Protein AF-A0A9J2Q345-F1 (afdb_monomer)

Radius of gyration: 23.54 Å; Cα contacts (8 Å, |Δi|>4): 467; chains: 1; bounding box: 72×38×64 Å

Foldseek 3Di:
DPDDADAEDEAEWFAQFFWAALLLDDLVSLVVRQVTQPVVLLVVCLVCVVRNLVNLHEYEYEAALCCLPPDGGRVSNSSNSVNNVVVLVQVCVVCVVSNYARAYEYEYDAPDPNLPLVVNVVRLVVSLVPDDPVVCVLCDPVNSVVRSVVSVVSNVPHHHDCVQSVVLVVCSGDPPDHDRYHQGDPCSVVVNPVVVPPDDDDDDDDQFEAAAAEPPPVVLVVVCVVCVVVPVRYDGDHADLLDLVRLVVVLVVCVVSCPVVVAFHAYYHLHYFADAQPDPSNLDDSVSVVVRCSRVPSSVSSNCNSRVVRNQVRPPPDDSGPDDDDDDDDDDDDDPSPDPVVSLVVVVVSLVVDDPVVCVVCDPVVSVD

Nearest PDB structures (foldseek):
  5l7w-assembly1_A  TM=8.176E-01  e=2.282E-07  Homo sapiens
  6emm-assembly1_A  TM=7.987E-01  e=2.415E-07  Homo sapiens
  6h0m-assembly1_A  TM=7.827E-01  e=3.208E-07  Homo sapiens
  5jsf-assembly1_A  TM=7.689E-01  e=3.594E-07  Homo sapiens
  6hno-assembly1_A  TM=8.033E-01  e=7.517E-07  Homo sapiens

Structure (mmCIF, N/CA/C/O backbone):
data_AF-A0A9J2Q345-F1
#
_entry.id   AF-A0A9J2Q345-F1
#
loop_
_atom_site.group_PDB
_atom_site.id
_atom_site.type_symbol
_atom_site.label_atom_id
_atom_site.label_alt_id
_atom_site.label_comp_id
_atom_site.label_asym_id
_atom_site.label_entity_id
_atom_site.label_seq_id
_atom_site.pdbx_PDB_ins_code
_atom_site.Cartn_x
_atom_site.Cartn_y
_atom_site.Cartn_z
_atom_site.occupancy
_atom_site.B_iso_or_equiv
_atom_site.auth_seq_id
_atom_site.auth_comp_id
_atom_site.auth_asym_id
_atom_site.auth_atom_id
_atom_site.pdbx_PDB_model_num
ATOM 1 N N . LEU A 1 1 ? -32.725 12.717 26.024 1.00 49.91 1 LEU A N 1
ATOM 2 C CA . LEU A 1 1 ? -31.875 12.404 24.854 1.00 49.91 1 LEU A CA 1
ATOM 3 C C . LEU A 1 1 ? -30.829 11.407 25.323 1.00 49.91 1 LEU A C 1
ATOM 5 O O . LEU A 1 1 ? -30.104 11.736 26.252 1.00 49.91 1 LEU A O 1
ATOM 9 N N . HIS A 1 2 ? -30.819 10.178 24.803 1.00 59.72 2 HIS A N 1
ATOM 10 C CA . HIS A 1 2 ? -29.696 9.270 25.057 1.00 59.72 2 HIS A CA 1
ATOM 11 C C . HIS A 1 2 ? -28.416 9.920 24.514 1.00 59.72 2 HIS A C 1
ATOM 13 O O . HIS A 1 2 ? -28.466 10.575 23.472 1.00 59.72 2 HIS A O 1
ATOM 19 N N . SER A 1 3 ? -27.305 9.811 25.242 1.00 80.88 3 SER A N 1
ATOM 20 C CA . SER A 1 3 ? -26.010 10.311 24.781 1.00 80.88 3 SER A CA 1
ATOM 21 C C . SER A 1 3 ? -25.632 9.586 23.490 1.00 80.88 3 SER A C 1
ATOM 23 O O . SER A 1 3 ? -25.502 8.365 23.483 1.00 80.88 3 SER A O 1
ATOM 25 N N . ILE A 1 4 ? -25.514 10.330 22.390 1.00 87.31 4 ILE A N 1
ATOM 26 C CA . ILE A 1 4 ? -25.086 9.792 21.096 1.00 87.31 4 ILE A CA 1
ATOM 27 C C . ILE A 1 4 ? -23.562 9.655 21.135 1.00 87.31 4 ILE A C 1
ATOM 29 O O . ILE A 1 4 ? -22.864 10.633 21.400 1.00 87.31 4 ILE A O 1
ATOM 33 N N . GLU A 1 5 ? -23.052 8.459 20.855 1.00 93.44 5 GLU A N 1
ATOM 34 C CA . GLU A 1 5 ? -21.617 8.179 20.760 1.00 93.44 5 GLU A CA 1
ATOM 35 C C . GLU A 1 5 ? -21.241 7.781 19.329 1.00 93.44 5 GLU A C 1
ATOM 37 O O . GLU A 1 5 ? -22.042 7.190 18.600 1.00 93.44 5 GLU A O 1
ATOM 42 N N . LEU A 1 6 ? -20.007 8.083 18.915 1.00 96.00 6 LEU A N 1
ATOM 43 C CA . LEU A 1 6 ? -19.489 7.604 17.635 1.00 96.00 6 LEU A CA 1
ATOM 44 C C . LEU A 1 6 ? -19.274 6.091 17.717 1.00 96.00 6 LEU A C 1
ATOM 46 O O . LEU A 1 6 ? -18.333 5.634 18.364 1.00 96.00 6 LEU A O 1
ATOM 50 N N . TYR A 1 7 ? -20.136 5.326 17.051 1.00 96.69 7 TYR A N 1
ATOM 51 C CA . TYR A 1 7 ? -20.080 3.867 17.087 1.00 96.69 7 TYR A CA 1
ATOM 52 C C . TYR A 1 7 ? -19.204 3.261 15.989 1.00 96.69 7 TYR A C 1
ATOM 54 O O . TYR A 1 7 ? -18.499 2.294 16.239 1.00 96.69 7 TYR A O 1
ATOM 62 N N . ALA A 1 8 ? -19.217 3.799 14.771 1.00 97.69 8 ALA A N 1
ATOM 63 C CA . ALA A 1 8 ? -18.454 3.216 13.674 1.00 97.69 8 ALA A CA 1
ATOM 64 C C . ALA A 1 8 ? -17.822 4.281 12.783 1.00 97.69 8 ALA A C 1
ATOM 66 O O . ALA A 1 8 ? -18.411 5.337 12.551 1.00 97.69 8 ALA A O 1
ATOM 67 N N . ILE A 1 9 ? -16.642 3.967 12.251 1.00 98.06 9 ILE A N 1
ATOM 68 C CA . ILE A 1 9 ? -16.011 4.713 11.159 1.00 98.06 9 ILE A CA 1
ATOM 69 C C . ILE A 1 9 ? -15.792 3.792 9.961 1.00 98.06 9 ILE A C 1
ATOM 71 O O . ILE A 1 9 ? -15.478 2.612 10.126 1.00 98.06 9 ILE A O 1
ATOM 75 N N . VAL A 1 10 ? -15.951 4.342 8.756 1.00 98.31 10 VAL A N 1
ATOM 76 C CA . VAL A 1 10 ? -15.778 3.613 7.495 1.00 98.31 10 VAL A CA 1
ATOM 77 C C . VAL A 1 10 ? -14.696 4.291 6.659 1.00 98.31 10 VAL A C 1
ATOM 79 O O . VAL A 1 10 ? -14.906 5.346 6.062 1.00 98.31 10 VAL A O 1
ATOM 82 N N . ASN A 1 11 ? -13.527 3.663 6.597 1.00 98.25 11 ASN A N 1
ATOM 83 C CA . ASN A 1 11 ? -12.409 4.061 5.752 1.00 98.25 11 ASN A CA 1
ATOM 84 C C . ASN A 1 11 ? -12.639 3.567 4.314 1.00 98.25 11 ASN A C 1
ATOM 86 O O . ASN A 1 11 ? -12.081 2.549 3.904 1.00 98.25 11 ASN A O 1
ATOM 90 N N . ASN A 1 12 ? -13.492 4.272 3.560 1.00 95.81 12 ASN A N 1
ATOM 91 C CA . ASN A 1 12 ? -13.831 3.924 2.171 1.00 95.81 12 ASN A CA 1
ATOM 92 C C . ASN A 1 12 ? -13.039 4.695 1.102 1.00 95.81 12 ASN A C 1
ATOM 94 O O . ASN A 1 12 ? -12.995 4.271 -0.049 1.00 95.81 12 ASN A O 1
ATOM 98 N N . ALA A 1 13 ? -12.432 5.829 1.457 1.00 95.31 13 ALA A N 1
ATOM 99 C CA . ALA A 1 13 ? -11.728 6.670 0.494 1.00 95.31 13 ALA A CA 1
ATOM 100 C C . ALA A 1 13 ? -10.602 5.900 -0.220 1.00 95.31 13 ALA A C 1
ATOM 102 O O . ALA A 1 13 ? -9.797 5.223 0.420 1.00 95.31 13 ALA A O 1
ATOM 103 N N . GLY A 1 14 ? -10.533 6.035 -1.546 1.00 92.62 14 GLY A N 1
ATOM 104 C CA . GLY A 1 14 ? -9.451 5.463 -2.332 1.00 92.62 14 GLY A CA 1
ATOM 105 C C . GLY A 1 14 ? -9.441 5.903 -3.794 1.00 92.62 14 GLY A C 1
ATOM 106 O O . GLY A 1 14 ? -10.455 6.340 -4.336 1.00 92.62 14 GLY A O 1
ATOM 107 N N . ILE A 1 15 ? -8.276 5.770 -4.421 1.00 92.94 15 ILE A N 1
ATOM 108 C CA . ILE A 1 15 ? -8.003 6.012 -5.839 1.00 92.94 15 ILE A CA 1
ATOM 109 C C . ILE A 1 15 ? -7.438 4.746 -6.492 1.00 92.94 15 ILE A C 1
ATOM 111 O O . ILE A 1 15 ? -6.806 3.931 -5.822 1.00 92.94 15 ILE A O 1
ATOM 115 N N . GLN A 1 16 ? -7.632 4.597 -7.803 1.00 84.00 16 GLN A N 1
ATOM 116 C CA . GLN A 1 16 ? -7.091 3.475 -8.584 1.00 84.00 16 GLN A CA 1
ATOM 117 C C . GLN A 1 16 ? -5.605 3.603 -8.951 1.00 84.00 16 GLN A C 1
ATOM 119 O O . GLN A 1 16 ? -5.042 2.613 -9.389 1.00 84.00 16 GLN A O 1
ATOM 124 N N . ALA A 1 17 ? -4.972 4.763 -8.737 1.00 86.31 17 ALA A N 1
ATOM 125 C CA . ALA A 1 17 ? -3.632 5.074 -9.254 1.00 86.31 17 ALA A CA 1
ATOM 126 C C . ALA A 1 17 ? -3.528 4.971 -10.795 1.00 86.31 17 ALA A C 1
ATOM 128 O O . ALA A 1 17 ? -4.541 4.805 -11.479 1.00 86.31 17 ALA A O 1
ATOM 129 N N . GLU A 1 18 ? -2.314 5.135 -11.323 1.00 87.38 18 GLU A N 1
ATOM 130 C CA . GLU A 1 18 ? -2.013 4.977 -12.750 1.00 87.38 18 GLU A CA 1
ATOM 131 C C . GLU A 1 18 ? -1.997 3.4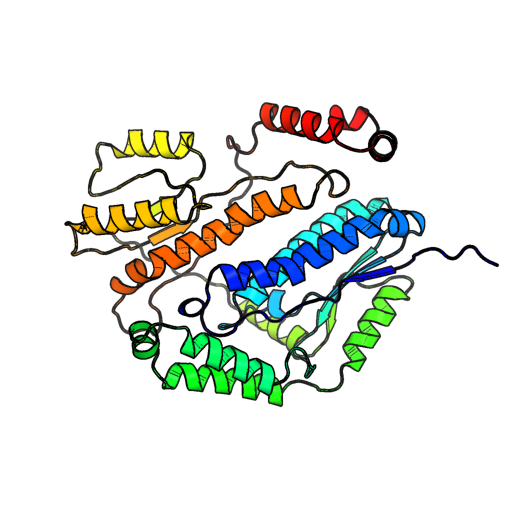99 -13.177 1.00 87.38 18 GLU A C 1
ATOM 133 O O . GLU A 1 18 ? -1.801 2.591 -12.362 1.00 87.38 18 GLU A O 1
ATOM 138 N N . PHE A 1 19 ? -2.218 3.267 -14.473 1.00 85.69 19 PHE A N 1
ATOM 139 C CA . PHE A 1 19 ? -2.341 1.940 -15.088 1.00 85.69 19 PHE A CA 1
ATOM 140 C C . PHE A 1 19 ? -1.140 1.622 -15.982 1.00 85.69 19 PHE A C 1
ATOM 142 O O . PHE A 1 19 ? -0.355 2.506 -16.291 1.00 85.69 19 PHE A O 1
ATOM 149 N N . LEU A 1 20 ? -1.092 0.386 -16.496 1.00 87.38 20 LEU A N 1
ATOM 150 C CA . LEU A 1 20 ? -0.011 -0.219 -17.299 1.00 87.38 20 LEU A CA 1
ATOM 151 C C . LEU A 1 20 ? 1.065 -0.907 -16.454 1.00 87.38 20 LEU A C 1
ATOM 153 O O . LEU A 1 20 ? 1.084 -0.832 -15.226 1.00 87.38 20 LEU A O 1
ATOM 157 N N . TYR A 1 21 ? 1.892 -1.699 -17.140 1.00 86.12 21 TYR A N 1
ATOM 158 C CA . TYR A 1 21 ? 2.992 -2.440 -16.532 1.00 86.12 21 TYR A CA 1
ATOM 159 C C . TYR A 1 21 ? 3.919 -1.506 -15.754 1.00 86.12 21 TYR A C 1
ATOM 161 O O . TYR A 1 21 ? 4.024 -0.326 -16.074 1.00 86.12 21 TYR A O 1
ATOM 169 N N . ASP A 1 22 ? 4.620 -2.062 -14.765 1.00 87.38 22 ASP A N 1
ATOM 170 C CA . ASP A 1 22 ? 5.517 -1.314 -13.876 1.00 87.38 22 ASP A CA 1
ATOM 171 C C . ASP A 1 22 ? 6.558 -0.455 -14.623 1.00 87.38 22 ASP A C 1
ATOM 173 O O . ASP A 1 22 ? 6.990 0.576 -14.122 1.00 87.38 22 ASP A O 1
ATOM 177 N N . ASP A 1 23 ? 6.914 -0.824 -15.855 1.00 88.31 23 ASP A N 1
ATOM 178 C CA . ASP A 1 23 ? 7.794 -0.041 -16.730 1.00 88.31 23 ASP A CA 1
ATOM 179 C C . ASP A 1 23 ? 7.280 1.352 -17.087 1.00 88.31 23 ASP A C 1
ATOM 181 O O . ASP A 1 23 ? 8.080 2.264 -17.265 1.00 88.31 23 ASP A O 1
ATOM 185 N N . PHE A 1 24 ? 5.964 1.528 -17.130 1.00 91.94 24 PHE A N 1
ATOM 186 C CA . PHE A 1 24 ? 5.304 2.796 -17.437 1.00 91.94 24 PHE A CA 1
ATOM 187 C C . PHE A 1 24 ? 5.008 3.633 -16.187 1.00 91.94 24 PHE A C 1
ATOM 189 O O . PHE A 1 24 ? 4.609 4.798 -16.298 1.00 91.94 24 PHE A O 1
ATOM 196 N N . LEU A 1 25 ? 5.148 3.027 -15.007 1.00 93.38 25 LEU A N 1
ATOM 197 C CA . LEU A 1 25 ? 4.840 3.666 -13.740 1.00 93.38 25 LEU A CA 1
ATOM 198 C C . LEU A 1 25 ? 6.073 4.368 -13.185 1.00 93.38 25 LEU A C 1
ATOM 200 O O . LEU A 1 25 ? 7.193 3.869 -13.254 1.00 93.38 25 LEU A O 1
ATOM 204 N N . GLU A 1 26 ? 5.839 5.517 -12.573 1.00 93.81 26 GLU A N 1
ATOM 205 C CA . GLU A 1 26 ? 6.839 6.279 -11.842 1.00 93.81 26 GLU A CA 1
ATOM 206 C C . GLU A 1 26 ? 6.644 6.077 -10.338 1.00 93.81 26 GLU A C 1
ATOM 208 O O . GLU A 1 26 ? 5.540 5.819 -9.853 1.00 93.81 26 GLU A O 1
ATOM 213 N N . LEU A 1 27 ? 7.706 6.278 -9.552 1.00 94.75 27 LEU A N 1
ATOM 214 C CA . LEU A 1 27 ? 7.632 6.197 -8.090 1.00 94.75 27 LEU A CA 1
ATOM 215 C C . LEU A 1 27 ? 6.536 7.106 -7.500 1.00 94.75 27 LEU A C 1
ATOM 217 O O . LEU A 1 27 ? 5.943 6.786 -6.466 1.00 94.75 27 LEU A O 1
ATOM 221 N N . ASN A 1 28 ? 6.258 8.242 -8.144 1.00 95.50 28 ASN A N 1
ATOM 222 C CA . ASN A 1 28 ? 5.223 9.161 -7.688 1.00 95.50 28 ASN A CA 1
ATOM 223 C C . ASN A 1 28 ? 3.809 8.559 -7.779 1.00 95.50 28 ASN A C 1
ATOM 225 O O . ASN A 1 28 ? 3.001 8.807 -6.886 1.00 95.50 28 ASN A O 1
ATOM 229 N N . ASP A 1 29 ? 3.542 7.701 -8.767 1.00 95.94 29 ASP A N 1
ATOM 230 C CA . ASP A 1 29 ? 2.245 7.033 -8.930 1.00 95.94 29 ASP A CA 1
ATOM 231 C C . ASP A 1 29 ? 1.961 6.104 -7.729 1.00 95.94 29 ASP A C 1
ATOM 233 O O . ASP A 1 29 ? 0.854 6.062 -7.185 1.00 95.94 29 ASP A O 1
ATOM 237 N N . TYR A 1 30 ? 2.999 5.414 -7.235 1.00 97.00 30 TYR A N 1
ATOM 238 C CA . TYR A 1 30 ? 2.945 4.602 -6.013 1.00 97.00 30 TYR A CA 1
ATOM 239 C C . TYR A 1 30 ? 2.758 5.454 -4.751 1.00 97.00 30 TYR A C 1
ATOM 241 O O . TYR A 1 30 ? 1.973 5.099 -3.863 1.00 97.00 30 TYR A O 1
ATOM 249 N N . LYS A 1 31 ? 3.477 6.581 -4.658 1.00 96.88 31 LYS A N 1
ATOM 250 C CA . LYS A 1 31 ? 3.382 7.512 -3.524 1.00 96.88 31 LYS A CA 1
ATOM 251 C C . LYS A 1 31 ? 1.984 8.102 -3.396 1.00 96.88 31 LYS A C 1
ATOM 253 O O . LYS A 1 31 ? 1.458 8.156 -2.284 1.00 96.88 31 LYS A O 1
ATOM 258 N N . GLU A 1 32 ? 1.374 8.504 -4.506 1.00 97.00 32 GLU A N 1
ATOM 259 C CA . GLU A 1 32 ? 0.017 9.045 -4.522 1.00 97.00 32 GLU A CA 1
ATOM 260 C C . GLU A 1 32 ? -1.002 8.003 -4.043 1.00 97.00 32 GLU A C 1
ATOM 262 O O . GLU A 1 32 ? -1.782 8.274 -3.122 1.00 97.00 32 GLU A O 1
ATOM 267 N N . ALA A 1 33 ? -0.927 6.783 -4.587 1.00 96.56 33 ALA A N 1
ATOM 268 C CA . ALA A 1 33 ? -1.797 5.673 -4.210 1.00 96.56 33 ALA A CA 1
ATOM 269 C C . ALA A 1 33 ? -1.728 5.368 -2.706 1.00 96.56 33 ALA A C 1
ATOM 271 O O . ALA A 1 33 ? -2.760 5.318 -2.034 1.00 96.56 33 ALA A O 1
ATOM 272 N N . ILE A 1 34 ? -0.520 5.218 -2.150 1.00 98.00 34 ILE A N 1
ATOM 273 C CA . ILE A 1 34 ? -0.313 4.987 -0.711 1.00 98.00 34 ILE A CA 1
ATOM 274 C C . ILE A 1 34 ? -0.795 6.180 0.120 1.00 98.00 34 ILE A C 1
ATOM 276 O O . ILE A 1 34 ? -1.419 5.996 1.169 1.00 98.00 34 ILE A O 1
ATOM 280 N N . ASN A 1 35 ? -0.543 7.411 -0.329 1.00 98.12 35 ASN A N 1
ATOM 281 C CA . ASN A 1 35 ? -0.909 8.599 0.433 1.00 98.12 35 ASN A CA 1
ATOM 282 C C . ASN A 1 35 ? -2.422 8.721 0.658 1.00 98.12 35 ASN A C 1
ATOM 284 O O . ASN A 1 35 ? -2.844 9.159 1.736 1.00 98.12 35 ASN A O 1
ATOM 288 N N . VAL A 1 36 ? -3.224 8.318 -0.328 1.00 97.50 36 VAL A N 1
ATOM 289 C CA . VAL A 1 36 ? -4.685 8.313 -0.223 1.00 97.50 36 VAL A CA 1
ATOM 290 C C . VAL A 1 36 ? -5.177 7.016 0.415 1.00 97.50 36 VAL A C 1
ATOM 292 O O . VAL A 1 36 ? -5.785 7.055 1.484 1.00 97.50 36 VAL A O 1
ATOM 295 N N . ASN A 1 37 ? -4.885 5.869 -0.200 1.00 97.75 37 ASN A N 1
ATOM 296 C CA . ASN A 1 37 ? -5.519 4.593 0.140 1.00 97.75 37 ASN A CA 1
ATOM 297 C C . ASN A 1 37 ? -5.040 4.043 1.488 1.00 97.75 37 ASN A C 1
ATOM 299 O O . ASN A 1 37 ? -5.808 3.386 2.186 1.00 97.75 37 ASN A O 1
ATOM 303 N N . THR A 1 38 ? -3.786 4.308 1.865 1.00 97.94 38 THR A N 1
ATOM 304 C CA . THR A 1 38 ? -3.190 3.814 3.114 1.00 97.94 38 THR A CA 1
ATOM 305 C C . THR A 1 38 ? -3.144 4.919 4.162 1.00 97.94 38 THR A C 1
ATOM 307 O O . THR A 1 38 ? -3.827 4.846 5.184 1.00 97.94 38 THR A O 1
ATOM 310 N N . TYR A 1 39 ? -2.378 5.987 3.914 1.00 98.25 39 TYR A N 1
ATOM 311 C CA . TYR A 1 39 ? -2.188 7.042 4.909 1.00 98.25 39 TYR A CA 1
ATOM 312 C C . TYR A 1 39 ? -3.474 7.821 5.180 1.00 98.25 39 TYR A C 1
ATOM 314 O O . TYR A 1 39 ? -3.666 8.284 6.301 1.00 98.25 39 TYR A O 1
ATOM 322 N N . GLY A 1 40 ? -4.377 7.960 4.203 1.00 98.19 40 GLY A N 1
ATOM 323 C CA . GLY A 1 40 ? -5.702 8.541 4.431 1.00 98.19 40 GLY A CA 1
ATOM 324 C C . GLY A 1 40 ? -6.485 7.768 5.493 1.00 98.19 40 GLY A C 1
ATOM 325 O O . GLY A 1 40 ? -6.965 8.363 6.458 1.00 98.19 40 GLY A O 1
ATOM 326 N N . ALA A 1 41 ? -6.518 6.441 5.378 1.00 98.06 41 ALA A N 1
ATOM 327 C CA . ALA A 1 41 ? -7.201 5.572 6.329 1.00 98.06 41 ALA A CA 1
ATOM 328 C C . ALA A 1 41 ? -6.535 5.572 7.718 1.00 98.06 41 ALA A C 1
ATOM 330 O O . ALA A 1 41 ? -7.231 5.596 8.734 1.00 98.06 41 ALA A O 1
ATOM 331 N N . ILE A 1 42 ? -5.197 5.620 7.784 1.00 97.88 42 ILE A N 1
ATOM 332 C CA . ILE A 1 42 ? -4.459 5.755 9.054 1.00 97.88 42 ILE A CA 1
ATOM 333 C C . ILE A 1 42 ? -4.787 7.093 9.729 1.00 97.88 42 ILE A C 1
ATOM 335 O O . ILE A 1 42 ? -5.067 7.119 10.924 1.00 97.88 42 ILE A O 1
ATOM 339 N N . ARG A 1 43 ? -4.807 8.208 8.983 1.00 97.75 43 ARG A N 1
ATOM 340 C CA . ARG A 1 43 ? -5.140 9.540 9.528 1.00 97.75 43 ARG A CA 1
ATOM 341 C C . ARG A 1 43 ? -6.536 9.567 10.142 1.00 97.75 43 ARG A C 1
ATOM 343 O O . ARG A 1 43 ? -6.688 10.011 11.277 1.00 97.75 43 ARG A O 1
ATOM 350 N N . VAL A 1 44 ? -7.536 9.073 9.409 1.00 98.06 44 VAL A N 1
ATOM 351 C CA . VAL A 1 44 ? -8.923 9.001 9.892 1.00 98.06 44 VAL A CA 1
ATOM 352 C C . VAL A 1 44 ? -9.003 8.088 11.113 1.00 98.06 44 VAL A C 1
ATOM 354 O O . VAL A 1 44 ? -9.529 8.485 12.150 1.00 98.06 44 VAL A O 1
ATOM 357 N N . THR A 1 45 ? -8.408 6.898 11.040 1.00 97.81 45 THR A N 1
ATOM 358 C CA . THR A 1 45 ? -8.398 5.953 12.161 1.00 97.81 45 THR A CA 1
ATOM 359 C C . THR A 1 45 ? -7.783 6.582 13.406 1.00 97.81 45 THR A C 1
ATOM 361 O O . THR A 1 45 ? -8.444 6.629 14.438 1.00 97.81 45 THR A O 1
ATOM 364 N N . LYS A 1 46 ? -6.585 7.167 13.319 1.00 94.88 46 LYS A N 1
ATOM 365 C CA . LYS A 1 46 ? -5.938 7.836 14.459 1.00 94.88 46 LYS A CA 1
ATOM 366 C C . LYS A 1 46 ? -6.781 8.970 15.041 1.00 94.88 46 LYS A C 1
ATOM 368 O O . LYS A 1 46 ? -6.863 9.079 16.262 1.00 94.88 46 LYS A O 1
ATOM 373 N N . ALA A 1 47 ? -7.439 9.768 14.200 1.00 95.94 47 ALA A N 1
ATOM 374 C CA . ALA A 1 47 ? -8.266 10.885 14.651 1.00 95.94 47 ALA A CA 1
ATOM 375 C C . ALA A 1 47 ? -9.504 10.439 15.452 1.00 95.94 47 ALA A C 1
ATOM 377 O O . ALA A 1 47 ? -9.865 11.082 16.436 1.00 95.94 47 ALA A O 1
ATOM 378 N N . PHE A 1 48 ? -10.146 9.332 15.061 1.00 96.62 48 PHE A N 1
ATOM 379 C CA . PHE A 1 48 ? -11.426 8.902 15.642 1.00 96.62 48 PHE A CA 1
ATOM 380 C C . PHE A 1 48 ? -11.329 7.684 16.574 1.00 96.62 48 PHE A C 1
ATOM 382 O O . PHE A 1 48 ? -12.270 7.413 17.323 1.00 96.62 48 PHE A O 1
ATOM 389 N N . LYS A 1 49 ? -10.197 6.970 16.590 1.00 94.94 49 LYS A N 1
ATOM 390 C CA . LYS A 1 49 ? -9.989 5.714 17.336 1.00 94.94 49 LYS A CA 1
ATOM 391 C C . LYS A 1 49 ? -10.384 5.811 18.808 1.00 94.94 49 LYS A C 1
ATOM 393 O O . LYS A 1 49 ? -11.062 4.921 19.308 1.00 94.94 49 LYS A O 1
ATOM 398 N N . ASN A 1 50 ? -10.037 6.899 19.496 1.00 93.50 50 ASN A N 1
ATOM 399 C CA . ASN A 1 50 ? -10.378 7.064 20.915 1.00 93.50 50 ASN A CA 1
ATOM 400 C C . ASN A 1 50 ? -11.889 7.167 21.167 1.00 93.50 50 ASN A C 1
ATOM 402 O O . ASN A 1 50 ? -12.363 6.725 22.211 1.00 93.50 50 ASN A O 1
ATOM 406 N N . LEU A 1 51 ? -12.656 7.730 20.230 1.00 95.62 51 LEU A N 1
ATOM 407 C CA . LEU A 1 51 ? -14.116 7.788 20.338 1.00 95.62 51 LEU A CA 1
ATOM 408 C C . LEU A 1 51 ? -14.735 6.406 20.105 1.00 95.62 51 LEU A C 1
ATOM 410 O O . LEU A 1 51 ? -15.608 5.999 20.864 1.00 95.62 51 LEU A O 1
ATOM 414 N N . VAL A 1 52 ? -14.216 5.660 19.126 1.00 96.88 52 VAL A N 1
ATOM 415 C CA . VAL A 1 52 ? -14.650 4.282 18.842 1.00 96.88 52 VAL A CA 1
ATOM 416 C C . VAL A 1 52 ? -14.308 3.333 20.000 1.00 96.88 52 VAL A C 1
ATOM 418 O O . VAL A 1 52 ? -15.103 2.464 20.343 1.00 96.88 52 VAL A O 1
ATOM 421 N N . LYS A 1 53 ? -13.162 3.523 20.670 1.00 95.62 53 LYS A N 1
ATOM 422 C CA . LYS A 1 53 ? -12.796 2.776 21.890 1.00 95.62 53 LYS A CA 1
ATOM 423 C C . LYS A 1 53 ? -13.801 2.975 23.021 1.00 95.62 53 LYS A C 1
ATOM 425 O O . LYS A 1 53 ? -14.170 2.008 23.679 1.00 95.62 53 LYS A O 1
ATOM 430 N N . LYS A 1 54 ? -14.257 4.213 23.242 1.00 94.31 54 LYS A N 1
ATOM 431 C CA . LYS A 1 54 ? -15.238 4.528 24.295 1.00 94.31 54 LYS A CA 1
ATOM 432 C C . LYS A 1 54 ? -16.568 3.814 24.064 1.00 94.31 54 LYS A C 1
ATOM 434 O O . LYS A 1 54 ? -17.107 3.241 25.004 1.00 94.31 54 LYS A O 1
ATOM 439 N N . SER A 1 55 ? -17.032 3.789 22.817 1.00 95.44 55 SER A N 1
ATOM 440 C CA . SER A 1 55 ? -18.289 3.140 22.434 1.00 95.44 55 SER A CA 1
ATOM 441 C C . SER A 1 55 ? -18.171 1.626 22.223 1.00 95.44 55 SER A C 1
ATOM 443 O O . SER A 1 55 ? -19.186 0.978 21.967 1.00 95.44 55 SER A O 1
ATOM 445 N N . ARG A 1 56 ? -16.956 1.051 22.314 1.00 96.31 56 ARG A N 1
ATOM 446 C CA . ARG A 1 56 ? -16.659 -0.347 21.928 1.00 96.31 56 ARG A CA 1
ATOM 447 C C . ARG A 1 56 ? -17.207 -0.653 20.532 1.00 96.31 56 ARG A C 1
ATOM 449 O O . ARG A 1 56 ? -17.959 -1.600 20.301 1.00 96.31 56 ARG A O 1
ATOM 456 N N . GLY A 1 57 ? -16.913 0.288 19.645 1.00 96.75 57 GLY A N 1
ATOM 457 C CA . GLY A 1 57 ? -17.483 0.402 18.323 1.00 96.75 57 GLY A CA 1
ATOM 458 C C . GLY A 1 57 ? -16.718 -0.378 17.260 1.00 96.75 57 GLY A C 1
ATOM 459 O O . GLY A 1 57 ? -16.113 -1.415 17.529 1.00 96.75 57 GLY A O 1
ATOM 460 N N . ARG A 1 58 ? -16.745 0.128 16.023 1.00 98.00 58 ARG A N 1
ATOM 461 C CA . ARG A 1 58 ? -16.173 -0.548 14.853 1.00 98.00 58 ARG A CA 1
ATOM 462 C C . ARG A 1 58 ? -15.337 0.366 13.980 1.00 98.00 58 ARG A C 1
ATOM 464 O O . ARG A 1 58 ? -15.643 1.543 13.789 1.00 98.00 58 ARG A O 1
ATOM 471 N N . ILE A 1 59 ? -14.311 -0.216 13.381 1.00 98.44 59 ILE A N 1
ATOM 472 C CA . ILE A 1 59 ? -13.494 0.422 12.356 1.00 98.44 59 ILE A CA 1
ATOM 473 C C . ILE A 1 59 ? -13.559 -0.461 11.118 1.00 98.44 59 ILE A C 1
ATOM 475 O O . ILE A 1 59 ? -13.024 -1.567 11.108 1.00 98.44 59 ILE A O 1
ATOM 479 N N . VAL A 1 60 ? -14.238 0.019 10.080 1.00 98.56 60 VAL A N 1
ATOM 480 C CA . VAL A 1 60 ? -14.432 -0.723 8.833 1.00 98.56 60 VAL A CA 1
ATOM 481 C C . VAL A 1 60 ? -13.518 -0.147 7.758 1.00 98.56 60 VAL A C 1
ATOM 483 O O . VAL A 1 60 ? -13.493 1.063 7.548 1.00 98.56 60 VAL A O 1
ATOM 486 N N . PHE A 1 61 ? -12.775 -1.001 7.062 1.00 98.31 61 PHE A N 1
ATOM 487 C CA . PHE A 1 61 ? -11.882 -0.623 5.970 1.00 98.31 61 PHE A CA 1
ATOM 488 C C . PHE A 1 61 ? -12.377 -1.170 4.638 1.00 98.31 61 PHE A C 1
ATOM 490 O O . PHE A 1 61 ? -12.657 -2.360 4.523 1.00 98.31 61 PHE A O 1
ATOM 497 N N . CYS A 1 62 ? -12.407 -0.315 3.618 1.00 96.31 62 CYS A N 1
ATOM 498 C CA . CYS A 1 62 ? -12.557 -0.735 2.231 1.00 96.31 62 CYS A CA 1
ATOM 499 C C . CYS A 1 62 ? -11.190 -1.127 1.675 1.00 96.31 62 CYS A C 1
ATOM 501 O O . CYS A 1 62 ? -10.393 -0.267 1.278 1.00 96.31 62 CYS A O 1
ATOM 503 N N . THR A 1 63 ? -10.893 -2.419 1.641 1.00 92.31 63 THR A N 1
ATOM 504 C CA . THR A 1 63 ? -9.702 -2.935 0.964 1.00 92.31 63 THR A CA 1
ATOM 505 C C . THR A 1 63 ? -10.053 -3.218 -0.498 1.00 92.31 63 THR A C 1
ATOM 507 O O . THR A 1 63 ? -10.503 -2.299 -1.189 1.00 92.31 63 THR A O 1
ATOM 510 N N . SER A 1 64 ? -9.765 -4.411 -1.015 1.00 89.75 64 SER A N 1
ATOM 511 C CA . SER A 1 64 ? -10.103 -4.853 -2.370 1.00 89.75 64 SER A CA 1
ATOM 512 C C . SER A 1 64 ? -9.703 -6.319 -2.540 1.00 89.75 64 SER A C 1
ATOM 514 O O . SER A 1 64 ? -8.727 -6.772 -1.940 1.00 89.75 64 SER A O 1
ATOM 516 N N . CYS A 1 65 ? -10.389 -7.040 -3.426 1.00 83.88 65 CYS A N 1
ATOM 517 C CA . CYS A 1 65 ? -9.976 -8.370 -3.871 1.00 83.88 65 CYS A CA 1
ATOM 518 C C . CYS A 1 65 ? -8.572 -8.404 -4.509 1.00 83.88 65 CYS A C 1
ATOM 520 O O . CYS A 1 65 ? -7.971 -9.473 -4.593 1.00 83.88 65 CYS A O 1
ATOM 522 N N . ILE A 1 66 ? -8.010 -7.254 -4.916 1.00 80.00 66 ILE A N 1
ATOM 523 C CA . ILE A 1 66 ? -6.637 -7.159 -5.439 1.00 80.00 66 ILE A CA 1
ATOM 524 C C . ILE A 1 66 ? -5.587 -7.611 -4.406 1.00 80.00 66 ILE A C 1
ATOM 526 O O . ILE A 1 66 ? -4.499 -8.053 -4.768 1.00 80.00 66 ILE A O 1
ATOM 530 N N . CYS A 1 67 ? -5.931 -7.570 -3.111 1.00 75.75 67 CYS A N 1
ATOM 531 C CA . CYS A 1 67 ? -5.116 -8.131 -2.031 1.00 75.75 67 CYS A CA 1
ATOM 532 C C . CYS A 1 67 ? -5.078 -9.669 -2.035 1.00 75.75 67 CYS A C 1
ATOM 534 O O . CYS A 1 67 ? -4.383 -10.273 -1.232 1.00 75.75 67 CYS A O 1
ATOM 536 N N . ARG A 1 68 ? -5.853 -10.326 -2.901 1.00 72.31 68 ARG A N 1
ATOM 537 C CA . ARG A 1 68 ? -5.861 -11.788 -3.082 1.00 72.31 68 ARG A CA 1
ATOM 538 C C . ARG A 1 68 ? -5.293 -12.189 -4.436 1.00 72.31 68 ARG A C 1
ATOM 540 O O . ARG A 1 68 ? -4.697 -13.251 -4.569 1.00 72.31 68 ARG A O 1
ATOM 547 N N . PHE A 1 69 ? -5.485 -11.329 -5.429 1.00 70.69 69 PHE A N 1
ATOM 548 C CA . PHE A 1 69 ? -5.072 -11.525 -6.810 1.00 70.69 69 PHE A CA 1
ATOM 549 C C . PHE A 1 69 ? -4.438 -10.216 -7.311 1.00 70.69 69 PHE A C 1
ATOM 551 O O . PHE A 1 69 ? -5.152 -9.306 -7.731 1.00 70.69 69 PHE A O 1
ATOM 558 N N . PRO A 1 70 ? -3.105 -10.070 -7.249 1.00 68.00 70 PRO A N 1
ATOM 559 C CA . PRO A 1 70 ? -2.444 -8.948 -7.896 1.00 68.00 70 PRO A CA 1
ATOM 560 C C . PRO A 1 70 ? -2.504 -9.132 -9.420 1.00 68.00 70 PRO A C 1
ATOM 562 O O . PRO A 1 70 ? -2.109 -10.171 -9.951 1.00 68.00 70 PRO A O 1
ATOM 565 N N . ALA A 1 71 ? -2.998 -8.116 -10.128 1.00 68.56 71 ALA A N 1
ATOM 566 C CA . ALA A 1 71 ? -3.115 -8.122 -11.583 1.00 68.56 71 ALA A CA 1
ATOM 567 C C . ALA A 1 71 ? -1.988 -7.296 -12.233 1.00 68.56 71 ALA A C 1
ATOM 569 O O . ALA A 1 71 ? -1.679 -6.201 -11.744 1.00 68.56 71 ALA A O 1
ATOM 570 N N . PRO A 1 72 ? -1.406 -7.747 -13.364 1.00 75.44 72 PRO A N 1
ATOM 571 C CA . PRO A 1 72 ? -0.537 -6.900 -14.172 1.00 75.44 72 PRO A CA 1
ATOM 572 C C . PRO A 1 72 ? -1.253 -5.602 -14.551 1.00 75.44 72 PRO A C 1
ATOM 574 O O . PRO A 1 72 ? -2.437 -5.612 -14.883 1.00 75.44 72 PRO A O 1
ATOM 577 N N . GLY A 1 73 ? -0.539 -4.481 -14.504 1.00 81.56 73 GLY A N 1
ATOM 578 C CA . GLY A 1 73 ? -1.134 -3.180 -14.798 1.00 81.56 73 GLY A CA 1
ATOM 579 C C . GLY A 1 73 ? -1.719 -2.434 -13.598 1.00 81.56 73 GLY A C 1
ATOM 580 O O . GLY A 1 73 ? -2.214 -1.329 -13.782 1.00 81.56 73 GLY A O 1
ATOM 581 N N . MET A 1 74 ? -1.683 -3.030 -12.398 1.00 84.31 74 MET A N 1
ATOM 582 C CA . MET A 1 74 ? -2.283 -2.484 -11.170 1.00 84.31 74 MET A CA 1
ATOM 583 C C . MET A 1 74 ? -1.262 -2.336 -10.031 1.00 84.31 74 MET A C 1
ATOM 585 O O . MET A 1 74 ? -1.631 -2.460 -8.861 1.00 84.31 74 MET A O 1
ATOM 589 N N . GLY A 1 75 ? 0.020 -2.123 -10.348 1.00 88.00 75 GLY A N 1
ATOM 590 C CA . GLY A 1 75 ? 1.119 -2.114 -9.370 1.00 88.00 75 GLY A CA 1
ATOM 591 C C . GLY A 1 75 ? 0.879 -1.130 -8.224 1.00 88.00 75 GLY A C 1
ATOM 592 O O . GLY A 1 75 ? 0.699 -1.545 -7.079 1.00 88.00 75 GLY A O 1
ATOM 593 N N . ALA A 1 76 ? 0.764 0.163 -8.543 1.00 93.88 76 ALA A N 1
ATOM 594 C CA . ALA A 1 76 ? 0.565 1.224 -7.554 1.00 93.88 76 ALA A CA 1
ATOM 595 C C . ALA A 1 76 ? -0.689 1.024 -6.684 1.00 93.88 76 ALA A C 1
ATOM 597 O O . ALA A 1 76 ? -0.630 1.136 -5.453 1.00 93.88 76 ALA A O 1
ATOM 598 N N . TYR A 1 77 ? -1.815 0.647 -7.299 1.00 92.50 77 TYR A N 1
ATOM 599 C CA . TYR A 1 77 ? -3.047 0.335 -6.573 1.00 92.50 77 TYR A CA 1
ATOM 600 C C . TYR A 1 77 ? -2.871 -0.838 -5.609 1.00 92.50 77 TYR A C 1
ATOM 602 O O . TYR A 1 77 ? -3.193 -0.717 -4.424 1.00 92.50 77 TYR A O 1
ATOM 610 N N . SER A 1 78 ? -2.333 -1.954 -6.108 1.00 89.62 78 SER A N 1
ATOM 611 C CA . SER A 1 78 ? -2.145 -3.184 -5.338 1.00 89.62 78 SER A CA 1
ATOM 612 C C . SER A 1 78 ? -1.248 -2.919 -4.138 1.00 89.62 78 SER A C 1
ATOM 614 O O . SER A 1 78 ? -1.650 -3.205 -3.013 1.00 89.62 78 SER A O 1
ATOM 616 N N . THR A 1 79 ? -0.095 -2.277 -4.345 1.00 92.62 79 THR A N 1
ATOM 617 C CA . THR A 1 79 ? 0.836 -1.914 -3.267 1.00 92.62 79 THR A CA 1
ATOM 618 C C . THR A 1 79 ? 0.139 -1.108 -2.171 1.00 92.62 79 THR A C 1
ATOM 620 O O . THR A 1 79 ? 0.278 -1.421 -0.988 1.00 92.62 79 THR A O 1
ATOM 623 N N . SER A 1 80 ? -0.681 -0.119 -2.540 1.00 96.62 80 SER A N 1
ATOM 624 C CA . SER A 1 80 ? -1.404 0.704 -1.563 1.00 96.62 80 SER A CA 1
ATOM 625 C C . SER A 1 80 ? -2.456 -0.073 -0.750 1.00 96.62 80 SER A C 1
ATOM 627 O O . SER A 1 80 ? -2.617 0.150 0.454 1.00 96.62 80 SER A O 1
ATOM 629 N N . LYS A 1 81 ? -3.163 -1.023 -1.378 1.00 93.19 81 LYS A N 1
ATOM 630 C CA . LYS A 1 81 ? -4.203 -1.835 -0.724 1.00 93.19 81 LYS A CA 1
ATOM 631 C C . LYS A 1 81 ? -3.610 -2.951 0.139 1.00 93.19 81 LYS A C 1
ATOM 633 O O . LYS A 1 81 ? -4.135 -3.220 1.222 1.00 93.19 81 LYS A O 1
ATOM 638 N N . TRP A 1 82 ? -2.480 -3.524 -0.267 1.00 91.31 82 TRP A N 1
ATOM 639 C CA . TRP A 1 82 ? -1.693 -4.430 0.571 1.00 91.31 82 TRP A CA 1
ATOM 640 C C . TRP A 1 82 ? -1.132 -3.716 1.804 1.00 91.31 82 TRP A C 1
ATOM 642 O O . TRP A 1 82 ? -1.285 -4.221 2.914 1.00 91.31 82 TRP A O 1
ATOM 652 N N . ALA A 1 83 ? -0.593 -2.502 1.649 1.00 94.81 83 ALA A N 1
ATOM 653 C CA . ALA A 1 83 ? -0.137 -1.694 2.782 1.00 94.81 83 ALA A CA 1
ATOM 654 C C . ALA A 1 83 ? -1.281 -1.384 3.770 1.00 94.81 83 ALA A C 1
ATOM 656 O O . ALA A 1 83 ? -1.100 -1.473 4.985 1.00 94.81 83 ALA A O 1
ATOM 657 N N . LE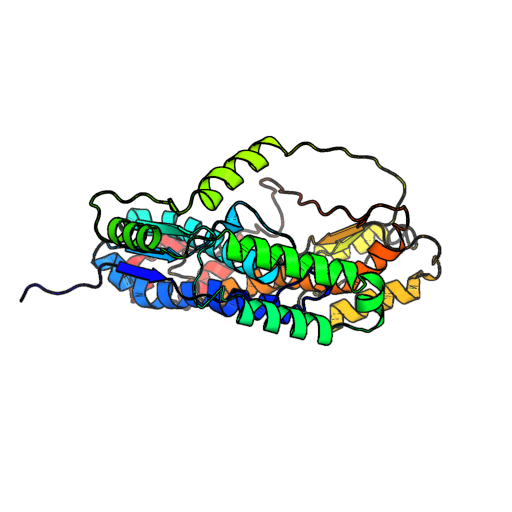U A 1 84 ? -2.482 -1.076 3.259 1.00 96.44 84 LEU A N 1
ATOM 658 C CA . LEU A 1 84 ? -3.673 -0.882 4.093 1.00 96.44 84 LEU A CA 1
ATOM 659 C C . LEU A 1 84 ? -4.062 -2.163 4.850 1.00 96.44 84 LEU A C 1
ATOM 661 O O . LEU A 1 84 ? -4.433 -2.099 6.020 1.00 96.44 84 LEU A O 1
ATOM 665 N N . THR A 1 85 ? -3.960 -3.317 4.186 1.00 91.25 85 THR A N 1
ATOM 666 C CA . THR A 1 85 ? -4.252 -4.627 4.784 1.00 91.25 85 THR A CA 1
ATOM 667 C C . THR A 1 85 ? -3.266 -4.947 5.908 1.00 91.25 85 THR A C 1
ATOM 669 O O . THR A 1 85 ? -3.684 -5.333 6.992 1.00 91.25 85 THR A O 1
ATOM 672 N N . GLY A 1 86 ? -1.970 -4.684 5.718 1.00 91.06 86 GLY A N 1
ATOM 673 C CA . GLY A 1 86 ? -0.981 -4.830 6.791 1.00 91.06 86 GLY A CA 1
ATOM 674 C C . GLY A 1 86 ? -1.313 -3.979 8.023 1.00 91.06 86 GLY A C 1
ATOM 675 O O . GLY A 1 86 ? -1.283 -4.478 9.146 1.00 91.06 86 GLY A O 1
ATOM 676 N N . TYR A 1 87 ? -1.704 -2.714 7.821 1.00 95.25 87 TYR A N 1
ATOM 677 C CA . TYR A 1 87 ? -2.106 -1.827 8.919 1.00 95.25 87 TYR A CA 1
ATOM 678 C C . TYR A 1 87 ? -3.328 -2.351 9.686 1.00 95.25 87 TYR A C 1
ATOM 680 O O . TYR A 1 87 ? -3.292 -2.427 10.915 1.00 95.25 87 TYR A O 1
ATOM 688 N N . LEU A 1 88 ? -4.405 -2.717 8.978 1.00 94.69 88 LEU A N 1
ATOM 689 C CA . LEU A 1 88 ? -5.654 -3.119 9.630 1.00 94.69 88 LEU A CA 1
ATOM 690 C C . LEU A 1 88 ? -5.516 -4.437 10.406 1.00 94.69 88 LEU A C 1
ATOM 692 O O . LEU A 1 88 ? -6.146 -4.576 11.452 1.00 94.69 88 LEU A O 1
ATOM 696 N N . GLU A 1 89 ? -4.690 -5.381 9.936 1.00 91.69 89 GLU A N 1
ATOM 697 C CA . GLU A 1 89 ? -4.430 -6.636 10.656 1.00 91.69 89 GLU A CA 1
ATOM 698 C C . GLU A 1 89 ? -3.758 -6.371 12.008 1.00 91.69 89 GLU A C 1
ATOM 700 O O . GLU A 1 89 ? -4.181 -6.926 13.021 1.00 91.69 89 GLU A O 1
ATOM 705 N N . VAL A 1 90 ? -2.781 -5.460 12.061 1.00 92.38 90 VAL A N 1
ATOM 706 C CA . VAL A 1 90 ? -2.103 -5.090 13.314 1.00 92.38 90 VAL A CA 1
ATOM 707 C C . VAL A 1 90 ? -3.084 -4.460 14.300 1.00 92.38 90 VAL A C 1
ATOM 709 O O . VAL A 1 90 ? -3.267 -4.973 15.406 1.00 92.38 90 VAL A O 1
ATOM 712 N N . ILE A 1 91 ? -3.790 -3.396 13.901 1.00 96.25 91 ILE A N 1
ATOM 713 C CA . ILE A 1 91 ? -4.694 -2.704 14.833 1.00 96.25 91 ILE A CA 1
ATOM 714 C C . ILE A 1 91 ? -5.898 -3.565 15.231 1.00 96.25 91 ILE A C 1
ATOM 716 O O . ILE A 1 91 ? -6.478 -3.348 16.290 1.00 96.25 91 ILE A O 1
ATOM 720 N N . ARG A 1 92 ? -6.270 -4.576 14.436 1.00 95.12 92 ARG A N 1
ATOM 721 C CA . ARG A 1 92 ? -7.287 -5.562 14.824 1.00 95.12 92 ARG A CA 1
ATOM 722 C C . ARG A 1 92 ? -6.873 -6.342 16.067 1.00 95.12 92 ARG A C 1
ATOM 724 O O . ARG A 1 92 ? -7.726 -6.631 16.904 1.00 95.12 92 ARG A O 1
ATOM 731 N N . HIS A 1 93 ? -5.593 -6.684 16.194 1.00 92.62 93 HIS A N 1
ATOM 732 C CA . HIS A 1 93 ? -5.072 -7.324 17.397 1.00 92.62 93 HIS A CA 1
ATOM 733 C C . HIS A 1 93 ? -5.019 -6.343 18.568 1.00 92.62 93 HIS A C 1
ATOM 735 O O . HIS A 1 93 ? -5.524 -6.660 19.642 1.00 92.62 93 HIS A O 1
ATOM 741 N N . GLU A 1 94 ? -4.490 -5.140 18.348 1.00 93.31 94 GLU A N 1
ATOM 742 C CA . GLU A 1 94 ? -4.317 -4.136 19.406 1.00 93.31 94 GLU A CA 1
ATOM 743 C C . GLU A 1 94 ? -5.641 -3.615 19.984 1.00 93.31 94 GLU A C 1
ATOM 745 O O . GLU A 1 94 ? -5.736 -3.289 21.166 1.00 93.31 94 GLU A O 1
ATOM 750 N N . LEU A 1 95 ? -6.681 -3.517 19.155 1.00 95.38 95 LEU A N 1
ATOM 751 C CA . LEU A 1 95 ? -7.979 -2.967 19.545 1.00 95.38 95 LEU A CA 1
ATOM 752 C C . LEU A 1 95 ? -8.943 -4.009 20.122 1.00 95.38 95 LEU A C 1
ATOM 754 O O . LEU A 1 95 ? -9.974 -3.638 20.691 1.00 95.38 95 LEU A O 1
ATOM 758 N N . ARG A 1 96 ? -8.588 -5.296 20.044 1.00 92.62 96 ARG A N 1
ATOM 759 C CA . ARG A 1 96 ? -9.411 -6.404 20.539 1.00 92.62 96 ARG A CA 1
ATOM 760 C C . ARG A 1 96 ? -9.722 -6.272 22.029 1.00 92.62 96 ARG A C 1
ATOM 762 O O . ARG A 1 96 ? -10.873 -6.443 22.424 1.00 92.62 96 ARG A O 1
ATOM 769 N N . ASP A 1 97 ? -8.725 -5.926 22.839 1.00 89.56 97 ASP A N 1
ATOM 770 C CA . ASP A 1 97 ? -8.877 -5.817 24.298 1.00 89.56 97 ASP A CA 1
ATOM 771 C C . ASP A 1 97 ? -9.717 -4.600 24.716 1.00 89.56 97 ASP A C 1
ATOM 773 O O . ASP A 1 97 ? -10.285 -4.564 25.807 1.00 89.56 97 ASP A O 1
ATOM 777 N N . TYR A 1 98 ? -9.879 -3.630 23.811 1.00 93.25 98 TYR A N 1
ATOM 778 C CA . TYR A 1 98 ? -10.788 -2.495 23.975 1.00 93.25 98 TYR A CA 1
ATOM 779 C C . TYR A 1 98 ? -12.226 -2.818 23.540 1.00 93.25 98 TYR A C 1
ATOM 781 O O . TYR A 1 98 ? -13.102 -1.959 23.636 1.00 93.25 98 TYR A O 1
ATOM 789 N N . GLY A 1 99 ? -12.488 -4.040 23.063 1.00 95.19 99 GLY A N 1
ATOM 790 C CA . GLY A 1 99 ? -13.794 -4.454 22.554 1.00 95.19 99 GLY A CA 1
ATOM 791 C C . GLY A 1 99 ? -14.187 -3.768 21.246 1.00 95.19 99 GLY A C 1
ATOM 792 O O . GLY A 1 99 ? -15.377 -3.626 20.989 1.00 95.19 99 GLY A O 1
ATOM 793 N N . VAL A 1 100 ? -13.213 -3.306 20.455 1.00 97.19 100 VAL A N 1
ATOM 794 C CA . VAL A 1 100 ? -13.453 -2.676 19.151 1.00 97.19 100 VAL A CA 1
ATOM 795 C C . VAL A 1 100 ? -13.242 -3.698 18.039 1.00 97.19 100 VAL A C 1
ATOM 797 O O . VAL A 1 100 ? -12.182 -4.319 17.952 1.00 97.19 100 VAL A O 1
ATOM 800 N N . ASP A 1 101 ? -14.224 -3.823 17.147 1.00 97.75 101 ASP A N 1
ATOM 801 C CA . ASP A 1 101 ? -14.109 -4.680 15.968 1.00 97.75 101 ASP A CA 1
ATOM 802 C C . ASP A 1 101 ? -13.450 -3.926 14.807 1.00 97.75 101 ASP A C 1
ATOM 804 O O . ASP A 1 101 ? -13.954 -2.905 14.332 1.00 97.75 101 ASP A O 1
ATOM 808 N N . VAL A 1 102 ? -12.334 -4.459 14.308 1.00 97.94 102 VAL A N 1
ATOM 809 C CA . VAL A 1 102 ? -11.681 -3.978 13.083 1.00 97.94 102 VAL A CA 1
ATOM 810 C C . VAL A 1 102 ? -11.990 -4.927 11.931 1.00 97.94 102 VAL A C 1
ATOM 812 O O . VAL A 1 102 ? -11.616 -6.103 11.958 1.00 97.94 102 VAL A O 1
ATOM 815 N N . ILE A 1 103 ? -12.663 -4.408 10.907 1.00 97.81 103 ILE A N 1
ATOM 816 C CA . ILE A 1 103 ? -13.312 -5.193 9.853 1.00 97.81 103 ILE A CA 1
ATOM 817 C C . ILE A 1 103 ? -12.774 -4.775 8.482 1.00 97.81 103 ILE A C 1
ATOM 819 O O . ILE A 1 103 ? -12.662 -3.581 8.206 1.00 97.81 103 ILE A O 1
ATOM 823 N N . SER A 1 104 ? -12.489 -5.740 7.604 1.00 96.06 104 SER A N 1
ATOM 824 C CA . SER A 1 104 ? -12.264 -5.480 6.178 1.00 96.06 104 SER A CA 1
ATOM 825 C C . SER A 1 104 ? -13.522 -5.793 5.366 1.00 96.06 104 SER A C 1
ATOM 827 O O . SER A 1 104 ? -14.191 -6.808 5.568 1.00 96.06 104 SER A O 1
ATOM 829 N N . VAL A 1 105 ? -13.834 -4.913 4.423 1.00 96.00 105 VAL A N 1
ATOM 830 C CA . VAL A 1 105 ? -14.713 -5.193 3.291 1.00 96.00 105 VAL A CA 1
ATOM 831 C C . VAL A 1 105 ? -13.821 -5.226 2.059 1.00 96.00 105 VAL A C 1
ATOM 833 O O . VAL A 1 105 ? -13.094 -4.271 1.786 1.00 96.00 105 VAL A O 1
ATOM 836 N N . GLU A 1 106 ? -13.867 -6.339 1.337 1.00 92.44 106 GLU A N 1
ATOM 837 C CA . GLU A 1 106 ? -13.031 -6.678 0.188 1.00 92.44 106 GLU A CA 1
ATOM 838 C C . GLU A 1 106 ? -13.916 -6.827 -1.057 1.00 92.44 106 GLU A C 1
ATOM 840 O O . GLU A 1 106 ? -14.270 -7.950 -1.434 1.00 92.44 106 GLU A O 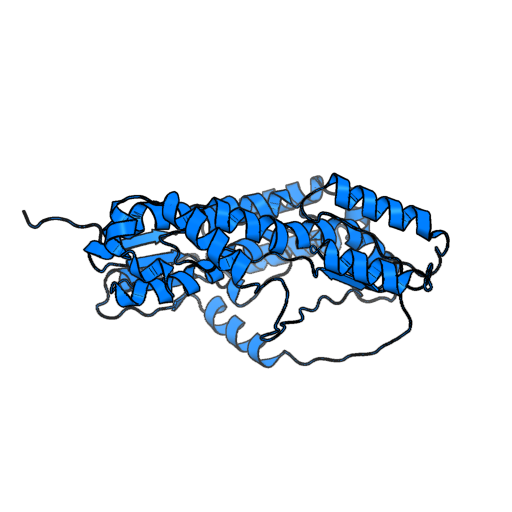1
ATOM 845 N N . PRO A 1 107 ? -14.309 -5.711 -1.700 1.00 91.00 107 PRO A N 1
ATOM 846 C CA . PRO A 1 107 ? -15.073 -5.778 -2.932 1.00 91.00 107 PRO A CA 1
ATOM 847 C C . PRO A 1 107 ? -14.244 -6.374 -4.069 1.00 91.00 107 PRO A C 1
ATOM 849 O O . PRO A 1 107 ? -13.044 -6.093 -4.200 1.00 91.00 107 PRO A O 1
ATOM 852 N N . GLY A 1 108 ? -14.933 -7.142 -4.905 1.00 85.88 108 GLY A N 1
ATOM 853 C CA . GLY A 1 108 ? -14.567 -7.457 -6.273 1.00 85.88 108 GLY A CA 1
ATOM 854 C C . GLY A 1 108 ? -14.573 -6.222 -7.168 1.00 85.88 108 GLY A C 1
ATOM 855 O O . GLY A 1 108 ? -14.582 -5.071 -6.715 1.00 85.88 108 GLY A O 1
ATOM 856 N N . ILE A 1 109 ? -14.571 -6.454 -8.468 1.00 84.38 109 ILE A N 1
ATOM 857 C CA . ILE A 1 109 ? -14.572 -5.400 -9.468 1.00 84.38 109 ILE A CA 1
ATOM 858 C C . ILE A 1 109 ? -16.022 -5.021 -9.760 1.00 84.38 109 ILE A C 1
ATOM 860 O O . ILE A 1 109 ? -16.782 -5.793 -10.331 1.00 84.38 109 ILE A O 1
ATOM 864 N N . TYR A 1 110 ? -16.407 -3.814 -9.351 1.00 84.06 110 TYR A N 1
ATOM 865 C CA . TYR A 1 110 ? -17.726 -3.241 -9.623 1.00 84.06 110 TYR A CA 1
ATOM 866 C C . TYR A 1 110 ? -17.606 -2.038 -10.558 1.00 84.06 110 TYR A C 1
ATOM 868 O O . TYR A 1 110 ? -16.646 -1.258 -10.476 1.00 84.06 110 TYR A O 1
ATOM 876 N N . CYS A 1 111 ? -18.619 -1.843 -11.400 1.00 80.69 111 CYS A N 1
ATOM 877 C CA . CYS A 1 111 ? -18.759 -0.652 -12.230 1.00 80.69 111 CYS A CA 1
ATOM 878 C C . CYS A 1 111 ? -19.188 0.541 -11.369 1.00 80.69 111 CYS A C 1
ATOM 880 O O . CYS A 1 111 ? -20.368 0.799 -11.152 1.00 80.69 111 CYS A O 1
ATOM 882 N N . THR A 1 112 ? -18.199 1.280 -10.872 1.00 79.50 112 THR A N 1
ATOM 883 C CA . THR A 1 112 ? -18.379 2.527 -10.116 1.00 79.50 112 THR A CA 1
ATOM 884 C C . THR A 1 112 ? -17.710 3.691 -10.853 1.00 79.50 112 THR A C 1
ATOM 886 O O . THR A 1 112 ? -16.877 3.443 -11.727 1.00 79.50 112 THR A O 1
ATOM 889 N N . PRO A 1 113 ? -17.977 4.964 -10.492 1.00 80.38 113 PRO A N 1
ATOM 890 C CA . PRO A 1 113 ? -17.254 6.103 -11.069 1.00 80.38 113 PRO A CA 1
ATOM 891 C C . PRO A 1 113 ? -15.726 5.996 -10.937 1.00 80.38 113 PRO A C 1
ATOM 893 O O . PRO A 1 113 ? -14.994 6.526 -11.771 1.00 80.38 113 PRO A O 1
ATOM 896 N N . LEU A 1 114 ? -15.239 5.281 -9.914 1.00 75.38 114 LEU A N 1
ATOM 897 C CA . LEU A 1 114 ? -13.816 5.015 -9.720 1.00 75.38 114 LEU A CA 1
ATOM 898 C C . LEU A 1 114 ? -13.224 4.192 -10.879 1.00 75.38 114 LEU A C 1
ATOM 900 O O . LEU A 1 114 ? -12.141 4.540 -11.346 1.00 75.38 114 LEU A O 1
ATOM 904 N N . ASN A 1 115 ? -13.971 3.189 -11.361 1.00 75.44 115 ASN A N 1
ATOM 905 C CA . ASN A 1 115 ? -13.596 2.229 -12.410 1.00 75.44 115 ASN A CA 1
ATOM 906 C C . ASN A 1 115 ? -14.283 2.530 -13.757 1.00 75.44 115 ASN A C 1
ATOM 908 O O . ASN A 1 115 ? -14.469 1.632 -14.585 1.00 75.44 115 ASN A O 1
ATOM 912 N N . ALA A 1 116 ? -14.743 3.767 -13.959 1.00 83.31 116 ALA A N 1
ATOM 913 C CA . ALA A 1 116 ? -15.394 4.159 -15.199 1.00 83.31 116 ALA A CA 1
ATOM 914 C C . ALA A 1 116 ? -14.423 3.973 -16.372 1.00 83.31 116 ALA A C 1
ATOM 916 O O . ALA A 1 116 ? -13.302 4.485 -16.335 1.00 83.31 116 ALA A O 1
ATOM 917 N N . ILE A 1 117 ? -14.862 3.277 -17.425 1.00 85.62 117 ILE A N 1
ATOM 918 C CA . ILE A 1 117 ? -13.973 2.891 -18.526 1.00 85.62 117 ILE A CA 1
ATOM 919 C C . ILE A 1 117 ? -13.314 4.099 -19.197 1.00 85.62 117 ILE A C 1
ATOM 921 O O . ILE A 1 117 ? -12.137 4.048 -19.532 1.00 85.62 117 ILE A O 1
ATOM 925 N N . GLU A 1 118 ? -14.026 5.221 -19.315 1.00 87.25 118 GLU A N 1
ATOM 926 C CA . GLU A 1 118 ? -13.480 6.470 -19.850 1.00 87.25 118 GLU A CA 1
ATOM 927 C C . GLU A 1 118 ? -12.309 6.992 -19.003 1.00 87.25 118 GLU A C 1
ATOM 929 O O . GLU A 1 118 ? -11.271 7.378 -19.541 1.00 87.25 118 GLU A O 1
ATOM 934 N N . ARG A 1 119 ? -12.441 6.945 -17.671 1.00 87.38 119 ARG A N 1
ATOM 935 C CA . ARG A 1 119 ? -11.393 7.357 -16.731 1.00 87.38 119 ARG A CA 1
ATOM 936 C C . ARG A 1 119 ? -10.180 6.439 -16.836 1.00 87.38 119 ARG A C 1
ATOM 938 O O . ARG A 1 119 ? -9.061 6.937 -16.937 1.00 87.38 119 ARG A O 1
ATOM 945 N N . THR A 1 120 ? -10.403 5.125 -16.867 1.00 89.06 120 THR A N 1
ATOM 946 C CA . THR A 1 120 ? -9.339 4.129 -17.046 1.00 89.06 120 THR A CA 1
ATOM 947 C C . THR A 1 120 ? -8.617 4.327 -18.379 1.00 89.06 120 THR A C 1
ATOM 949 O O . THR A 1 120 ? -7.395 4.414 -18.402 1.00 89.06 120 THR A O 1
ATOM 952 N N . MET A 1 121 ? -9.347 4.494 -19.485 1.00 91.81 121 MET A N 1
ATOM 953 C CA . MET A 1 121 ? -8.758 4.721 -20.810 1.00 91.81 121 MET A CA 1
ATOM 954 C C . MET A 1 121 ? -7.966 6.021 -20.881 1.00 91.81 121 MET A C 1
ATOM 956 O O . MET A 1 121 ? -6.880 6.052 -21.458 1.00 91.81 121 MET A O 1
ATOM 960 N N . LYS A 1 122 ? -8.490 7.096 -20.286 1.00 92.12 122 LYS A N 1
ATOM 961 C CA . LYS A 1 122 ? -7.789 8.377 -20.208 1.00 92.12 122 LYS A CA 1
ATOM 962 C C . LYS A 1 122 ? -6.469 8.240 -19.451 1.00 92.12 122 LYS A C 1
ATOM 964 O O . LYS A 1 122 ? -5.459 8.721 -19.955 1.00 92.12 122 LYS A O 1
ATOM 969 N N . ALA A 1 123 ? -6.481 7.572 -18.298 1.00 91.31 123 ALA A N 1
ATOM 970 C CA . ALA A 1 123 ? -5.276 7.312 -17.516 1.00 91.31 123 ALA A CA 1
ATOM 971 C C . ALA A 1 123 ? -4.271 6.476 -18.324 1.00 91.31 123 ALA A C 1
ATOM 973 O O . ALA A 1 123 ? -3.170 6.943 -18.576 1.00 91.31 123 ALA A O 1
ATOM 974 N N . MET A 1 124 ? -4.687 5.334 -18.886 1.00 93.25 124 MET A N 1
ATOM 975 C CA . MET A 1 124 ? -3.817 4.486 -19.716 1.00 93.25 124 MET A CA 1
ATOM 976 C C . MET A 1 124 ? -3.177 5.235 -20.894 1.00 93.25 124 MET A C 1
ATOM 978 O O . MET A 1 124 ? -1.995 5.046 -21.174 1.00 93.25 124 MET A O 1
ATOM 982 N N . ASN A 1 125 ? -3.936 6.084 -21.595 1.00 94.75 125 ASN A N 1
ATOM 983 C CA . ASN A 1 125 ? -3.402 6.895 -22.691 1.00 94.75 125 ASN A CA 1
ATOM 984 C C . ASN A 1 125 ? -2.409 7.954 -22.193 1.00 94.75 125 ASN A C 1
ATOM 986 O O . ASN A 1 125 ? -1.409 8.201 -22.863 1.00 94.75 125 ASN A O 1
ATOM 990 N N . ALA A 1 126 ? -2.663 8.568 -21.035 1.00 94.19 126 ALA A N 1
ATOM 991 C CA . ALA A 1 126 ? -1.745 9.528 -20.432 1.00 94.19 126 ALA A CA 1
ATOM 992 C C . ALA A 1 126 ? -0.439 8.852 -19.990 1.00 94.19 126 ALA A C 1
ATOM 994 O O . ALA A 1 126 ? 0.638 9.347 -20.320 1.00 94.19 126 ALA A O 1
ATOM 995 N N . THR A 1 127 ? -0.521 7.691 -19.330 1.00 94.69 127 THR A N 1
ATOM 996 C CA . THR A 1 127 ? 0.658 6.915 -18.926 1.00 94.69 127 THR A CA 1
ATOM 997 C C . THR A 1 127 ? 1.471 6.468 -20.148 1.00 94.69 127 THR A C 1
ATOM 999 O O . THR A 1 127 ? 2.691 6.609 -20.159 1.00 94.69 127 THR A O 1
ATOM 1002 N N . TRP A 1 128 ? 0.808 6.005 -21.217 1.00 94.88 128 TRP A N 1
ATOM 1003 C CA . TRP A 1 128 ? 1.470 5.663 -22.483 1.00 94.88 128 TRP A CA 1
ATOM 1004 C C . TRP A 1 128 ? 2.164 6.873 -23.117 1.00 94.88 128 TRP A C 1
ATOM 1006 O O . TRP A 1 128 ? 3.314 6.777 -23.531 1.00 94.88 128 TRP A O 1
ATOM 1016 N N . ALA A 1 129 ? 1.497 8.028 -23.162 1.00 94.88 129 ALA A N 1
ATOM 1017 C CA . ALA A 1 129 ? 2.057 9.247 -23.744 1.00 94.88 129 ALA A CA 1
ATOM 1018 C C . ALA A 1 129 ? 3.253 9.804 -22.952 1.00 94.88 129 ALA A C 1
ATOM 1020 O O . ALA A 1 129 ? 4.134 10.422 -23.549 1.00 94.88 129 ALA A O 1
ATOM 1021 N N . ARG A 1 130 ? 3.296 9.582 -21.631 1.00 94.81 130 ARG A N 1
ATOM 1022 C CA . ARG A 1 130 ? 4.423 9.962 -20.762 1.00 94.81 130 ARG A CA 1
ATOM 1023 C C . ARG A 1 130 ? 5.672 9.106 -21.014 1.00 94.81 130 ARG A C 1
ATOM 1025 O O . ARG A 1 130 ? 6.779 9.581 -20.780 1.00 94.81 130 ARG A O 1
ATOM 1032 N N . ALA A 1 131 ? 5.512 7.872 -21.495 1.00 93.44 131 ALA A N 1
ATOM 1033 C CA . ALA A 1 131 ? 6.626 6.961 -21.736 1.00 93.44 131 ALA A CA 1
ATOM 1034 C C . ALA A 1 131 ? 7.537 7.405 -22.894 1.00 93.44 131 ALA A C 1
ATOM 1036 O O . ALA A 1 131 ? 7.092 7.989 -23.895 1.00 93.44 131 ALA A O 1
ATOM 1037 N N . SER A 1 132 ? 8.824 7.062 -22.773 1.00 93.31 132 SER A N 1
ATOM 1038 C CA . SER A 1 132 ? 9.819 7.328 -23.812 1.00 93.31 132 SER A CA 1
ATOM 1039 C C . SER A 1 132 ? 9.468 6.615 -25.123 1.00 93.31 132 SER A C 1
ATOM 1041 O O . SER A 1 132 ? 8.693 5.654 -25.144 1.00 93.31 132 SER A O 1
ATOM 1043 N N . ASN A 1 133 ? 10.018 7.105 -26.238 1.00 94.00 133 ASN A N 1
ATOM 1044 C CA . ASN A 1 133 ? 9.810 6.459 -27.536 1.00 94.00 133 ASN A CA 1
ATOM 1045 C C . ASN A 1 133 ? 10.348 5.026 -27.508 1.00 94.00 133 ASN A C 1
ATOM 1047 O O . ASN A 1 133 ? 9.668 4.119 -27.968 1.00 94.00 133 ASN A O 1
ATOM 1051 N N . GLU A 1 134 ? 11.513 4.825 -26.894 1.00 90.25 134 GLU A N 1
ATOM 1052 C CA . GLU A 1 134 ? 12.186 3.531 -26.792 1.00 90.25 134 GLU A CA 1
ATOM 1053 C C . GLU A 1 134 ? 11.315 2.513 -26.047 1.00 90.25 134 GLU A C 1
ATOM 1055 O O . GLU A 1 134 ? 11.118 1.405 -26.535 1.00 90.25 134 GLU A O 1
ATOM 1060 N N . LEU A 1 135 ? 10.717 2.904 -24.914 1.00 88.94 135 LEU A N 1
ATOM 1061 C CA . LEU A 1 135 ? 9.837 2.025 -24.141 1.00 88.94 135 LEU A CA 1
ATOM 1062 C C . LEU A 1 135 ? 8.535 1.713 -24.897 1.00 88.94 135 LEU A C 1
ATOM 1064 O O . LEU A 1 135 ? 8.036 0.584 -24.872 1.00 88.94 135 LEU A O 1
ATOM 1068 N N . ARG A 1 136 ? 7.975 2.707 -25.599 1.00 92.38 136 ARG A N 1
ATOM 1069 C CA . ARG A 1 136 ? 6.799 2.499 -26.456 1.00 92.38 136 ARG A CA 1
ATOM 1070 C C . ARG A 1 136 ? 7.099 1.595 -27.646 1.00 92.38 136 ARG A C 1
ATOM 1072 O O . ARG A 1 136 ? 6.217 0.844 -28.046 1.00 92.38 136 ARG A O 1
ATOM 1079 N N . GLU A 1 137 ? 8.306 1.638 -28.197 1.00 90.75 137 GLU A N 1
ATOM 1080 C CA . GLU A 1 137 ? 8.761 0.737 -29.261 1.00 90.75 137 GLU A CA 1
ATOM 1081 C C . GLU A 1 137 ? 9.034 -0.679 -28.735 1.00 90.75 137 GLU A C 1
ATOM 1083 O O . GLU A 1 137 ? 8.620 -1.642 -29.379 1.00 90.75 137 GLU A O 1
ATOM 1088 N N . GLU A 1 138 ? 9.648 -0.812 -27.552 1.00 85.69 138 GLU A N 1
ATOM 1089 C CA . GLU A 1 138 ? 9.904 -2.095 -26.875 1.00 85.69 138 GLU A CA 1
ATOM 1090 C C . GLU A 1 138 ? 8.602 -2.875 -26.651 1.00 85.69 138 GLU A C 1
ATOM 1092 O O . GLU A 1 138 ? 8.496 -4.049 -27.011 1.00 85.69 138 GLU A O 1
ATOM 1097 N N . TYR A 1 139 ? 7.588 -2.214 -26.089 1.00 86.31 139 TYR A N 1
ATOM 1098 C CA . TYR A 1 139 ? 6.278 -2.822 -25.861 1.00 86.31 139 TYR A CA 1
ATOM 1099 C C . TYR A 1 139 ? 5.413 -2.836 -27.128 1.00 86.31 139 TYR A C 1
ATOM 1101 O O . TYR A 1 139 ? 4.638 -3.759 -27.355 1.00 86.31 139 TYR A O 1
ATOM 1109 N N . GLY A 1 140 ? 5.502 -1.823 -27.978 1.00 89.12 140 GLY A N 1
ATOM 1110 C CA . GLY A 1 140 ? 4.684 -1.694 -29.177 1.00 89.12 140 GLY A CA 1
ATOM 1111 C C . GLY A 1 140 ? 3.177 -1.513 -28.922 1.00 89.12 140 GLY A C 1
ATOM 1112 O O . GLY A 1 140 ? 2.606 -1.828 -27.872 1.00 89.12 140 GLY A O 1
ATOM 1113 N N . GLU A 1 141 ? 2.484 -1.046 -29.960 1.00 90.00 141 GLU A N 1
ATOM 1114 C CA . GLU A 1 141 ? 1.036 -0.780 -29.928 1.00 90.00 141 GLU A CA 1
ATOM 1115 C C . GLU A 1 141 ? 0.188 -2.031 -29.649 1.00 90.00 141 GLU A C 1
ATOM 1117 O O . GLU A 1 141 ? -0.930 -1.935 -29.134 1.00 90.00 141 GLU A O 1
ATOM 1122 N N . TYR A 1 142 ? 0.713 -3.221 -29.961 1.00 86.38 142 TYR A N 1
ATOM 1123 C CA . TYR A 1 142 ? 0.039 -4.484 -29.675 1.00 86.38 142 TYR A CA 1
ATOM 1124 C C . TYR A 1 142 ? -0.157 -4.694 -28.170 1.00 86.38 142 TYR A C 1
ATOM 1126 O O . TYR A 1 142 ? -1.285 -4.943 -27.736 1.00 86.38 142 TYR A O 1
ATOM 1134 N N . TRP A 1 143 ? 0.904 -4.572 -27.362 1.00 83.25 143 TRP A N 1
ATOM 1135 C CA . TRP A 1 143 ? 0.811 -4.781 -25.915 1.00 83.25 143 TRP A CA 1
ATOM 1136 C C . TRP A 1 143 ? -0.031 -3.698 -25.247 1.00 83.25 143 TRP A C 1
ATOM 1138 O O . TRP A 1 143 ? -0.857 -4.015 -24.387 1.00 83.25 143 TRP A O 1
ATOM 1148 N N . PHE A 1 144 ? 0.077 -2.452 -25.713 1.00 89.06 144 PHE A N 1
ATOM 1149 C CA . PHE A 1 144 ? -0.783 -1.370 -25.245 1.00 89.06 144 PHE A CA 1
ATOM 1150 C C . PHE A 1 144 ? -2.268 -1.632 -25.544 1.00 89.06 144 PHE A C 1
ATOM 1152 O O . PHE A 1 144 ? -3.127 -1.549 -24.661 1.00 89.06 144 PHE A O 1
ATOM 1159 N N . SER A 1 145 ? -2.585 -2.031 -26.778 1.00 89.38 145 SER A N 1
ATOM 1160 C CA . SER A 1 145 ? -3.952 -2.363 -27.194 1.00 89.38 145 SER A CA 1
ATOM 1161 C C . SER A 1 145 ? -4.504 -3.587 -26.463 1.00 89.38 145 SER A C 1
ATOM 1163 O O . SER A 1 145 ? -5.674 -3.596 -26.071 1.00 89.38 145 SER A O 1
ATOM 1165 N N . ARG A 1 146 ? -3.665 -4.601 -26.220 1.00 84.12 146 ARG A N 1
ATOM 1166 C CA . ARG A 1 146 ? -4.016 -5.780 -25.419 1.00 84.12 146 ARG A CA 1
ATOM 1167 C C . ARG A 1 146 ? -4.335 -5.399 -23.974 1.00 84.12 146 ARG A C 1
ATOM 1169 O O . ARG A 1 146 ? -5.342 -5.867 -23.447 1.00 84.12 146 ARG A O 1
ATOM 1176 N N . GLY A 1 147 ? -3.530 -4.531 -23.360 1.00 83.62 147 GLY A N 1
ATOM 1177 C CA . GLY A 1 147 ? -3.791 -3.994 -22.024 1.00 83.62 147 GLY A CA 1
ATOM 1178 C C . GLY A 1 147 ? -5.131 -3.261 -21.957 1.00 83.62 147 GLY A C 1
ATOM 1179 O O . GLY A 1 147 ? -5.952 -3.557 -21.092 1.00 83.62 147 GLY A O 1
ATOM 1180 N N . LYS A 1 148 ? -5.410 -2.364 -22.916 1.00 88.31 148 LYS A N 1
ATOM 1181 C CA . LYS A 1 148 ? -6.710 -1.669 -22.993 1.00 88.31 148 LYS A CA 1
ATOM 1182 C C . LYS A 1 148 ? -7.865 -2.660 -23.109 1.00 88.31 148 LYS A C 1
ATOM 1184 O O . LYS A 1 148 ? -8.849 -2.550 -22.385 1.00 88.31 148 LYS A O 1
ATOM 1189 N N . ARG A 1 149 ? -7.735 -3.666 -23.981 1.00 86.00 149 ARG A N 1
ATOM 1190 C CA . ARG A 1 149 ? -8.762 -4.701 -24.158 1.00 86.00 149 ARG A CA 1
ATOM 1191 C C . ARG A 1 149 ? -9.015 -5.491 -22.876 1.00 86.00 149 ARG A C 1
ATOM 1193 O O . ARG A 1 149 ? -10.169 -5.786 -22.593 1.00 86.00 149 ARG A O 1
ATOM 1200 N N . PHE A 1 150 ? -7.975 -5.808 -22.104 1.00 83.62 150 PHE A N 1
ATOM 1201 C CA . PHE A 1 150 ? -8.130 -6.474 -20.810 1.00 83.62 150 PHE A CA 1
ATOM 1202 C C . PHE A 1 150 ? -9.031 -5.666 -19.869 1.00 83.62 150 PHE A C 1
ATOM 1204 O O . PHE A 1 150 ? -10.014 -6.205 -19.369 1.00 83.62 150 PHE A O 1
ATOM 1211 N N . PHE A 1 151 ? -8.763 -4.368 -19.697 1.00 83.62 151 PHE A N 1
ATOM 1212 C CA . PHE A 1 151 ? -9.577 -3.520 -18.822 1.00 83.62 151 PHE A CA 1
ATOM 1213 C C . PHE A 1 151 ? -10.999 -3.286 -19.347 1.00 83.62 151 PHE A C 1
ATOM 1215 O O . PHE A 1 151 ? -11.919 -3.223 -18.538 1.00 83.62 151 PHE A O 1
ATOM 1222 N N . ILE A 1 152 ? -11.205 -3.227 -20.670 1.00 86.38 152 ILE A N 1
ATOM 1223 C CA . ILE A 1 152 ? -12.556 -3.207 -21.269 1.00 86.38 152 ILE A CA 1
ATOM 1224 C C . ILE A 1 152 ? -13.310 -4.478 -20.900 1.00 86.38 152 ILE A C 1
ATOM 1226 O O . ILE A 1 152 ? -14.401 -4.401 -20.358 1.00 86.38 152 ILE A O 1
ATOM 1230 N N . ASN A 1 153 ? -12.709 -5.645 -21.131 1.00 84.06 153 ASN A N 1
ATOM 1231 C CA . ASN A 1 153 ? -13.365 -6.920 -20.856 1.00 84.06 153 ASN A CA 1
ATOM 1232 C C . ASN A 1 153 ? -13.689 -7.078 -19.363 1.00 84.06 153 ASN A C 1
ATOM 1234 O O . ASN A 1 153 ? -14.746 -7.593 -19.015 1.00 84.06 153 ASN A O 1
ATOM 1238 N N . VAL A 1 154 ? -12.783 -6.633 -18.485 1.00 81.75 154 VAL A N 1
ATOM 1239 C CA . VAL A 1 154 ? -13.012 -6.609 -17.036 1.00 81.75 154 VAL A CA 1
ATOM 1240 C C . VAL A 1 154 ? -14.178 -5.684 -16.692 1.00 81.75 154 VAL A C 1
ATOM 1242 O O . VAL A 1 154 ? -15.060 -6.095 -15.944 1.00 81.75 154 VAL A O 1
ATOM 1245 N N . HIS A 1 155 ? -14.215 -4.470 -17.247 1.00 85.94 155 HIS A N 1
ATOM 1246 C CA . HIS A 1 155 ? -15.314 -3.525 -17.044 1.00 85.94 155 HIS A CA 1
ATOM 1247 C C . HIS A 1 155 ? -16.655 -4.099 -17.524 1.00 85.94 155 HIS A C 1
ATOM 1249 O O . HIS A 1 155 ? -17.611 -4.124 -16.759 1.00 85.94 155 HIS A O 1
ATOM 1255 N N . ASP A 1 156 ? -16.709 -4.633 -18.745 1.00 85.81 156 ASP A N 1
ATOM 1256 C CA . ASP A 1 156 ? -17.929 -5.186 -19.345 1.00 85.81 156 ASP A CA 1
ATOM 1257 C C . ASP A 1 156 ? -18.460 -6.409 -18.575 1.00 85.81 156 ASP A C 1
ATOM 1259 O O . ASP A 1 156 ? -19.665 -6.651 -18.538 1.00 85.81 156 ASP A O 1
ATOM 1263 N N . ALA A 1 157 ? -17.568 -7.179 -17.941 1.00 84.25 157 ALA A N 1
ATOM 1264 C CA . ALA A 1 157 ? -17.925 -8.319 -17.099 1.00 84.25 157 ALA A CA 1
ATOM 1265 C C . ALA A 1 157 ? -18.268 -7.935 -15.647 1.00 84.25 157 ALA A C 1
ATOM 1267 O O . ALA A 1 157 ? -18.718 -8.791 -14.881 1.00 84.25 157 ALA A O 1
ATOM 1268 N N . SER A 1 158 ? -18.035 -6.682 -15.244 1.00 86.38 158 SER A N 1
ATOM 1269 C CA . SER A 1 158 ? -18.204 -6.244 -13.858 1.00 86.38 158 SER A CA 1
ATOM 1270 C C . SER A 1 158 ? -19.669 -5.916 -13.545 1.00 86.38 158 SER A C 1
ATOM 1272 O O . SER A 1 158 ? -20.322 -5.199 -14.308 1.00 86.38 158 SER A O 1
ATOM 1274 N N . PRO A 1 159 ? -20.209 -6.370 -12.400 1.00 87.94 159 PRO A N 1
ATOM 1275 C CA . PRO A 1 159 ? -21.543 -5.980 -11.963 1.00 87.94 159 PRO A CA 1
ATOM 1276 C C . PRO A 1 159 ? -21.655 -4.464 -11.743 1.00 87.94 159 PRO A C 1
ATOM 1278 O O . PRO A 1 159 ? -20.775 -3.820 -11.164 1.00 87.94 159 PRO A O 1
ATOM 1281 N N . THR A 1 160 ? -22.780 -3.895 -12.172 1.00 89.00 160 THR A N 1
ATOM 1282 C CA . THR A 1 160 ? -23.167 -2.499 -11.899 1.00 89.00 160 THR A CA 1
ATOM 1283 C C . THR A 1 160 ? -23.893 -2.347 -10.567 1.00 89.00 160 THR A C 1
ATOM 1285 O O . THR A 1 160 ? -23.848 -1.279 -9.958 1.00 89.00 160 THR A O 1
ATOM 1288 N N . ASP A 1 161 ? -24.544 -3.412 -10.099 1.00 90.69 161 ASP A N 1
ATOM 1289 C CA . ASP A 1 161 ? -25.240 -3.424 -8.822 1.00 90.69 161 ASP A CA 1
ATOM 1290 C C . ASP A 1 161 ? -24.249 -3.535 -7.658 1.00 90.69 161 ASP A C 1
ATOM 1292 O O . ASP A 1 161 ? -23.679 -4.592 -7.396 1.00 90.69 161 ASP A O 1
ATOM 1296 N N . VAL A 1 162 ? -24.058 -2.425 -6.946 1.00 92.50 162 VAL A N 1
ATOM 1297 C CA . VAL A 1 162 ? -23.191 -2.334 -5.763 1.00 92.50 162 VAL A CA 1
ATOM 1298 C C . VAL A 1 162 ? -23.906 -2.700 -4.458 1.00 92.50 162 VAL A C 1
ATOM 1300 O O . VAL A 1 162 ? -23.282 -2.652 -3.397 1.00 92.50 162 VAL A O 1
ATOM 1303 N N . THR A 1 163 ? -25.188 -3.081 -4.507 1.00 94.38 163 THR A N 1
ATOM 1304 C CA . THR A 1 163 ? -25.990 -3.444 -3.325 1.00 94.38 163 THR A CA 1
ATOM 1305 C C . THR A 1 163 ? -25.299 -4.471 -2.424 1.00 94.38 163 THR A C 1
ATOM 1307 O O . THR A 1 163 ? -25.223 -4.213 -1.224 1.00 94.38 163 THR A O 1
ATOM 1310 N N . PRO A 1 164 ? -24.651 -5.541 -2.936 1.00 95.06 164 PRO A N 1
ATOM 1311 C CA . PRO A 1 164 ? -23.941 -6.488 -2.074 1.00 95.06 164 PRO A CA 1
ATOM 1312 C C . PRO A 1 164 ? -22.830 -5.853 -1.223 1.00 95.06 164 PRO A C 1
ATOM 1314 O O . PRO A 1 164 ? -22.571 -6.288 -0.102 1.00 95.06 164 PRO A O 1
ATOM 1317 N N . VAL A 1 165 ? -22.163 -4.814 -1.738 1.00 94.31 165 VAL A N 1
ATOM 1318 C CA . VAL A 1 165 ? -21.116 -4.086 -1.001 1.00 94.31 165 VAL A CA 1
ATOM 1319 C C . VAL A 1 165 ? -21.744 -3.215 0.084 1.00 94.31 165 VAL A C 1
ATOM 1321 O O . VAL A 1 165 ? -21.235 -3.154 1.203 1.00 94.31 165 VAL A O 1
ATOM 1324 N N . ILE A 1 166 ? -22.867 -2.563 -0.226 1.00 95.44 166 ILE A N 1
ATOM 1325 C CA . ILE A 1 166 ? -23.627 -1.755 0.735 1.00 95.44 166 ILE A CA 1
ATOM 1326 C C . ILE A 1 166 ? -24.167 -2.642 1.861 1.00 95.44 166 ILE A C 1
ATOM 1328 O O . ILE A 1 166 ? -24.011 -2.296 3.031 1.00 95.44 166 ILE A O 1
ATOM 1332 N N . ASP A 1 167 ? -24.717 -3.809 1.531 1.00 97.00 167 ASP A N 1
ATOM 1333 C CA . ASP A 1 167 ? -25.212 -4.783 2.504 1.00 97.00 167 ASP A CA 1
ATOM 1334 C C . ASP A 1 167 ? -24.084 -5.314 3.393 1.00 97.00 167 ASP A C 1
ATOM 1336 O O . ASP A 1 167 ? -24.257 -5.445 4.607 1.00 97.00 167 ASP A O 1
ATOM 1340 N N . ALA A 1 168 ? -22.897 -5.550 2.824 1.00 96.94 168 ALA A N 1
ATOM 1341 C CA . ALA A 1 168 ? -21.718 -5.922 3.596 1.00 96.94 168 ALA A CA 1
ATOM 1342 C C . ALA A 1 168 ? -21.318 -4.821 4.588 1.00 96.94 168 ALA A C 1
ATOM 1344 O O . ALA A 1 168 ? -21.071 -5.125 5.754 1.00 96.94 168 ALA A O 1
ATOM 1345 N N . TYR A 1 169 ? -21.315 -3.547 4.177 1.00 97.75 169 TYR A N 1
ATOM 1346 C CA . TYR A 1 169 ? -21.099 -2.429 5.101 1.00 97.75 169 TYR A CA 1
ATOM 1347 C C . TYR A 1 169 ? -22.172 -2.358 6.179 1.00 97.75 169 TYR A C 1
ATOM 1349 O O . TYR A 1 169 ? -21.852 -2.219 7.359 1.00 97.75 169 TYR A O 1
ATOM 1357 N N . PHE A 1 170 ? -23.439 -2.472 5.792 1.00 97.75 170 PHE A N 1
ATOM 1358 C CA . PHE A 1 170 ? -24.553 -2.424 6.723 1.00 97.75 170 PHE A CA 1
ATOM 1359 C C . PHE A 1 170 ? -24.429 -3.530 7.775 1.00 97.75 170 PHE A C 1
ATOM 1361 O O . PHE A 1 170 ? -24.491 -3.251 8.974 1.00 97.75 170 PHE A O 1
ATOM 1368 N N . HIS A 1 171 ? -24.159 -4.767 7.359 1.00 98.12 171 HIS A N 1
ATOM 1369 C CA . HIS A 1 171 ? -23.947 -5.889 8.267 1.00 98.12 171 HIS A CA 1
ATOM 1370 C C . HIS A 1 171 ? -22.685 -5.698 9.123 1.00 98.12 171 HIS A C 1
ATOM 1372 O O . HIS A 1 171 ? -22.735 -5.863 10.344 1.00 98.12 171 HIS A O 1
ATOM 1378 N N . ALA A 1 172 ? -21.569 -5.272 8.524 1.00 97.06 172 ALA A N 1
ATOM 1379 C CA . ALA A 1 172 ? -20.330 -4.960 9.234 1.00 97.06 172 ALA A CA 1
ATOM 1380 C C . ALA A 1 172 ? -20.533 -3.915 10.336 1.00 97.06 172 ALA A C 1
ATOM 1382 O O . ALA A 1 172 ? -19.891 -4.014 11.378 1.00 97.06 172 ALA A O 1
ATOM 1383 N N . ILE A 1 173 ? -21.441 -2.956 10.149 1.00 97.19 173 ILE A N 1
ATOM 1384 C CA . ILE A 1 173 ? -21.729 -1.892 11.117 1.00 97.19 173 ILE A CA 1
ATOM 1385 C C . ILE A 1 173 ? -22.776 -2.318 12.154 1.00 97.19 173 ILE A C 1
ATOM 1387 O O . ILE A 1 173 ? -22.654 -1.943 13.314 1.00 97.19 173 ILE A O 1
ATOM 1391 N N . THR A 1 174 ? -23.796 -3.089 11.774 1.00 96.38 174 THR A N 1
ATOM 1392 C CA . THR A 1 174 ? -24.996 -3.295 12.613 1.00 96.38 174 THR A CA 1
ATOM 1393 C C . THR A 1 174 ? -25.103 -4.677 13.255 1.00 96.38 174 THR A C 1
ATOM 1395 O O . THR A 1 174 ? -25.744 -4.818 14.296 1.00 96.38 174 THR A O 1
ATOM 1398 N N . ALA A 1 175 ? -24.478 -5.710 12.683 1.00 95.94 175 ALA A N 1
ATOM 1399 C CA . ALA A 1 175 ? -24.649 -7.084 13.152 1.00 95.94 175 ALA A CA 1
ATOM 1400 C C . ALA A 1 175 ? -24.082 -7.278 14.558 1.00 95.94 175 ALA A C 1
ATOM 1402 O O . ALA A 1 175 ? -22.989 -6.806 14.836 1.00 95.94 175 ALA A O 1
ATOM 1403 N N . LYS A 1 176 ? -24.753 -8.031 15.435 1.00 92.12 176 LYS A N 1
ATOM 1404 C CA . LYS A 1 176 ? -24.246 -8.306 16.795 1.00 92.12 176 LYS A CA 1
ATOM 1405 C C . LYS A 1 176 ? -22.865 -8.982 16.801 1.00 92.12 176 LYS A C 1
ATOM 1407 O O . LYS A 1 176 ? -22.072 -8.727 17.698 1.00 92.12 176 LYS A O 1
ATOM 1412 N N . TYR A 1 177 ? -22.604 -9.827 15.804 1.00 92.69 177 TYR A N 1
ATOM 1413 C CA . TYR A 1 177 ? -21.342 -10.541 15.611 1.00 92.69 177 TYR A CA 1
ATOM 1414 C C . TYR A 1 177 ? -20.927 -10.422 14.138 1.00 92.69 177 TYR A C 1
ATOM 1416 O O . TYR A 1 177 ? -21.291 -11.281 13.332 1.00 92.69 177 TYR A O 1
ATOM 1424 N N . PRO A 1 178 ? -20.253 -9.330 13.743 1.00 95.38 178 PRO A N 1
ATOM 1425 C CA . PRO A 1 178 ? -19.826 -9.160 12.363 1.00 95.38 178 PRO A CA 1
ATOM 1426 C C . PRO A 1 178 ? -18.715 -10.159 12.006 1.00 95.38 178 PRO A C 1
ATOM 1428 O O . PRO A 1 178 ? -17.921 -10.572 12.853 1.00 95.38 178 PRO A O 1
ATOM 1431 N N . TYR A 1 179 ? -18.612 -10.514 10.725 1.00 93.88 179 TYR A N 1
ATOM 1432 C CA . TYR A 1 179 ? -17.408 -11.161 10.209 1.00 93.88 179 TYR A CA 1
ATOM 1433 C C . TYR A 1 179 ? -16.214 -10.201 10.282 1.00 93.88 179 TYR A C 1
ATOM 1435 O O . TYR A 1 179 ? -16.373 -8.983 10.236 1.00 93.88 179 TYR A O 1
ATOM 1443 N N . LYS A 1 180 ? -14.999 -10.749 10.366 1.00 92.62 180 LYS A N 1
ATOM 1444 C CA . LYS A 1 180 ? -13.771 -9.936 10.324 1.00 92.62 180 LYS A CA 1
ATOM 1445 C C . LYS A 1 180 ? -13.442 -9.458 8.913 1.00 92.62 180 LYS A C 1
ATOM 1447 O O . LYS A 1 180 ? -12.947 -8.347 8.760 1.00 92.62 180 LYS A O 1
ATOM 1452 N N . ASN A 1 181 ? -13.734 -10.297 7.918 1.00 92.50 181 ASN A N 1
ATOM 1453 C CA . ASN A 1 181 ? -13.461 -10.044 6.510 1.00 92.50 181 ASN A CA 1
ATOM 1454 C C . ASN A 1 181 ? -14.724 -10.356 5.695 1.00 92.50 181 ASN A C 1
ATOM 1456 O O . ASN A 1 181 ? -15.245 -11.470 5.773 1.00 92.50 181 ASN A O 1
ATOM 1460 N N . TYR A 1 182 ? -15.203 -9.385 4.921 1.00 93.31 182 TYR A N 1
ATOM 1461 C CA . TYR A 1 182 ? -16.323 -9.534 3.993 1.00 93.31 182 TYR A CA 1
ATOM 1462 C C . TYR A 1 182 ? -15.779 -9.544 2.572 1.00 93.31 182 TYR A C 1
ATOM 1464 O O . TYR A 1 182 ? -15.454 -8.490 2.034 1.00 93.31 182 TYR A O 1
ATOM 1472 N N . VAL A 1 183 ? -15.684 -10.721 1.960 1.00 89.38 183 VAL A N 1
ATOM 1473 C CA . VAL A 1 183 ? -15.334 -10.849 0.539 1.00 89.38 183 VAL A CA 1
ATOM 1474 C C . VAL A 1 183 ? -16.617 -10.740 -0.271 1.00 89.38 183 VAL A C 1
ATOM 1476 O O . VAL A 1 183 ? -17.531 -11.543 -0.081 1.00 89.38 183 VAL A O 1
ATOM 1479 N N . VAL A 1 184 ? -16.707 -9.733 -1.139 1.00 89.31 184 VAL A N 1
ATOM 1480 C CA . VAL A 1 184 ? -17.958 -9.382 -1.821 1.00 89.31 184 VAL A CA 1
ATOM 1481 C C . VAL A 1 184 ? -17.755 -9.421 -3.330 1.00 89.31 184 VAL A C 1
ATOM 1483 O O . VAL A 1 184 ? -16.972 -8.640 -3.856 1.00 89.31 184 VAL A O 1
ATOM 1486 N N . GLY A 1 185 ? -18.476 -10.305 -4.019 1.00 83.69 185 GLY A N 1
ATOM 1487 C CA . GLY A 1 185 ? -18.360 -10.518 -5.466 1.00 83.69 185 GLY A CA 1
A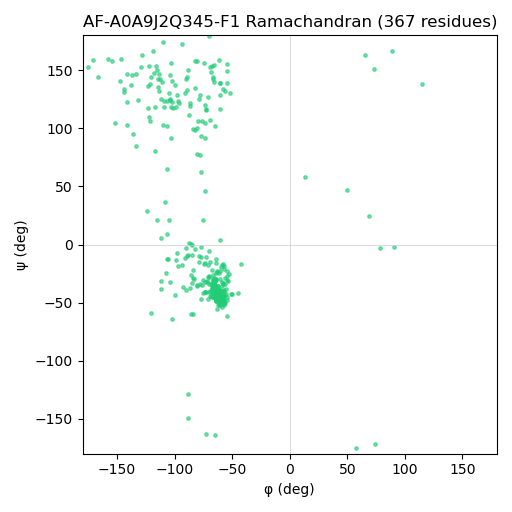TOM 1488 C C . GLY A 1 185 ? -17.842 -11.918 -5.800 1.00 83.69 185 GLY A C 1
ATOM 1489 O O . GLY A 1 185 ? -16.958 -12.450 -5.127 1.00 83.69 185 GLY A O 1
ATOM 1490 N N . LEU A 1 186 ? -18.424 -12.552 -6.823 1.00 72.44 186 LEU A N 1
ATOM 1491 C CA . LEU A 1 186 ? -18.040 -13.910 -7.234 1.00 72.44 186 LEU A CA 1
ATOM 1492 C C . LEU A 1 186 ? -16.595 -13.971 -7.733 1.00 72.44 186 LEU A C 1
ATOM 1494 O O . LEU A 1 186 ? -15.900 -14.947 -7.480 1.00 72.44 186 LEU A O 1
ATOM 1498 N N . ASP A 1 187 ? -16.138 -12.922 -8.401 1.00 67.69 187 ASP A N 1
ATOM 1499 C CA . ASP A 1 187 ? -14.755 -12.733 -8.822 1.00 67.69 187 ASP A CA 1
ATOM 1500 C C . ASP A 1 187 ? -13.795 -12.717 -7.623 1.00 67.69 187 ASP A C 1
ATOM 1502 O O . ASP A 1 187 ? -12.814 -13.461 -7.609 1.00 67.69 187 ASP A O 1
ATOM 1506 N N . ALA A 1 188 ? -14.120 -11.956 -6.574 1.00 66.88 188 ALA A N 1
ATOM 1507 C CA . ALA A 1 188 ? -13.326 -11.891 -5.352 1.00 66.88 188 ALA A CA 1
ATOM 1508 C C . ALA A 1 188 ? -13.248 -13.247 -4.629 1.00 66.88 188 ALA A C 1
ATOM 1510 O O . ALA A 1 188 ? -12.209 -13.596 -4.063 1.00 66.88 188 ALA A O 1
ATOM 1511 N N . ILE A 1 189 ? -14.334 -14.025 -4.671 1.00 63.31 189 ILE A N 1
ATOM 1512 C CA . ILE A 1 189 ? -14.431 -15.344 -4.036 1.00 63.31 189 ILE A CA 1
ATOM 1513 C C . ILE A 1 189 ? -13.700 -16.420 -4.858 1.00 63.31 189 ILE A C 1
ATOM 1515 O O . ILE A 1 189 ? -12.938 -17.208 -4.300 1.00 63.31 189 ILE A O 1
ATOM 1519 N N . LEU A 1 190 ? -13.910 -16.469 -6.176 1.00 58.94 190 LEU A N 1
ATOM 1520 C CA . LEU A 1 190 ? -13.427 -17.556 -7.037 1.00 58.94 190 LEU A CA 1
ATOM 1521 C C . LEU A 1 190 ? -11.951 -17.405 -7.426 1.00 58.94 190 LEU A C 1
ATOM 1523 O O . LEU A 1 190 ? -11.232 -18.406 -7.478 1.00 58.94 190 LEU A O 1
ATOM 1527 N N . LEU A 1 191 ? -11.467 -16.178 -7.646 1.00 58.94 191 LEU A N 1
ATOM 1528 C CA . LEU A 1 191 ? -10.063 -15.945 -8.012 1.00 58.94 191 LEU A CA 1
ATOM 1529 C C . LEU A 1 191 ? -9.102 -16.222 -6.845 1.00 58.94 191 LEU A C 1
ATOM 1531 O O . LEU A 1 191 ? -7.971 -16.651 -7.070 1.00 58.94 191 LEU A O 1
ATOM 1535 N N . GLY A 1 192 ? -9.558 -16.063 -5.596 1.00 50.81 192 GLY A N 1
ATOM 1536 C CA . GLY A 1 192 ? -8.761 -16.376 -4.404 1.00 50.81 192 GLY A CA 1
ATOM 1537 C C . GLY A 1 192 ? -8.454 -17.870 -4.219 1.00 50.81 192 GLY A C 1
ATOM 1538 O O . GLY A 1 192 ? -7.439 -18.211 -3.618 1.00 50.81 192 GLY A O 1
ATOM 1539 N N . VAL A 1 193 ? -9.292 -18.770 -4.750 1.00 49.31 193 VAL A N 1
ATOM 1540 C CA . VAL A 1 193 ? -9.147 -20.231 -4.579 1.00 49.31 193 VAL A CA 1
ATOM 1541 C C . VAL A 1 193 ? -8.192 -20.847 -5.611 1.00 49.31 193 VAL A C 1
ATOM 1543 O O . VAL A 1 193 ? -7.475 -21.793 -5.295 1.00 49.31 193 VAL A O 1
ATOM 1546 N N . GLN A 1 194 ? -8.132 -20.310 -6.834 1.00 43.62 194 GLN A N 1
ATOM 1547 C CA . GLN A 1 194 ? -7.328 -20.891 -7.921 1.00 43.62 194 GLN A CA 1
ATOM 1548 C C . GLN A 1 194 ? -5.814 -20.679 -7.754 1.00 43.62 194 GLN A C 1
ATOM 1550 O O . GLN A 1 194 ? -5.034 -21.544 -8.147 1.00 43.62 194 GLN A O 1
ATOM 1555 N N . LEU A 1 195 ? -5.379 -19.570 -7.149 1.00 45.72 195 LEU A N 1
ATOM 1556 C CA . LEU A 1 195 ? -3.949 -19.262 -6.990 1.00 45.72 195 LEU A CA 1
ATOM 1557 C C . LEU A 1 195 ? -3.310 -19.926 -5.765 1.00 45.72 195 LEU A C 1
ATOM 1559 O O . LEU A 1 195 ? -2.137 -20.291 -5.830 1.00 45.72 195 LEU A O 1
ATOM 1563 N N . ALA A 1 196 ? -4.081 -20.183 -4.701 1.00 45.97 196 ALA A N 1
ATOM 1564 C CA . ALA A 1 196 ? -3.615 -20.944 -3.535 1.00 45.97 196 ALA A CA 1
ATOM 1565 C C . ALA A 1 196 ? -3.142 -22.370 -3.897 1.00 45.97 196 ALA A C 1
ATOM 1567 O O . ALA A 1 196 ? -2.422 -22.999 -3.128 1.00 45.97 196 ALA A O 1
ATOM 1568 N N . LEU A 1 197 ? -3.530 -22.871 -5.075 1.00 40.78 197 LEU A N 1
ATOM 1569 C CA . LEU A 1 197 ? -3.193 -24.202 -5.581 1.00 40.78 197 LEU A CA 1
ATOM 1570 C C . LEU A 1 197 ? -2.002 -24.221 -6.564 1.00 40.78 197 LEU A C 1
ATOM 1572 O O . LEU A 1 197 ? -1.571 -25.306 -6.948 1.00 40.78 197 LEU A O 1
ATOM 1576 N N . LEU A 1 198 ? -1.465 -23.067 -6.991 1.00 43.78 198 LEU A N 1
ATOM 1577 C CA . LEU A 1 198 ? -0.513 -22.975 -8.117 1.00 43.78 198 LEU A CA 1
ATOM 1578 C C . LEU A 1 198 ? 0.931 -22.586 -7.748 1.00 43.78 198 LEU A C 1
ATOM 1580 O O . LEU A 1 198 ? 1.768 -22.446 -8.639 1.00 43.78 198 LEU A O 1
ATOM 1584 N N . SER A 1 199 ? 1.285 -22.458 -6.468 1.00 34.47 199 SER A N 1
ATOM 1585 C CA . SER A 1 199 ? 2.665 -22.145 -6.074 1.00 34.47 199 SER A CA 1
ATOM 1586 C C . SER A 1 199 ? 3.555 -23.398 -6.050 1.00 34.47 199 SER A C 1
ATOM 1588 O O . SER A 1 199 ? 3.556 -24.120 -5.058 1.00 34.47 199 SER A O 1
ATOM 1590 N N . ASN A 1 200 ? 4.340 -23.661 -7.105 1.00 33.00 200 ASN A N 1
ATOM 1591 C CA . ASN A 1 200 ? 5.464 -24.610 -7.042 1.00 33.00 200 ASN A CA 1
ATOM 1592 C C . ASN A 1 200 ? 6.668 -24.170 -7.901 1.00 33.00 200 ASN A C 1
ATOM 1594 O O . ASN A 1 200 ? 6.536 -23.814 -9.070 1.00 33.00 200 ASN A O 1
ATOM 1598 N N . TYR A 1 201 ? 7.845 -24.209 -7.267 1.00 36.03 201 TYR A N 1
ATOM 1599 C CA . TYR A 1 201 ? 9.143 -23.654 -7.675 1.00 36.03 201 TYR A CA 1
ATOM 1600 C C . TYR A 1 201 ? 9.943 -24.533 -8.654 1.00 36.03 201 TYR A C 1
ATOM 1602 O O . TYR A 1 201 ? 9.843 -25.759 -8.625 1.00 36.03 201 TYR A O 1
ATOM 1610 N N . ARG A 1 202 ? 10.871 -23.915 -9.406 1.00 27.98 202 ARG A N 1
ATOM 1611 C CA . ARG A 1 202 ? 12.076 -24.565 -9.966 1.00 27.98 202 ARG A CA 1
ATOM 1612 C C . ARG A 1 202 ? 13.273 -23.601 -9.964 1.00 27.98 202 ARG A C 1
ATOM 1614 O O . ARG A 1 202 ? 13.139 -22.459 -10.388 1.00 27.98 202 ARG A O 1
ATOM 1621 N N . PHE A 1 203 ? 14.435 -24.084 -9.518 1.00 26.95 203 PHE A N 1
ATOM 1622 C CA . PHE A 1 203 ? 15.715 -23.363 -9.487 1.00 26.95 203 PHE A CA 1
ATOM 1623 C C . PHE A 1 203 ? 16.722 -23.988 -10.463 1.00 26.95 203 PHE A C 1
ATOM 1625 O O . PHE A 1 203 ? 16.813 -25.211 -10.549 1.00 26.95 203 PHE A O 1
ATOM 1632 N N . PHE A 1 204 ? 17.532 -23.151 -11.117 1.00 26.45 204 PHE A N 1
ATOM 1633 C CA . PHE A 1 204 ? 18.799 -23.534 -11.751 1.00 26.45 204 PHE A CA 1
ATOM 1634 C C . PHE A 1 204 ? 19.854 -22.455 -11.450 1.00 26.45 204 PHE A C 1
ATOM 1636 O O . PHE A 1 204 ? 19.553 -21.264 -11.521 1.00 26.45 204 PHE A O 1
ATOM 1643 N N . TYR A 1 205 ? 21.080 -22.865 -11.110 1.00 26.78 205 TYR A N 1
ATOM 1644 C CA . TYR A 1 205 ? 22.204 -21.972 -10.792 1.00 26.78 205 TYR A CA 1
ATOM 1645 C C . TYR A 1 205 ? 23.209 -21.887 -11.950 1.00 26.78 205 TYR A C 1
ATOM 1647 O O . TYR A 1 205 ? 23.460 -22.881 -12.628 1.00 26.78 205 TYR A O 1
ATOM 1655 N N . SER A 1 206 ? 23.832 -20.718 -12.138 1.00 28.34 206 SER A N 1
ATOM 1656 C CA . SER A 1 206 ? 25.060 -20.532 -12.931 1.00 28.34 206 SER A CA 1
ATOM 1657 C C . SER A 1 206 ? 25.804 -19.246 -12.511 1.00 28.34 206 SER A C 1
ATOM 1659 O O . SER A 1 206 ? 25.213 -18.360 -11.896 1.00 28.34 206 SER A O 1
ATOM 1661 N N . ASN A 1 207 ? 27.106 -19.158 -12.817 1.00 29.41 207 ASN A N 1
ATOM 1662 C CA . ASN A 1 207 ? 28.083 -18.163 -12.325 1.00 29.41 207 ASN A CA 1
ATOM 1663 C C . ASN A 1 207 ? 27.805 -16.707 -12.762 1.00 29.41 207 ASN A C 1
ATOM 1665 O O . ASN A 1 207 ? 28.150 -16.344 -13.887 1.00 29.41 207 ASN A O 1
ATOM 1669 N N . HIS A 1 208 ? 27.247 -15.864 -11.883 1.00 41.78 208 HIS A N 1
ATOM 1670 C CA . HIS A 1 208 ? 26.896 -14.474 -12.214 1.00 41.78 208 HIS A CA 1
ATOM 1671 C C . HIS A 1 208 ? 27.049 -13.493 -11.036 1.00 41.78 208 HIS A C 1
ATOM 1673 O O . HIS A 1 208 ? 27.041 -13.898 -9.876 1.00 41.78 208 HIS A O 1
ATOM 1679 N N . VAL A 1 209 ? 27.163 -12.197 -11.363 1.00 39.88 209 VAL A N 1
ATOM 1680 C CA . VAL A 1 209 ? 27.244 -11.070 -10.416 1.00 39.88 209 VAL A CA 1
ATOM 1681 C C . VAL A 1 209 ? 25.869 -10.820 -9.790 1.00 39.88 209 VAL A C 1
ATOM 1683 O O . VAL A 1 209 ? 24.901 -10.535 -10.498 1.00 39.88 209 VAL A O 1
ATOM 1686 N N . VAL A 1 210 ? 25.791 -10.922 -8.464 1.00 46.00 210 VAL A N 1
ATOM 1687 C CA . VAL A 1 210 ? 24.605 -10.614 -7.653 1.00 46.00 210 VAL A CA 1
ATOM 1688 C C . VAL A 1 210 ? 24.918 -9.368 -6.837 1.00 46.00 210 VAL A C 1
ATOM 1690 O O . VAL A 1 210 ? 25.919 -9.354 -6.124 1.00 46.00 210 VAL A O 1
ATOM 1693 N N . ILE A 1 211 ? 24.080 -8.335 -6.941 1.00 53.25 211 ILE A N 1
ATOM 1694 C CA . ILE A 1 211 ? 24.234 -7.122 -6.134 1.00 53.25 211 ILE A CA 1
ATOM 1695 C C . ILE A 1 211 ? 23.220 -7.158 -4.995 1.00 53.25 211 ILE A C 1
ATOM 1697 O O . ILE A 1 211 ? 22.012 -7.249 -5.225 1.00 53.25 211 ILE A O 1
ATOM 1701 N N . GLU A 1 212 ? 23.736 -7.083 -3.772 1.00 51.19 212 GLU A N 1
ATOM 1702 C CA . GLU A 1 212 ? 22.958 -6.936 -2.548 1.00 51.19 212 GLU A CA 1
ATOM 1703 C C . GLU A 1 212 ? 23.057 -5.499 -2.043 1.00 51.19 212 GLU A C 1
ATOM 1705 O O . GLU A 1 212 ? 24.152 -4.984 -1.816 1.00 51.19 212 GLU A O 1
ATOM 1710 N N . PHE A 1 213 ? 21.909 -4.856 -1.837 1.00 53.41 213 PHE A N 1
ATOM 1711 C CA . PHE A 1 213 ? 21.855 -3.539 -1.210 1.00 53.41 213 PHE A CA 1
ATOM 1712 C C . PHE A 1 213 ? 21.442 -3.689 0.241 1.00 53.41 213 PHE A C 1
ATOM 1714 O O . PHE A 1 213 ? 20.322 -4.116 0.510 1.00 53.41 213 PHE A O 1
ATOM 1721 N N . SER A 1 214 ? 22.313 -3.308 1.172 1.00 50.91 214 SER A N 1
ATOM 1722 C CA . SER A 1 214 ? 21.968 -3.259 2.593 1.00 50.91 214 SER A CA 1
ATOM 1723 C C . SER A 1 214 ? 21.987 -1.815 3.102 1.00 50.91 214 SER A C 1
ATOM 1725 O O . SER A 1 214 ? 22.908 -1.055 2.803 1.00 50.91 214 SER A O 1
ATOM 1727 N N . ASP A 1 215 ? 20.963 -1.446 3.874 1.00 49.00 215 ASP A N 1
ATOM 1728 C CA . ASP A 1 215 ? 20.843 -0.137 4.548 1.00 49.00 215 ASP A CA 1
ATOM 1729 C C . ASP A 1 215 ? 21.789 -0.034 5.764 1.00 49.00 215 ASP A C 1
ATOM 1731 O O . ASP A 1 215 ? 22.117 1.035 6.272 1.00 49.00 215 ASP A O 1
ATOM 1735 N N . ILE A 1 216 ? 22.290 -1.172 6.251 1.00 56.06 216 ILE A N 1
ATOM 1736 C CA . ILE A 1 216 ? 23.175 -1.189 7.410 1.00 56.06 216 ILE A CA 1
ATOM 1737 C C . ILE A 1 216 ? 24.580 -0.828 6.930 1.00 56.06 216 ILE A C 1
ATOM 1739 O O . ILE A 1 216 ? 25.305 -1.683 6.424 1.00 56.06 216 ILE A O 1
ATOM 1743 N N . PHE A 1 217 ? 24.985 0.430 7.133 1.00 57.03 217 PHE A N 1
ATOM 1744 C CA . PHE A 1 217 ? 26.342 0.921 6.858 1.00 57.03 217 PHE A CA 1
ATOM 1745 C C . PHE A 1 217 ? 27.418 -0.055 7.370 1.00 57.03 217 PHE A C 1
ATOM 1747 O O . PHE A 1 217 ? 28.361 -0.363 6.652 1.00 57.03 217 PHE A O 1
ATOM 1754 N N . GLU A 1 218 ? 27.237 -0.630 8.564 1.00 61.25 218 GLU A N 1
ATOM 1755 C CA . GLU A 1 218 ? 28.137 -1.641 9.137 1.00 61.25 218 GLU A CA 1
ATOM 1756 C C . GLU A 1 218 ? 28.135 -2.978 8.367 1.00 61.25 218 GLU A C 1
ATOM 1758 O O . GLU A 1 218 ? 29.192 -3.571 8.148 1.00 61.25 218 GLU A O 1
ATOM 1763 N N . GLY A 1 219 ? 26.966 -3.448 7.919 1.00 62.59 219 GLY A N 1
ATOM 1764 C CA . GLY A 1 219 ? 26.824 -4.649 7.093 1.00 62.59 219 GLY A CA 1
ATOM 1765 C C . GLY A 1 219 ? 27.500 -4.475 5.734 1.00 62.59 219 GLY A C 1
ATOM 1766 O O . GLY A 1 219 ? 28.344 -5.288 5.362 1.00 62.59 219 GLY A O 1
ATOM 1767 N N . CYS A 1 220 ? 27.226 -3.357 5.058 1.00 60.94 220 CYS A N 1
ATOM 1768 C CA . CYS A 1 220 ? 27.893 -2.960 3.819 1.00 60.94 220 CYS A CA 1
ATOM 1769 C C . CYS A 1 220 ? 29.413 -2.812 3.994 1.00 60.94 220 CYS A C 1
ATOM 1771 O O . CYS A 1 220 ? 30.163 -3.320 3.169 1.00 60.94 220 CYS A O 1
ATOM 1773 N N . GLN A 1 221 ? 29.898 -2.184 5.071 1.00 65.12 221 GLN A N 1
ATOM 1774 C CA . GLN A 1 221 ? 31.337 -2.043 5.355 1.00 65.12 221 GLN A CA 1
ATOM 1775 C C . GLN A 1 221 ? 32.022 -3.390 5.606 1.00 65.12 221 GLN A C 1
ATOM 1777 O O . GLN A 1 221 ? 33.136 -3.633 5.133 1.00 65.12 221 GLN A O 1
ATOM 1782 N N . ARG A 1 222 ? 31.346 -4.308 6.306 1.00 68.88 222 ARG A N 1
ATOM 1783 C CA . ARG A 1 222 ? 31.819 -5.686 6.492 1.00 68.88 222 ARG A CA 1
ATOM 1784 C C . ARG A 1 222 ? 31.861 -6.445 5.171 1.00 68.88 222 ARG A C 1
ATOM 1786 O O . ARG A 1 222 ? 32.829 -7.166 4.929 1.00 68.88 222 ARG A O 1
ATOM 1793 N N . LEU A 1 223 ? 30.844 -6.274 4.328 1.00 65.06 223 LEU A N 1
ATOM 1794 C CA . LEU A 1 223 ? 30.781 -6.880 3.001 1.00 65.06 223 LEU A CA 1
ATOM 1795 C C . LEU A 1 223 ? 31.906 -6.341 2.108 1.00 65.06 223 LEU A C 1
ATOM 1797 O O . LEU A 1 223 ? 32.663 -7.137 1.573 1.00 65.06 223 LEU A O 1
ATOM 1801 N N . LEU A 1 224 ? 32.088 -5.016 2.059 1.00 67.75 224 LEU A N 1
ATOM 1802 C CA . LEU A 1 224 ? 33.175 -4.315 1.362 1.00 67.75 224 LEU A CA 1
ATOM 1803 C C . LEU A 1 224 ? 34.555 -4.809 1.801 1.00 67.75 224 LEU A C 1
ATOM 1805 O O . LEU A 1 224 ? 35.407 -5.127 0.974 1.00 67.75 224 LEU A O 1
ATOM 1809 N N . THR A 1 225 ? 34.773 -4.922 3.113 1.00 74.00 225 THR A N 1
ATOM 1810 C CA . THR A 1 225 ? 36.027 -5.452 3.664 1.00 74.00 225 THR A CA 1
ATOM 1811 C C . THR A 1 225 ? 36.273 -6.883 3.182 1.00 74.00 225 THR A C 1
ATOM 1813 O O . THR A 1 225 ? 37.372 -7.205 2.731 1.00 74.00 225 THR A O 1
ATOM 1816 N N . ARG A 1 226 ? 35.247 -7.745 3.234 1.00 67.12 226 ARG A N 1
ATOM 1817 C CA . ARG A 1 226 ? 35.337 -9.155 2.818 1.00 67.12 226 ARG A CA 1
ATOM 1818 C C . ARG A 1 226 ? 35.450 -9.340 1.304 1.00 67.12 226 ARG A C 1
ATOM 1820 O O . ARG A 1 226 ? 36.085 -10.296 0.872 1.00 67.12 226 ARG A O 1
ATOM 1827 N N . SER A 1 227 ? 34.857 -8.451 0.511 1.00 65.31 227 SER A N 1
ATOM 1828 C CA . SER A 1 227 ? 34.860 -8.504 -0.954 1.00 65.31 227 SER A CA 1
ATOM 1829 C C . SER A 1 227 ? 36.036 -7.760 -1.584 1.00 65.31 227 SER A C 1
ATOM 1831 O O . SER A 1 227 ? 36.197 -7.814 -2.798 1.00 65.31 227 SER A O 1
ATOM 1833 N N . SER A 1 228 ? 36.882 -7.095 -0.791 1.00 69.62 228 SER A N 1
ATOM 1834 C CA . SER A 1 228 ? 38.026 -6.304 -1.275 1.00 69.62 228 SER A CA 1
ATOM 1835 C C . SER A 1 228 ? 38.994 -7.084 -2.180 1.00 69.62 228 SER A C 1
ATOM 1837 O O . SER A 1 228 ? 39.571 -6.510 -3.100 1.00 69.62 228 SER A O 1
ATOM 1839 N N . GLY A 1 229 ? 39.133 -8.400 -1.975 1.00 68.94 229 GLY A N 1
ATOM 1840 C CA . GLY A 1 229 ? 39.929 -9.295 -2.829 1.00 68.94 229 GLY A CA 1
ATOM 1841 C C . GLY A 1 229 ? 39.192 -9.863 -4.051 1.00 68.94 229 GLY A C 1
ATOM 1842 O O . GLY A 1 229 ? 39.776 -10.642 -4.798 1.00 68.94 229 GLY A O 1
ATOM 1843 N N . LEU A 1 230 ? 37.919 -9.511 -4.245 1.00 64.44 230 LEU A N 1
ATOM 1844 C CA . LEU A 1 230 ? 37.019 -10.057 -5.267 1.00 64.44 230 LEU A CA 1
ATOM 1845 C C . LEU A 1 230 ? 36.583 -9.001 -6.299 1.00 64.44 230 LEU A C 1
ATOM 1847 O O . LEU A 1 230 ? 35.570 -9.191 -6.969 1.00 64.44 230 LEU A O 1
ATOM 1851 N N . ALA A 1 231 ? 37.325 -7.900 -6.446 1.00 63.69 231 ALA A N 1
ATOM 1852 C CA . ALA A 1 231 ? 37.003 -6.833 -7.399 1.00 63.69 231 ALA A CA 1
ATOM 1853 C C . ALA A 1 231 ? 36.781 -7.381 -8.827 1.00 63.69 231 ALA A C 1
ATOM 1855 O O . ALA A 1 231 ? 37.584 -8.173 -9.329 1.00 63.69 231 ALA A O 1
ATOM 1856 N N . GLY A 1 232 ? 35.674 -6.990 -9.470 1.00 56.41 232 GLY A N 1
ATOM 1857 C CA . GLY A 1 232 ? 35.256 -7.515 -10.780 1.00 56.41 232 GLY A CA 1
ATOM 1858 C C . GLY A 1 232 ? 34.586 -8.901 -10.756 1.00 56.41 232 GLY A C 1
ATOM 1859 O O . GLY A 1 232 ? 34.139 -9.382 -11.799 1.00 56.41 232 GLY A O 1
ATOM 1860 N N . GLN A 1 233 ? 34.493 -9.544 -9.586 1.00 59.66 233 GLN A N 1
ATOM 1861 C CA . GLN A 1 233 ? 33.645 -10.719 -9.326 1.00 59.66 233 GLN A CA 1
ATOM 1862 C C . GLN A 1 233 ? 32.492 -10.376 -8.372 1.00 59.66 233 GLN A C 1
ATOM 1864 O O . GLN A 1 233 ? 31.375 -10.855 -8.563 1.00 59.66 233 GLN A O 1
ATOM 1869 N N . LEU A 1 234 ? 32.764 -9.539 -7.368 1.00 62.28 234 LEU A N 1
ATOM 1870 C CA . LEU A 1 234 ? 31.808 -9.017 -6.399 1.00 62.28 234 LEU A CA 1
ATOM 1871 C C . LE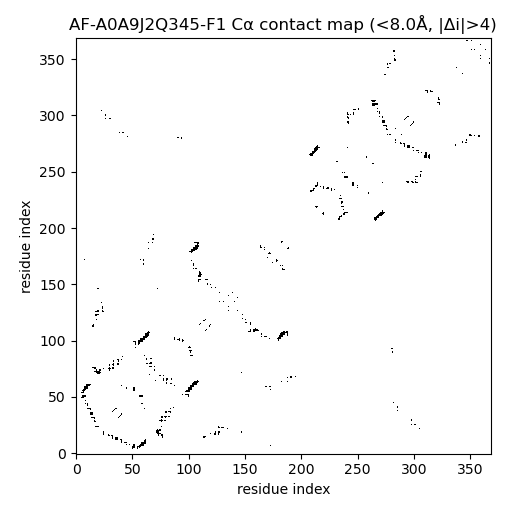U A 1 234 ? 32.140 -7.549 -6.112 1.00 62.28 234 LEU A C 1
ATOM 1873 O O . LEU A 1 234 ? 33.068 -7.249 -5.359 1.00 62.28 234 LEU A O 1
ATOM 1877 N N . ASP A 1 235 ? 31.357 -6.651 -6.704 1.00 67.56 235 ASP A N 1
ATOM 1878 C CA . ASP A 1 235 ? 31.468 -5.216 -6.468 1.00 67.56 235 ASP A CA 1
ATOM 1879 C C . ASP A 1 235 ? 30.433 -4.791 -5.421 1.00 67.56 235 ASP A C 1
ATOM 1881 O O . ASP A 1 235 ? 29.231 -5.010 -5.579 1.00 67.56 235 ASP A O 1
ATOM 1885 N N . CYS A 1 236 ? 30.913 -4.181 -4.340 1.00 68.50 236 CYS A N 1
ATOM 1886 C CA . CYS A 1 236 ? 30.092 -3.688 -3.240 1.00 68.50 236 CYS A CA 1
ATOM 1887 C C . CYS A 1 236 ? 30.194 -2.160 -3.195 1.00 68.50 236 CYS A C 1
ATOM 1889 O O . CYS A 1 236 ? 31.271 -1.604 -3.408 1.00 68.50 236 CYS A O 1
ATOM 1891 N N . PHE A 1 237 ? 29.100 -1.469 -2.885 1.00 72.50 237 PHE A N 1
ATOM 1892 C CA . PHE A 1 237 ? 29.088 -0.022 -2.663 1.00 72.50 237 PHE A CA 1
ATOM 1893 C C . PHE A 1 237 ? 27.919 0.364 -1.752 1.00 72.50 237 PHE A C 1
ATOM 1895 O O . PHE A 1 237 ? 26.947 -0.375 -1.612 1.00 72.50 237 PHE A O 1
ATOM 1902 N N . ILE A 1 238 ? 28.026 1.525 -1.110 1.00 75.25 238 ILE A N 1
ATOM 1903 C CA . ILE A 1 238 ? 26.999 2.040 -0.197 1.00 75.25 238 ILE A CA 1
ATOM 1904 C C . ILE A 1 238 ? 25.992 2.863 -1.001 1.00 75.25 238 ILE A C 1
ATOM 1906 O O . ILE A 1 238 ? 26.389 3.715 -1.795 1.00 75.25 238 ILE A O 1
ATOM 1910 N N . MET A 1 239 ? 24.700 2.625 -0.780 1.00 84.75 239 MET A N 1
ATOM 1911 C CA . MET A 1 239 ? 23.609 3.323 -1.459 1.00 84.75 239 MET A CA 1
ATOM 1912 C C . MET A 1 239 ? 22.461 3.584 -0.478 1.00 84.75 239 MET A C 1
ATOM 1914 O O . MET A 1 239 ? 21.922 2.640 0.096 1.00 84.75 239 MET A O 1
ATOM 1918 N N . ASP A 1 240 ? 22.074 4.851 -0.304 1.00 87.94 240 ASP A N 1
ATOM 1919 C CA . ASP A 1 240 ? 20.845 5.212 0.411 1.00 87.94 240 ASP A CA 1
ATOM 1920 C C . ASP A 1 240 ? 19.667 5.024 -0.546 1.00 87.94 240 ASP A C 1
ATOM 1922 O O . ASP A 1 240 ? 19.450 5.825 -1.460 1.00 87.94 240 ASP A O 1
ATOM 1926 N N . VAL A 1 241 ? 18.890 3.964 -0.323 1.00 90.81 241 VAL A N 1
ATOM 1927 C CA . VAL A 1 241 ? 17.760 3.598 -1.185 1.00 90.81 241 VAL A CA 1
ATOM 1928 C C . VAL A 1 241 ? 16.645 4.640 -1.200 1.00 90.81 241 VAL A C 1
ATOM 1930 O O . VAL A 1 241 ? 15.778 4.550 -2.063 1.00 90.81 241 VAL A O 1
ATOM 1933 N N . ARG A 1 242 ? 16.638 5.625 -0.289 1.00 91.56 242 ARG A N 1
ATOM 1934 C CA . ARG A 1 242 ? 15.658 6.726 -0.254 1.00 91.56 242 ARG A CA 1
ATOM 1935 C C . ARG A 1 242 ? 16.025 7.882 -1.184 1.00 91.56 242 ARG A C 1
ATOM 1937 O O . ARG A 1 242 ? 15.152 8.669 -1.551 1.00 91.56 242 ARG A O 1
ATOM 1944 N N . SER A 1 243 ? 17.302 7.996 -1.549 1.00 91.88 243 SER A N 1
ATOM 1945 C CA . SER A 1 243 ? 17.842 9.124 -2.306 1.00 91.88 243 SER A CA 1
ATOM 1946 C C . SER A 1 243 ? 17.962 8.792 -3.791 1.00 91.88 243 SER A C 1
ATOM 1948 O O . SER A 1 243 ? 18.740 7.923 -4.182 1.00 91.88 243 SER A O 1
ATOM 1950 N N . GLU A 1 244 ? 17.244 9.539 -4.634 1.00 91.75 244 GLU A N 1
ATOM 1951 C CA . GLU A 1 244 ? 17.368 9.442 -6.098 1.00 91.75 244 GLU A CA 1
ATOM 1952 C C . GLU A 1 244 ? 18.809 9.686 -6.564 1.00 91.75 244 GLU A C 1
ATOM 1954 O O . GLU A 1 244 ? 19.309 8.999 -7.453 1.00 91.75 244 GLU A O 1
ATOM 1959 N N . GLU A 1 245 ? 19.507 10.635 -5.935 1.00 92.75 245 GLU A N 1
ATOM 1960 C CA . GLU A 1 245 ? 20.900 10.952 -6.248 1.00 92.75 245 GLU A CA 1
ATOM 1961 C C . GLU A 1 245 ? 21.831 9.786 -5.895 1.00 92.75 245 GLU A C 1
ATOM 1963 O O . GLU A 1 245 ? 22.702 9.425 -6.691 1.00 92.75 245 GLU A O 1
ATOM 1968 N N . SER A 1 246 ? 21.626 9.154 -4.733 1.00 91.75 246 SER A N 1
ATOM 1969 C CA . SER A 1 246 ? 22.427 8.001 -4.311 1.00 91.75 246 SER A CA 1
ATOM 1970 C C . SER A 1 246 ? 22.207 6.803 -5.238 1.00 91.75 246 SER A C 1
ATOM 1972 O O . SER A 1 246 ? 23.178 6.210 -5.711 1.00 91.75 246 SER A O 1
ATOM 1974 N N . VAL A 1 247 ? 20.949 6.511 -5.584 1.00 91.75 247 VAL A N 1
ATOM 1975 C CA . VAL A 1 247 ? 20.584 5.440 -6.525 1.00 91.75 247 VAL A CA 1
ATOM 1976 C C . VAL A 1 247 ? 21.133 5.716 -7.929 1.00 91.75 247 VAL A C 1
ATOM 1978 O O . VAL A 1 247 ? 21.717 4.833 -8.556 1.00 91.75 247 VAL A O 1
ATOM 1981 N N . THR A 1 248 ? 21.039 6.957 -8.409 1.00 91.25 248 THR A N 1
ATOM 1982 C CA . THR A 1 248 ? 21.597 7.364 -9.709 1.00 91.25 248 THR A CA 1
ATOM 1983 C C . THR A 1 248 ? 23.120 7.255 -9.723 1.00 91.25 248 THR A C 1
ATOM 1985 O O . THR A 1 248 ? 23.711 6.816 -10.711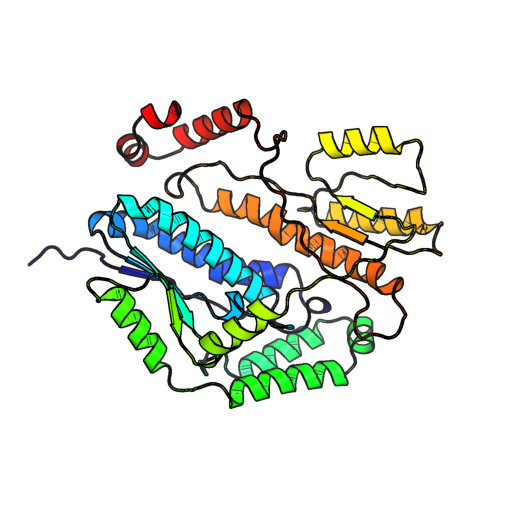 1.00 91.25 248 THR A O 1
ATOM 1988 N N . THR A 1 249 ? 23.779 7.620 -8.623 1.00 89.38 249 THR A N 1
ATOM 1989 C CA . THR A 1 249 ? 25.234 7.495 -8.475 1.00 89.38 249 THR A CA 1
ATOM 1990 C C . THR A 1 249 ? 25.667 6.035 -8.524 1.00 89.38 249 THR A C 1
ATOM 1992 O O . THR A 1 249 ? 26.604 5.709 -9.252 1.00 89.38 249 THR A O 1
ATOM 1995 N N . ALA A 1 250 ? 24.958 5.150 -7.824 1.00 86.38 250 ALA A N 1
ATOM 1996 C CA . ALA A 1 250 ? 25.174 3.707 -7.869 1.00 86.38 250 ALA A CA 1
ATOM 1997 C C . ALA A 1 250 ? 24.983 3.125 -9.278 1.00 86.38 250 ALA A C 1
ATOM 1999 O O . ALA A 1 250 ? 25.836 2.383 -9.769 1.00 86.38 250 ALA A O 1
ATOM 2000 N N . LEU A 1 251 ? 23.905 3.510 -9.964 1.00 86.25 251 LEU A N 1
ATOM 2001 C CA . LEU A 1 251 ? 23.640 3.091 -11.339 1.00 86.25 251 LEU A CA 1
ATOM 2002 C C . LEU A 1 251 ? 24.748 3.556 -12.294 1.00 86.25 251 LEU A C 1
ATOM 2004 O O . LEU A 1 251 ? 25.244 2.778 -13.107 1.00 86.25 251 LEU A O 1
ATOM 2008 N N . ASN A 1 252 ? 25.168 4.818 -12.188 1.00 86.31 252 ASN A N 1
ATOM 2009 C CA . ASN A 1 252 ? 26.243 5.379 -13.004 1.00 86.31 252 ASN A CA 1
ATOM 2010 C C . ASN A 1 252 ? 27.599 4.751 -12.688 1.00 86.31 252 ASN A C 1
ATOM 2012 O O . ASN A 1 252 ? 28.410 4.581 -13.596 1.00 86.31 252 ASN A O 1
ATOM 2016 N N . HIS A 1 253 ? 27.854 4.410 -11.423 1.00 80.94 253 HIS A N 1
ATOM 2017 C CA . HIS A 1 253 ? 29.033 3.650 -11.036 1.00 80.94 253 HIS A CA 1
ATOM 2018 C C . HIS A 1 253 ? 29.034 2.307 -11.763 1.00 80.94 253 HIS A C 1
ATOM 2020 O O . HIS A 1 253 ? 29.971 2.056 -12.515 1.00 80.94 253 HIS A O 1
ATOM 2026 N N . LEU A 1 254 ? 27.946 1.533 -11.663 1.00 78.69 254 LEU A N 1
ATOM 2027 C CA . LEU A 1 254 ? 27.801 0.247 -12.348 1.00 78.69 254 LEU A CA 1
ATOM 2028 C C . LEU A 1 254 ? 27.964 0.384 -13.872 1.00 78.69 254 LEU A C 1
ATOM 2030 O O . LEU A 1 254 ? 28.710 -0.376 -14.479 1.00 78.69 254 LEU A O 1
ATOM 2034 N N . LYS A 1 255 ? 27.363 1.403 -14.503 1.00 78.38 255 LYS A N 1
ATOM 2035 C CA . LYS A 1 255 ? 27.529 1.710 -15.942 1.00 78.38 255 LYS A CA 1
ATOM 2036 C C . LYS A 1 255 ? 28.961 2.110 -16.352 1.00 78.38 255 LYS A C 1
ATOM 2038 O O . LYS A 1 255 ? 29.264 2.116 -17.540 1.00 78.38 255 LYS A O 1
ATOM 2043 N N . ARG A 1 256 ? 29.839 2.468 -15.405 1.00 76.19 256 ARG A N 1
ATOM 2044 C CA . ARG A 1 256 ? 31.251 2.825 -15.658 1.00 76.19 256 ARG A CA 1
ATOM 2045 C C . ARG A 1 256 ? 32.215 1.679 -15.354 1.00 76.19 256 ARG A C 1
ATOM 2047 O O . ARG A 1 256 ? 33.128 1.448 -16.140 1.00 76.19 256 ARG A O 1
ATOM 2054 N N . THR A 1 257 ? 32.033 0.971 -14.235 1.00 67.06 257 THR A N 1
ATOM 2055 C CA . THR A 1 257 ? 32.807 -0.245 -13.894 1.00 67.06 257 THR A CA 1
ATOM 2056 C C . THR A 1 257 ? 32.474 -1.413 -14.797 1.00 67.06 257 THR A C 1
ATOM 2058 O O . THR A 1 257 ? 33.238 -2.371 -14.894 1.00 67.06 257 THR A O 1
ATOM 2061 N N . THR A 1 258 ? 31.366 -1.312 -15.520 1.00 59.03 258 THR A N 1
ATOM 2062 C CA . THR A 1 258 ? 30.983 -2.300 -16.503 1.00 59.03 258 THR A CA 1
ATOM 2063 C C . THR A 1 258 ? 31.985 -2.475 -17.616 1.00 59.03 258 THR A C 1
ATOM 2065 O O . THR A 1 258 ? 31.662 -3.334 -18.381 1.00 59.03 258 THR A O 1
ATOM 2068 N N . THR A 1 259 ? 33.183 -1.873 -17.723 1.00 51.22 259 THR A N 1
ATOM 2069 C CA . THR A 1 259 ? 34.245 -2.257 -18.701 1.00 51.22 259 THR A CA 1
ATOM 2070 C C . THR A 1 259 ? 34.462 -3.784 -18.876 1.00 51.22 259 THR A C 1
ATOM 2072 O O . THR A 1 259 ? 34.941 -4.224 -19.918 1.00 51.22 259 THR A O 1
ATOM 2075 N N . VAL A 1 260 ? 33.977 -4.607 -17.939 1.00 50.94 260 VAL A N 1
ATOM 2076 C CA . VAL A 1 260 ? 33.514 -6.010 -18.086 1.00 50.94 260 VAL A CA 1
ATOM 2077 C C . VAL A 1 260 ? 32.126 -6.126 -18.810 1.00 50.94 260 VAL A C 1
ATOM 2079 O O . VAL A 1 260 ? 31.233 -6.845 -18.358 1.00 50.94 260 VAL A O 1
ATOM 2082 N N . ILE A 1 261 ? 31.900 -5.413 -19.936 1.00 49.31 261 ILE A N 1
ATOM 2083 C CA . ILE A 1 261 ? 30.537 -5.034 -20.441 1.00 49.31 261 ILE A CA 1
ATOM 2084 C C . ILE A 1 261 ? 29.797 -6.246 -21.030 1.00 49.31 261 ILE A C 1
ATOM 2086 O O . ILE A 1 261 ? 28.598 -6.220 -21.279 1.00 49.31 261 ILE A O 1
ATOM 2090 N N . HIS A 1 262 ? 30.488 -7.366 -21.222 1.00 52.56 262 HIS A N 1
ATOM 2091 C CA . HIS A 1 262 ? 29.936 -8.537 -21.897 1.00 52.56 262 HIS A CA 1
ATOM 2092 C C . HIS A 1 262 ? 28.987 -9.394 -21.053 1.00 52.56 262 HIS A C 1
ATOM 2094 O O . HIS A 1 262 ? 28.366 -10.293 -21.614 1.00 52.56 262 HIS A O 1
ATOM 2100 N N . LYS A 1 263 ? 28.886 -9.170 -19.735 1.00 59.03 263 LYS A N 1
ATOM 2101 C CA . LYS A 1 263 ? 28.073 -10.035 -18.866 1.00 59.03 263 LYS A CA 1
ATOM 2102 C C . LYS A 1 263 ? 26.733 -9.433 -18.442 1.00 59.03 263 LYS A C 1
ATOM 2104 O O . LYS A 1 263 ? 25.818 -10.224 -18.315 1.00 59.03 263 LYS A O 1
ATOM 2109 N N . GLY A 1 264 ? 26.579 -8.111 -18.267 1.00 67.94 264 GLY A N 1
ATOM 2110 C CA . GLY A 1 264 ? 25.346 -7.427 -17.789 1.00 67.94 264 GLY A CA 1
ATOM 2111 C C . GLY A 1 264 ? 25.050 -7.586 -16.277 1.00 67.94 264 GLY A C 1
ATOM 2112 O O . GLY A 1 264 ? 25.880 -8.161 -15.570 1.00 67.94 264 GLY A O 1
ATOM 2113 N N . LEU A 1 265 ? 23.872 -7.155 -15.782 1.00 74.19 265 LEU A N 1
ATOM 2114 C CA . LEU A 1 265 ? 23.397 -7.384 -14.395 1.00 74.19 265 LEU A CA 1
ATOM 2115 C C . LEU A 1 265 ? 22.472 -8.615 -14.291 1.00 74.19 265 LEU A C 1
ATOM 2117 O O . LEU A 1 265 ? 21.426 -8.646 -14.929 1.00 74.19 265 LEU A O 1
ATOM 2121 N N . TYR A 1 266 ? 22.817 -9.612 -13.466 1.00 70.00 266 TYR A N 1
ATOM 2122 C CA . TYR A 1 266 ? 22.058 -10.877 -13.394 1.00 70.00 266 TYR A CA 1
ATOM 2123 C C . TYR A 1 266 ? 20.963 -10.899 -12.334 1.00 70.00 266 TYR A C 1
ATOM 2125 O O . TYR A 1 266 ? 19.915 -11.517 -12.521 1.00 70.00 266 TYR A O 1
ATOM 2133 N N . GLY A 1 267 ? 21.222 -10.264 -11.195 1.00 73.25 267 GLY A N 1
ATOM 2134 C CA . GLY A 1 267 ? 20.324 -10.286 -10.056 1.00 73.25 267 GLY A CA 1
ATOM 2135 C C . GLY A 1 267 ? 20.388 -8.984 -9.282 1.00 73.25 267 GLY A C 1
ATOM 2136 O O . GLY A 1 267 ? 21.462 -8.416 -9.083 1.00 73.25 267 GLY A O 1
ATOM 2137 N N . LEU A 1 268 ? 19.217 -8.552 -8.834 1.00 78.62 268 LEU A N 1
ATOM 2138 C CA . LEU A 1 268 ? 19.011 -7.390 -7.989 1.00 78.62 268 LEU A CA 1
ATOM 2139 C C . LEU A 1 268 ? 18.413 -7.875 -6.672 1.00 78.62 268 LEU A C 1
ATOM 2141 O O . LEU A 1 268 ? 17.324 -8.449 -6.674 1.00 78.62 268 LEU A O 1
ATOM 2145 N N . VAL A 1 269 ? 19.113 -7.666 -5.560 1.00 81.00 269 VAL A N 1
ATOM 2146 C CA . VAL A 1 269 ? 18.616 -8.053 -4.237 1.00 81.00 269 VAL A CA 1
ATOM 2147 C C . VAL A 1 269 ? 18.291 -6.797 -3.439 1.00 81.00 269 VAL A C 1
ATOM 2149 O O . VAL A 1 269 ? 19.169 -6.118 -2.904 1.00 81.00 269 VAL A O 1
ATOM 2152 N N . ASN A 1 270 ? 16.996 -6.504 -3.347 1.00 84.31 270 ASN A N 1
ATOM 2153 C CA . ASN A 1 270 ? 16.453 -5.424 -2.529 1.00 84.31 270 ASN A CA 1
ATOM 2154 C C . ASN A 1 270 ? 16.402 -5.855 -1.051 1.00 84.31 270 ASN A C 1
ATOM 2156 O O . ASN A 1 270 ? 15.349 -6.244 -0.555 1.00 84.31 270 ASN A O 1
ATOM 2160 N N . ASN A 1 271 ? 17.550 -5.839 -0.367 1.00 82.56 271 ASN A N 1
ATOM 2161 C CA . ASN A 1 271 ? 17.677 -6.282 1.030 1.00 82.56 271 ASN A CA 1
ATOM 2162 C C . ASN A 1 271 ? 17.545 -5.133 2.056 1.00 82.56 271 ASN A C 1
ATOM 2164 O O . ASN A 1 271 ? 17.299 -5.372 3.236 1.00 82.56 271 ASN A O 1
ATOM 2168 N N . ALA A 1 272 ? 17.699 -3.878 1.625 1.00 83.88 272 ALA A N 1
ATOM 2169 C CA . ALA A 1 272 ? 17.601 -2.707 2.489 1.00 83.88 272 ALA A CA 1
ATOM 2170 C C . ALA A 1 272 ? 16.255 -2.660 3.229 1.00 83.88 272 ALA A C 1
ATOM 2172 O O . ALA A 1 272 ? 15.191 -2.793 2.624 1.00 83.88 272 ALA A O 1
ATOM 2173 N N . GLY A 1 273 ? 16.309 -2.432 4.540 1.00 85.00 273 GLY A N 1
ATOM 2174 C CA . GLY A 1 273 ? 15.117 -2.371 5.365 1.00 85.00 273 GLY A CA 1
ATOM 2175 C C . GLY A 1 273 ? 15.391 -1.785 6.740 1.00 85.00 273 GLY A C 1
ATOM 2176 O O . GLY A 1 273 ? 16.426 -2.046 7.355 1.00 85.00 273 GLY A O 1
ATOM 2177 N N . VAL A 1 274 ? 14.419 -1.027 7.240 1.00 85.38 274 VAL A N 1
ATOM 2178 C CA . VAL A 1 274 ? 14.383 -0.541 8.619 1.00 85.38 274 VAL A CA 1
ATOM 2179 C C . VAL A 1 274 ? 13.169 -1.098 9.342 1.00 85.38 274 VAL A C 1
ATOM 2181 O O . VAL A 1 274 ? 12.097 -1.273 8.763 1.00 85.38 274 VAL A O 1
ATOM 2184 N N . SER A 1 275 ? 13.326 -1.317 10.644 1.00 82.50 275 SER A N 1
ATOM 2185 C CA . SER A 1 275 ? 12.192 -1.565 11.529 1.00 82.50 275 SER A CA 1
ATOM 2186 C C . SER A 1 275 ? 11.625 -0.251 12.071 1.00 82.50 275 SER A C 1
ATOM 2188 O O . SER A 1 275 ? 12.347 0.746 12.229 1.00 82.50 275 SER A O 1
ATOM 2190 N N . GLY A 1 276 ? 10.323 -0.253 12.353 1.00 81.00 276 GLY A N 1
ATOM 2191 C CA . GLY A 1 276 ? 9.652 0.760 13.166 1.00 81.00 276 GLY A CA 1
ATOM 2192 C C . GLY A 1 276 ? 10.044 0.654 14.643 1.00 81.00 276 GLY A C 1
ATOM 2193 O O . GLY A 1 276 ? 10.822 -0.216 15.033 1.00 81.00 276 GLY A O 1
ATOM 2194 N N . VAL A 1 277 ? 9.504 1.541 15.479 1.00 80.94 277 VAL A N 1
ATOM 2195 C CA . VAL A 1 277 ? 9.538 1.322 16.933 1.00 80.94 277 VAL A CA 1
ATOM 2196 C C . VAL A 1 277 ? 8.435 0.304 17.254 1.00 80.94 277 VAL A C 1
ATOM 2198 O O . VAL A 1 277 ? 7.314 0.508 16.782 1.00 80.94 277 VAL A O 1
ATOM 2201 N N . PRO A 1 278 ? 8.708 -0.791 17.988 1.00 81.00 278 PRO A N 1
ATOM 2202 C CA . PRO A 1 278 ? 7.726 -1.845 18.257 1.00 81.00 278 PRO A CA 1
ATOM 2203 C C . PRO A 1 278 ? 6.722 -1.411 19.340 1.00 81.00 278 PRO A C 1
ATOM 2205 O O . PRO A 1 278 ? 6.661 -1.983 20.423 1.00 81.00 278 PRO A O 1
ATOM 2208 N N . LEU A 1 279 ? 5.955 -0.358 19.058 1.00 85.94 279 LEU A N 1
ATOM 2209 C CA . LEU A 1 279 ? 4.965 0.221 19.960 1.00 85.94 279 LEU A CA 1
ATOM 2210 C C . LEU A 1 279 ? 3.547 0.090 19.386 1.00 85.94 279 LEU A C 1
ATOM 2212 O O . LEU A 1 279 ? 3.391 0.073 18.165 1.00 85.94 279 LEU A O 1
ATOM 2216 N N . PRO A 1 280 ? 2.516 0.066 20.250 1.00 87.88 280 PRO A N 1
ATOM 2217 C CA . PRO A 1 280 ? 1.120 0.099 19.845 1.00 87.88 280 PRO A CA 1
ATOM 2218 C C . PRO A 1 280 ? 0.818 1.298 18.949 1.00 87.88 280 PRO A C 1
ATOM 2220 O O . PRO A 1 280 ? 1.355 2.390 19.157 1.00 87.88 280 PRO A O 1
ATOM 2223 N N . ASP A 1 281 ? -0.138 1.154 18.031 1.00 90.88 281 ASP A N 1
ATOM 2224 C CA . ASP A 1 281 ? -0.579 2.216 17.119 1.00 90.88 281 ASP A CA 1
ATOM 2225 C C . ASP A 1 281 ? -1.070 3.477 17.858 1.00 90.88 281 ASP A C 1
ATOM 2227 O O . ASP A 1 281 ? -1.132 4.560 17.283 1.00 90.88 281 ASP A O 1
ATOM 2231 N N . ASP A 1 282 ? -1.454 3.394 19.134 1.00 88.56 282 ASP A N 1
ATOM 2232 C CA . ASP A 1 282 ? -1.759 4.587 19.944 1.00 88.56 282 ASP A CA 1
ATOM 2233 C C . ASP A 1 282 ? -0.551 5.500 20.172 1.00 88.56 282 ASP A C 1
ATOM 2235 O O . ASP A 1 282 ? -0.737 6.704 20.334 1.00 88.56 282 ASP A O 1
ATOM 2239 N N . LEU A 1 283 ? 0.655 4.933 20.205 1.00 88.62 283 LEU A N 1
ATOM 2240 C CA . LEU A 1 283 ? 1.894 5.643 20.521 1.00 88.62 283 LEU A CA 1
ATOM 2241 C C . LEU A 1 283 ? 2.670 6.042 19.261 1.00 88.62 283 LEU A C 1
ATOM 2243 O O . LEU A 1 283 ? 3.583 6.857 19.333 1.00 88.62 283 LEU A O 1
ATOM 2247 N N . LEU A 1 284 ? 2.295 5.486 18.108 1.00 90.44 284 LEU A N 1
ATOM 2248 C CA . LEU A 1 284 ? 2.909 5.788 16.822 1.00 90.44 284 LEU A CA 1
ATOM 2249 C C . LEU A 1 284 ? 2.223 6.967 16.127 1.00 90.44 284 LEU A C 1
ATOM 2251 O O . LEU A 1 284 ? 0.997 7.119 16.135 1.00 90.44 284 LEU A O 1
ATOM 2255 N N . THR A 1 285 ? 3.018 7.771 15.437 1.00 90.69 285 THR A N 1
ATOM 2256 C CA . THR A 1 285 ? 2.578 8.852 14.554 1.00 90.69 285 THR A CA 1
ATOM 2257 C C . THR A 1 285 ? 2.462 8.366 13.110 1.00 90.69 285 THR A C 1
ATOM 2259 O O . THR A 1 285 ? 2.854 7.253 12.768 1.00 90.69 285 THR A O 1
ATOM 2262 N N . LEU A 1 286 ? 1.919 9.199 12.217 1.00 92.75 286 LEU A N 1
ATOM 2263 C CA . LEU A 1 286 ? 1.937 8.884 10.786 1.00 92.75 286 LEU A CA 1
ATOM 2264 C C . LEU A 1 286 ? 3.367 8.849 10.217 1.00 92.75 286 LEU A C 1
ATOM 2266 O O . LEU A 1 286 ? 3.631 8.112 9.267 1.00 92.75 286 LEU A O 1
ATOM 2270 N N . ASP A 1 287 ? 4.281 9.636 10.783 1.00 92.06 287 ASP A N 1
ATOM 2271 C CA . ASP A 1 287 ? 5.660 9.720 10.304 1.00 92.06 287 ASP A CA 1
ATOM 2272 C C . ASP A 1 287 ? 6.457 8.448 10.621 1.00 92.06 287 ASP A C 1
ATOM 2274 O O . ASP A 1 287 ? 7.301 8.044 9.818 1.00 92.06 287 ASP A O 1
ATOM 2278 N N . ASP A 1 288 ? 6.097 7.733 11.692 1.00 91.31 288 ASP A N 1
ATOM 2279 C CA . ASP A 1 288 ? 6.646 6.407 11.995 1.00 91.31 288 ASP A CA 1
ATOM 2280 C C . ASP A 1 288 ? 6.351 5.396 10.878 1.00 91.31 288 ASP A C 1
ATOM 2282 O O . ASP A 1 288 ? 7.246 4.659 10.455 1.00 91.31 288 ASP A O 1
ATOM 2286 N N . TYR A 1 289 ? 5.130 5.414 10.329 1.00 93.56 289 TYR A N 1
ATOM 2287 C CA . TYR A 1 289 ? 4.769 4.594 9.167 1.00 93.56 289 TYR A CA 1
ATOM 2288 C C . TYR A 1 289 ? 5.493 5.054 7.904 1.00 93.56 289 TYR A C 1
ATOM 2290 O O . TYR A 1 289 ? 6.021 4.228 7.158 1.00 93.56 289 TYR A O 1
ATOM 2298 N N . ARG A 1 290 ? 5.548 6.370 7.662 1.00 94.69 290 ARG A N 1
ATOM 2299 C CA . ARG A 1 290 ? 6.191 6.934 6.466 1.00 94.69 290 ARG A CA 1
ATOM 2300 C C . ARG A 1 290 ? 7.651 6.542 6.364 1.00 94.69 290 ARG A C 1
ATOM 2302 O O . ARG A 1 290 ? 8.083 6.174 5.279 1.00 94.69 290 ARG A O 1
ATOM 2309 N N . ARG A 1 291 ? 8.389 6.576 7.475 1.00 91.50 291 ARG A N 1
ATOM 2310 C CA . ARG A 1 291 ? 9.805 6.197 7.498 1.00 91.50 291 ARG A CA 1
ATOM 2311 C C . ARG A 1 291 ? 10.016 4.753 7.040 1.00 91.50 291 ARG A C 1
ATOM 2313 O O . ARG A 1 291 ? 10.907 4.499 6.237 1.00 91.50 291 ARG A O 1
ATOM 2320 N N . VAL A 1 292 ? 9.203 3.821 7.539 1.00 93.31 292 VAL A N 1
ATOM 2321 C CA . VAL A 1 292 ? 9.312 2.397 7.185 1.00 93.31 292 VAL A CA 1
ATOM 2322 C C . VAL A 1 292 ? 8.902 2.164 5.734 1.00 93.31 292 VAL A C 1
ATOM 2324 O O . VAL A 1 292 ? 9.607 1.474 5.007 1.00 93.31 292 VAL A O 1
ATOM 2327 N N . VAL A 1 293 ? 7.804 2.772 5.280 1.00 95.56 293 VAL A N 1
ATOM 2328 C CA . VAL A 1 293 ? 7.342 2.644 3.888 1.00 95.56 293 VAL A CA 1
ATOM 2329 C C . VAL A 1 293 ? 8.337 3.268 2.904 1.00 95.56 293 VAL A C 1
ATOM 2331 O O . VAL A 1 293 ? 8.546 2.718 1.824 1.00 95.56 293 VAL A O 1
ATOM 2334 N N . ASP A 1 294 ? 8.983 4.382 3.257 1.00 94.69 294 ASP A N 1
ATOM 2335 C CA . ASP A 1 294 ? 9.940 5.053 2.371 1.00 94.69 294 ASP A CA 1
ATOM 2336 C C . ASP A 1 294 ? 11.189 4.206 2.086 1.00 94.69 294 ASP A C 1
ATOM 2338 O O . ASP A 1 294 ? 11.684 4.201 0.959 1.00 94.69 294 ASP A O 1
ATOM 2342 N N . VAL A 1 295 ? 11.646 3.419 3.062 1.00 92.44 295 VAL A N 1
ATOM 2343 C CA . VAL A 1 295 ? 12.749 2.465 2.872 1.00 92.44 295 VAL A CA 1
ATOM 2344 C C . VAL A 1 295 ? 12.236 1.145 2.290 1.00 92.44 295 VAL A C 1
ATOM 2346 O O . VAL A 1 295 ? 12.628 0.756 1.192 1.00 92.44 295 VAL A O 1
ATOM 2349 N N . ASN A 1 296 ? 11.324 0.472 2.995 1.00 93.06 296 ASN A N 1
ATOM 2350 C CA . ASN A 1 296 ? 10.987 -0.933 2.749 1.00 93.06 296 ASN A CA 1
ATOM 2351 C C . ASN A 1 296 ? 10.040 -1.130 1.553 1.00 93.06 296 ASN A C 1
ATOM 2353 O O . ASN A 1 296 ? 9.883 -2.255 1.090 1.00 93.06 296 ASN A O 1
ATOM 2357 N N . ALA A 1 297 ? 9.390 -0.069 1.060 1.00 93.56 297 ALA A N 1
ATOM 2358 C CA . ALA A 1 297 ? 8.543 -0.128 -0.131 1.00 93.56 297 ALA A CA 1
ATOM 2359 C C . ALA A 1 297 ? 9.038 0.824 -1.225 1.00 93.56 297 ALA A C 1
ATOM 2361 O O . ALA A 1 297 ? 9.391 0.376 -2.314 1.00 93.56 297 ALA A O 1
ATOM 2362 N N . PHE A 1 298 ? 9.116 2.131 -0.953 1.00 96.44 298 PHE A N 1
ATOM 2363 C CA . PHE A 1 298 ? 9.556 3.091 -1.971 1.00 96.44 298 PHE A CA 1
ATOM 2364 C C . PHE A 1 298 ? 11.029 2.917 -2.336 1.00 96.44 298 PHE A C 1
ATOM 2366 O O . PHE A 1 298 ? 11.353 3.043 -3.510 1.00 96.44 298 PHE A O 1
ATOM 2373 N N . GLY A 1 299 ? 11.904 2.572 -1.386 1.00 94.25 299 GLY A N 1
ATOM 2374 C CA . GLY A 1 299 ? 13.299 2.217 -1.662 1.00 94.25 299 GLY A CA 1
ATOM 2375 C C . GLY A 1 299 ? 13.418 1.041 -2.625 1.00 94.25 299 GLY A C 1
ATOM 2376 O O . GLY A 1 299 ? 14.106 1.143 -3.636 1.00 94.25 299 GLY A O 1
ATOM 2377 N N . VAL A 1 300 ? 12.664 -0.029 -2.372 1.00 91.69 300 VAL A N 1
ATOM 2378 C CA . VAL A 1 300 ? 12.599 -1.217 -3.240 1.00 91.69 300 VAL A CA 1
ATOM 2379 C C . VAL A 1 300 ? 12.127 -0.856 -4.650 1.00 91.69 300 VAL A C 1
ATOM 2381 O O . VAL A 1 300 ? 12.756 -1.258 -5.628 1.00 91.69 300 VAL A O 1
ATOM 2384 N N . ILE A 1 301 ? 11.047 -0.075 -4.772 1.00 93.75 301 ILE A N 1
ATOM 2385 C CA . ILE A 1 301 ? 10.503 0.352 -6.072 1.00 93.75 301 ILE A CA 1
ATOM 2386 C C . ILE A 1 301 ? 11.512 1.235 -6.808 1.00 93.75 301 ILE A C 1
ATOM 2388 O O . ILE A 1 301 ? 11.816 0.972 -7.965 1.00 93.75 301 ILE A O 1
ATOM 2392 N N . ARG A 1 302 ? 12.085 2.234 -6.128 1.00 94.94 302 ARG A N 1
ATOM 2393 C CA . ARG A 1 302 ? 13.073 3.167 -6.687 1.00 94.94 302 ARG A CA 1
ATOM 2394 C C . ARG A 1 302 ? 14.294 2.436 -7.240 1.00 94.94 302 ARG A C 1
ATOM 2396 O O . ARG A 1 302 ? 14.695 2.676 -8.375 1.00 94.94 302 ARG A O 1
ATOM 2403 N N . VAL A 1 303 ? 14.860 1.514 -6.460 1.00 92.31 303 VAL A N 1
ATOM 2404 C CA . VAL A 1 303 ? 16.013 0.706 -6.883 1.00 92.31 303 VAL A CA 1
ATOM 2405 C C . VAL A 1 303 ? 15.622 -0.225 -8.029 1.00 92.31 303 VAL A C 1
ATOM 2407 O O . VAL A 1 303 ? 16.321 -0.289 -9.035 1.00 92.31 303 VAL A O 1
ATOM 2410 N N . THR A 1 304 ? 14.470 -0.888 -7.950 1.00 90.62 304 THR A N 1
ATOM 2411 C CA . THR A 1 304 ? 13.992 -1.747 -9.045 1.00 90.62 304 THR A CA 1
ATOM 2412 C C . THR A 1 304 ? 13.822 -0.954 -10.341 1.00 90.62 304 THR A C 1
ATOM 2414 O O . THR A 1 304 ? 14.330 -1.363 -11.380 1.00 90.62 304 THR A O 1
ATOM 2417 N N . HIS A 1 305 ? 13.192 0.220 -10.285 1.00 91.81 305 HIS A N 1
ATOM 2418 C CA . HIS A 1 305 ? 12.995 1.103 -11.436 1.00 91.81 305 HIS A CA 1
ATOM 2419 C C . HIS A 1 305 ? 14.307 1.602 -12.035 1.00 91.81 305 HIS A C 1
ATOM 2421 O O . HIS A 1 305 ? 14.422 1.656 -13.256 1.00 91.81 305 HIS A O 1
ATOM 2427 N N . ALA A 1 306 ? 15.303 1.916 -11.207 1.00 90.62 306 ALA A N 1
ATOM 2428 C CA . ALA A 1 306 ? 16.600 2.386 -11.681 1.00 90.62 306 ALA A CA 1
ATOM 2429 C C . ALA A 1 306 ? 17.427 1.289 -12.378 1.00 90.62 306 ALA A C 1
ATOM 2431 O O . ALA A 1 306 ? 18.172 1.583 -13.313 1.00 90.62 306 ALA A O 1
ATOM 2432 N N . PHE A 1 307 ? 17.316 0.034 -11.930 1.00 87.25 307 PHE A N 1
ATOM 2433 C CA . PHE A 1 307 ? 18.184 -1.057 -12.390 1.00 87.25 307 PHE A CA 1
ATOM 2434 C C . PHE A 1 307 ? 17.513 -2.052 -13.349 1.00 87.25 307 PHE A C 1
ATOM 2436 O O . PHE A 1 307 ? 18.229 -2.828 -13.983 1.00 87.25 307 PHE A O 1
ATOM 2443 N N . LYS A 1 308 ? 16.181 -2.041 -13.503 1.00 84.12 308 LYS A N 1
ATOM 2444 C CA . LYS A 1 308 ? 15.446 -3.034 -14.314 1.00 84.12 308 LYS A CA 1
ATOM 2445 C C . LYS A 1 308 ? 15.928 -3.150 -15.760 1.00 84.12 308 LYS A C 1
ATOM 2447 O O . LYS A 1 308 ? 16.053 -4.269 -16.249 1.00 84.12 308 LYS A O 1
ATOM 2452 N N . GLU A 1 309 ? 16.283 -2.041 -16.408 1.00 80.75 309 GLU A N 1
ATOM 2453 C CA . GLU A 1 309 ? 16.785 -2.059 -17.790 1.00 80.75 309 GLU A CA 1
ATOM 2454 C C . GLU A 1 309 ? 18.089 -2.861 -17.922 1.00 80.75 309 GLU A C 1
ATOM 2456 O O . GLU A 1 309 ? 18.217 -3.697 -18.814 1.00 80.75 309 GLU A O 1
ATOM 2461 N N . LEU A 1 310 ? 19.009 -2.736 -16.957 1.00 79.56 310 LEU A N 1
ATOM 2462 C CA . LEU A 1 310 ? 20.255 -3.515 -16.952 1.00 79.56 310 LEU A CA 1
ATOM 2463 C C . LEU A 1 310 ? 20.018 -5.022 -16.762 1.00 79.56 310 LEU A C 1
ATOM 2465 O O . LEU A 1 310 ? 20.817 -5.834 -17.229 1.00 79.56 310 LEU A O 1
ATOM 2469 N N . ILE A 1 311 ? 18.940 -5.399 -16.066 1.00 76.56 311 ILE A N 1
ATOM 2470 C CA . ILE A 1 311 ? 18.553 -6.804 -15.868 1.00 76.56 311 ILE A CA 1
ATOM 2471 C C . ILE A 1 311 ? 17.942 -7.368 -17.156 1.00 76.56 311 ILE A C 1
ATOM 2473 O O . ILE A 1 311 ? 18.250 -8.494 -17.555 1.00 76.56 311 ILE A O 1
ATOM 2477 N N . LYS A 1 312 ? 17.092 -6.587 -17.834 1.00 75.19 312 LYS A N 1
ATOM 2478 C CA . LYS A 1 312 ? 16.463 -6.985 -19.101 1.00 75.19 312 LYS A CA 1
ATOM 2479 C C . LYS A 1 312 ? 17.488 -7.202 -20.212 1.00 75.19 312 LYS A C 1
ATOM 2481 O O . LYS A 1 312 ? 17.375 -8.175 -20.956 1.00 75.19 312 LYS A O 1
ATOM 2486 N N . GLU A 1 313 ? 18.511 -6.351 -20.296 1.00 73.12 313 GLU A N 1
ATOM 2487 C CA . GLU A 1 313 ? 19.565 -6.440 -21.316 1.00 73.12 313 GLU A CA 1
ATOM 2488 C C . GLU A 1 313 ? 20.287 -7.803 -21.337 1.00 73.12 313 GLU A C 1
ATOM 2490 O O . GLU A 1 313 ? 20.722 -8.245 -22.404 1.00 73.12 313 GLU A O 1
ATOM 2495 N N . GLN A 1 314 ? 20.368 -8.513 -20.202 1.00 66.31 314 GLN A N 1
ATOM 2496 C CA . GLN A 1 314 ? 20.980 -9.845 -20.127 1.00 66.31 314 GLN A CA 1
ATOM 2497 C C . GLN A 1 314 ? 20.124 -10.981 -20.708 1.00 66.31 314 GLN A C 1
ATOM 2499 O O . GLN A 1 314 ? 20.662 -11.990 -21.167 1.00 66.31 314 GLN A O 1
ATOM 2504 N N . ARG A 1 315 ? 18.793 -10.882 -20.648 1.00 60.25 315 ARG A N 1
ATOM 2505 C CA . ARG A 1 315 ? 17.873 -12.008 -20.893 1.00 60.25 315 ARG A CA 1
ATOM 2506 C C . ARG A 1 315 ? 17.172 -11.848 -22.245 1.00 60.25 315 ARG A C 1
ATOM 2508 O O . ARG A 1 315 ? 15.957 -11.708 -22.311 1.00 60.25 315 ARG A O 1
ATOM 2515 N N . ARG A 1 316 ? 17.940 -11.900 -23.342 1.00 51.62 316 ARG A N 1
ATOM 2516 C CA . ARG A 1 316 ? 17.414 -11.825 -24.727 1.00 51.62 316 ARG A CA 1
ATOM 2517 C C . ARG A 1 316 ? 16.761 -13.120 -25.250 1.00 51.62 316 ARG A C 1
ATOM 2519 O O . ARG A 1 316 ? 16.261 -13.132 -26.373 1.00 51.62 316 ARG A O 1
ATOM 2526 N N . GLU A 1 317 ? 16.743 -14.211 -24.482 1.00 46.56 317 GLU A N 1
ATOM 2527 C CA . GLU A 1 317 ? 16.092 -15.461 -24.901 1.00 46.56 317 GLU A CA 1
ATOM 2528 C C . GLU A 1 317 ? 14.559 -15.376 -24.762 1.00 46.56 317 GLU A C 1
ATOM 2530 O O . GLU A 1 317 ? 14.002 -15.619 -23.696 1.00 46.56 317 GLU A O 1
ATOM 2535 N N . LEU A 1 318 ? 13.906 -14.987 -25.865 1.00 37.75 318 LEU A N 1
ATOM 2536 C CA . LEU A 1 318 ? 12.537 -15.293 -26.334 1.00 37.75 318 LEU A CA 1
ATOM 2537 C C . LEU A 1 318 ? 11.540 -15.938 -25.338 1.00 37.75 318 LEU A C 1
ATOM 2539 O O . LEU A 1 318 ? 10.906 -16.953 -25.619 1.00 37.75 318 LEU A O 1
ATOM 2543 N N . SER A 1 319 ? 11.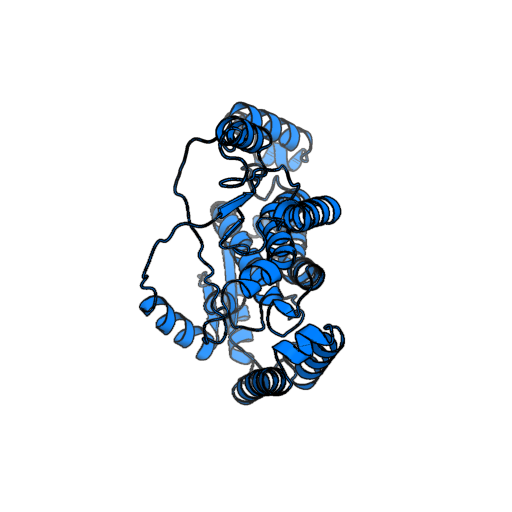288 -15.283 -24.212 1.00 42.78 319 SER A N 1
ATOM 2544 C CA . SER A 1 319 ? 10.000 -15.330 -23.523 1.00 42.78 319 SER A CA 1
ATOM 2545 C C . SER A 1 319 ? 9.683 -13.911 -23.083 1.00 42.78 319 SER A C 1
ATOM 2547 O O . SER A 1 319 ? 10.595 -13.135 -22.811 1.00 42.78 319 SER A O 1
ATOM 2549 N N . VAL A 1 320 ? 8.403 -13.543 -23.091 1.00 45.50 320 VAL A N 1
ATOM 2550 C CA . VAL A 1 320 ? 7.971 -12.138 -23.091 1.00 45.50 320 VAL A CA 1
ATOM 2551 C C . VAL A 1 320 ? 8.562 -11.317 -21.933 1.00 45.50 320 VAL A C 1
ATOM 2553 O O . VAL A 1 320 ? 8.722 -10.128 -22.129 1.00 45.50 320 VAL A O 1
ATOM 2556 N N . PHE A 1 321 ? 9.000 -11.916 -20.814 1.00 54.09 321 PHE A N 1
ATOM 2557 C CA . PHE A 1 321 ? 9.896 -11.272 -19.840 1.00 54.09 321 PHE A CA 1
ATOM 2558 C C . PHE A 1 321 ? 10.753 -12.330 -19.115 1.00 54.09 321 PHE A C 1
ATOM 2560 O O . PHE A 1 321 ? 10.263 -13.029 -18.232 1.00 54.09 321 PHE A O 1
ATOM 2567 N N . GLY A 1 322 ? 12.038 -12.460 -19.464 1.00 57.31 322 GLY A N 1
ATOM 2568 C CA . GLY A 1 322 ? 12.980 -13.432 -18.874 1.00 57.31 322 GLY A CA 1
ATOM 2569 C C . GLY A 1 322 ? 13.503 -13.085 -17.469 1.00 57.31 322 GLY A C 1
ATOM 2570 O O . GLY A 1 322 ? 14.568 -13.568 -17.073 1.00 57.31 322 GLY A O 1
ATOM 2571 N N . VAL A 1 323 ? 12.796 -12.227 -16.728 1.00 65.00 323 VAL A N 1
ATOM 2572 C CA . VAL A 1 323 ? 13.176 -11.758 -15.387 1.00 65.00 323 VAL A CA 1
ATOM 2573 C C . VAL A 1 323 ? 12.234 -12.370 -14.358 1.00 65.00 323 VAL A C 1
ATOM 2575 O O . VAL A 1 323 ? 11.032 -12.122 -14.372 1.00 65.00 323 VAL A O 1
ATOM 2578 N N . ASN A 1 324 ? 12.793 -13.161 -13.444 1.00 68.12 324 ASN A N 1
ATOM 2579 C CA . ASN A 1 324 ? 12.042 -13.733 -12.334 1.00 68.12 324 ASN A CA 1
ATOM 2580 C C . ASN A 1 324 ? 12.115 -12.798 -11.127 1.00 68.12 324 ASN A C 1
ATOM 2582 O O . ASN A 1 324 ? 13.207 -12.408 -10.715 1.00 68.12 324 ASN A O 1
ATOM 2586 N N . VAL A 1 325 ? 10.963 -12.497 -10.532 1.00 68.31 325 VAL A N 1
ATOM 2587 C CA . VAL A 1 325 ? 10.867 -11.801 -9.246 1.00 68.31 325 VAL A CA 1
ATOM 2588 C C . VAL A 1 325 ? 10.515 -12.832 -8.182 1.00 68.31 325 VAL A C 1
ATOM 2590 O O . VAL A 1 325 ? 9.525 -13.551 -8.315 1.00 68.31 325 VAL A O 1
ATOM 2593 N N . CYS A 1 326 ? 11.327 -12.921 -7.133 1.00 70.88 326 CYS A N 1
ATOM 2594 C CA . CYS A 1 326 ? 11.049 -13.755 -5.972 1.00 70.88 326 CYS A CA 1
ATOM 2595 C C . CYS A 1 326 ? 11.193 -12.941 -4.686 1.00 70.88 326 CYS A C 1
ATOM 2597 O O . CYS A 1 326 ? 11.953 -11.976 -4.626 1.00 70.88 326 CYS A O 1
ATOM 2599 N N . ALA A 1 327 ? 10.457 -13.355 -3.660 1.00 67.88 327 ALA A N 1
ATOM 2600 C CA . ALA A 1 327 ? 10.617 -12.866 -2.301 1.00 67.88 327 ALA A CA 1
ATOM 2601 C C . ALA A 1 327 ? 11.185 -13.997 -1.439 1.00 67.88 327 ALA A C 1
ATOM 2603 O O . ALA A 1 327 ? 10.796 -15.158 -1.588 1.00 67.88 327 ALA A O 1
ATOM 2604 N N . ILE A 1 328 ? 12.115 -13.652 -0.554 1.00 68.00 328 ILE A N 1
ATOM 2605 C CA . ILE A 1 328 ? 12.573 -14.528 0.522 1.00 68.00 328 ILE A CA 1
ATOM 2606 C C . ILE A 1 328 ? 11.974 -13.964 1.803 1.00 68.00 328 ILE A C 1
ATOM 2608 O O . ILE A 1 328 ? 12.188 -12.796 2.115 1.00 68.00 328 ILE A O 1
ATOM 2612 N N . GLU A 1 329 ? 11.232 -14.794 2.528 1.00 71.94 329 GLU A N 1
ATOM 2613 C CA . GLU A 1 329 ? 10.604 -14.430 3.797 1.00 71.94 329 GLU A CA 1
ATOM 2614 C C . GLU A 1 329 ? 11.421 -15.045 4.941 1.00 71.94 329 GLU A C 1
ATOM 2616 O O . GLU A 1 329 ? 11.234 -16.218 5.279 1.00 71.94 329 GLU A O 1
ATOM 2621 N N . PRO A 1 330 ? 12.406 -14.313 5.494 1.00 70.38 330 PRO A N 1
ATOM 2622 C CA . PRO A 1 330 ? 13.222 -14.832 6.579 1.00 70.38 330 PRO A CA 1
ATOM 2623 C C . PRO A 1 330 ? 12.381 -15.030 7.848 1.00 70.38 330 PRO A C 1
ATOM 2625 O O . PRO A 1 330 ? 11.525 -14.214 8.181 1.00 70.38 330 PRO A O 1
ATOM 2628 N N . GLY A 1 331 ? 12.667 -16.106 8.585 1.00 67.12 331 GLY A N 1
ATOM 2629 C CA . GLY A 1 331 ? 12.153 -16.303 9.942 1.00 67.12 331 GLY A CA 1
ATOM 2630 C C . GLY A 1 331 ? 12.833 -15.389 10.970 1.00 67.12 331 GLY A C 1
ATOM 2631 O O . GLY A 1 331 ? 13.496 -14.410 10.635 1.00 67.12 331 GLY A O 1
ATOM 2632 N N . PHE A 1 332 ? 12.704 -15.718 12.254 1.00 70.62 332 PHE A N 1
ATOM 2633 C CA . PHE A 1 332 ? 13.326 -14.936 13.323 1.00 70.62 332 PHE A CA 1
ATOM 2634 C C . PHE A 1 332 ? 14.850 -15.136 13.359 1.00 70.62 332 PHE A C 1
ATOM 2636 O O . PHE A 1 332 ? 15.331 -16.228 13.660 1.00 70.62 332 PHE A O 1
ATOM 2643 N N . PHE A 1 333 ? 15.606 -14.065 13.104 1.00 69.69 333 PHE A N 1
ATOM 2644 C CA . PHE A 1 333 ? 17.066 -14.028 13.226 1.00 69.69 333 PHE A CA 1
ATOM 2645 C C . PHE A 1 333 ? 17.498 -12.952 14.225 1.00 69.69 333 PHE A C 1
ATOM 2647 O O . PHE A 1 333 ? 16.998 -11.827 14.197 1.00 69.69 333 PHE A O 1
ATOM 2654 N N . SER A 1 334 ? 18.477 -13.272 15.073 1.00 66.88 334 SER A N 1
ATOM 2655 C CA . SER A 1 334 ? 19.120 -12.280 15.937 1.00 66.88 334 SER A CA 1
ATOM 2656 C C . SER A 1 334 ? 20.038 -11.398 15.090 1.00 66.88 334 SER A C 1
ATOM 2658 O O . SER A 1 334 ? 21.115 -11.828 14.677 1.00 66.88 334 SER A O 1
ATOM 2660 N N . THR A 1 335 ? 19.608 -10.170 14.811 1.00 69.94 335 THR A N 1
ATOM 2661 C CA . THR A 1 335 ? 20.352 -9.194 14.002 1.00 69.94 335 THR A CA 1
ATOM 2662 C C . THR A 1 335 ? 20.476 -7.863 14.751 1.00 69.94 335 THR A C 1
ATOM 2664 O O . THR A 1 335 ? 19.690 -7.615 15.667 1.00 69.94 335 THR A O 1
ATOM 2667 N N . PRO A 1 336 ? 21.396 -6.959 14.356 1.00 66.94 336 PRO A N 1
ATOM 2668 C CA . PRO A 1 336 ? 21.472 -5.610 1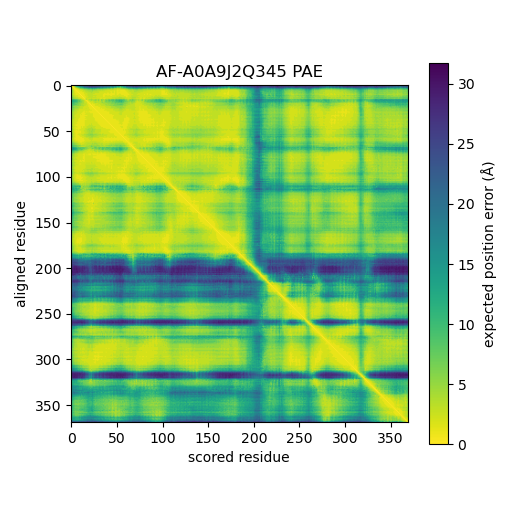4.930 1.00 66.94 336 PRO A CA 1
ATOM 2669 C C . PRO A 1 336 ? 20.171 -4.796 14.813 1.00 66.94 336 PRO A C 1
ATOM 2671 O O . PRO A 1 336 ? 19.981 -3.837 15.556 1.00 66.94 336 PRO A O 1
ATOM 2674 N N . MET A 1 337 ? 19.256 -5.182 13.912 1.00 65.38 337 MET A N 1
ATOM 2675 C CA . MET A 1 337 ? 17.919 -4.589 13.802 1.00 65.38 337 MET A CA 1
ATOM 2676 C C . MET A 1 337 ? 17.064 -4.825 15.062 1.00 65.38 337 MET A C 1
ATOM 2678 O O . MET A 1 337 ? 16.168 -4.034 15.341 1.00 65.38 337 MET A O 1
ATOM 2682 N N . VAL A 1 338 ? 17.366 -5.875 15.834 1.00 67.12 338 VAL A N 1
ATOM 2683 C CA . VAL A 1 338 ? 16.698 -6.258 17.092 1.00 67.12 338 VAL A CA 1
ATOM 2684 C C . VAL A 1 338 ? 17.616 -5.974 18.295 1.00 67.12 338 VAL A C 1
ATOM 2686 O O . VAL A 1 338 ? 17.696 -6.749 19.243 1.00 67.12 338 VAL A O 1
ATOM 2689 N N . ASN A 1 339 ? 18.380 -4.880 18.242 1.00 74.56 339 ASN A N 1
ATOM 2690 C CA . ASN A 1 339 ? 19.197 -4.444 19.373 1.00 74.56 339 ASN A CA 1
ATOM 2691 C C . ASN A 1 339 ? 18.293 -3.857 20.474 1.00 74.56 339 ASN A C 1
ATOM 2693 O O . ASN A 1 339 ? 17.647 -2.831 20.253 1.00 74.56 339 ASN A O 1
ATOM 2697 N N . MET A 1 340 ? 18.272 -4.504 21.642 1.00 75.19 340 MET A N 1
ATOM 2698 C CA . MET A 1 340 ? 17.413 -4.128 22.770 1.00 75.19 340 MET A CA 1
ATOM 2699 C C . MET A 1 340 ? 17.719 -2.734 23.325 1.00 75.19 340 MET A C 1
ATOM 2701 O O . MET A 1 340 ? 16.775 -1.995 23.581 1.00 75.19 340 MET A O 1
ATOM 2705 N N . ASP A 1 341 ? 18.988 -2.326 23.407 1.00 78.44 341 ASP A N 1
ATOM 2706 C CA . ASP A 1 341 ? 19.370 -1.004 23.929 1.00 78.44 341 ASP A CA 1
ATOM 2707 C C . ASP A 1 341 ? 18.804 0.121 23.041 1.00 78.44 341 ASP A C 1
ATOM 2709 O O . ASP A 1 341 ? 18.264 1.118 23.515 1.00 78.44 341 ASP A O 1
ATOM 2713 N N . ASN A 1 342 ? 18.857 -0.072 21.717 1.00 76.88 342 ASN A N 1
ATOM 2714 C CA . ASN A 1 342 ? 18.298 0.870 20.740 1.00 76.88 342 ASN A CA 1
ATOM 2715 C C . ASN A 1 342 ? 16.758 0.900 20.794 1.00 76.88 342 ASN A C 1
ATOM 2717 O O . ASN A 1 342 ? 16.133 1.935 20.564 1.00 76.88 342 ASN A O 1
ATOM 2721 N N . ILE A 1 343 ? 16.127 -0.243 21.076 1.00 78.44 343 ILE A N 1
ATOM 2722 C CA . ILE A 1 343 ? 14.672 -0.322 21.248 1.00 78.44 343 ILE A CA 1
ATOM 2723 C C . ILE A 1 343 ? 14.250 0.428 22.515 1.00 78.44 343 ILE A C 1
ATOM 2725 O O . ILE A 1 343 ? 13.311 1.219 22.444 1.00 78.44 343 ILE A O 1
ATOM 2729 N N . GLU A 1 344 ? 14.956 0.232 23.629 1.00 81.69 344 GLU A N 1
ATOM 2730 C CA . GLU A 1 344 ? 14.694 0.904 24.905 1.00 81.69 344 GLU A CA 1
ATOM 2731 C C . GLU A 1 344 ? 14.857 2.426 24.780 1.00 81.69 344 GLU A C 1
ATOM 2733 O O . GLU A 1 344 ? 13.957 3.182 25.152 1.00 81.69 344 GLU A O 1
ATOM 2738 N N . GLU A 1 345 ? 15.940 2.892 24.150 1.00 83.88 345 GLU A N 1
ATOM 2739 C CA . GLU A 1 345 ? 16.159 4.319 23.888 1.00 83.88 345 GLU A CA 1
ATOM 2740 C C . GLU A 1 345 ? 15.007 4.929 23.071 1.00 83.88 345 GLU A C 1
ATOM 2742 O O . GLU A 1 345 ? 14.429 5.954 23.447 1.00 83.88 345 GLU A O 1
ATOM 2747 N N . LYS A 1 346 ? 14.612 4.276 21.970 1.00 81.25 346 LYS A N 1
ATOM 2748 C CA . LYS A 1 346 ? 13.490 4.734 21.135 1.00 81.25 346 LYS A CA 1
ATOM 2749 C C . LYS A 1 346 ? 12.169 4.732 21.892 1.00 81.25 346 LYS A C 1
ATOM 2751 O O . LYS A 1 346 ? 11.363 5.644 21.706 1.00 81.25 346 LYS A O 1
ATOM 2756 N N . LEU A 1 347 ? 11.940 3.727 22.730 1.00 84.12 347 LEU A N 1
ATOM 2757 C CA . LEU A 1 347 ? 10.742 3.615 23.548 1.00 84.12 347 LEU A CA 1
ATOM 2758 C C . LEU A 1 347 ? 10.649 4.783 24.537 1.00 84.12 347 LEU A C 1
ATOM 2760 O O . LEU A 1 347 ? 9.593 5.412 24.626 1.00 84.12 347 LEU A O 1
ATOM 2764 N N . HIS A 1 348 ? 11.752 5.148 25.194 1.00 86.00 348 HIS A N 1
ATOM 2765 C CA . HIS A 1 348 ? 11.806 6.327 26.058 1.00 86.00 348 HIS A CA 1
ATOM 2766 C C . HIS A 1 348 ? 11.566 7.633 25.294 1.00 86.00 348 HIS A C 1
ATOM 2768 O O . HIS A 1 348 ? 10.775 8.463 25.745 1.00 86.00 348 HIS A O 1
ATOM 2774 N N . ILE A 1 349 ? 12.181 7.804 24.119 1.00 86.44 349 ILE A N 1
ATOM 2775 C CA . ILE A 1 349 ? 11.972 8.993 23.278 1.00 86.44 349 ILE A CA 1
ATOM 2776 C C . ILE A 1 349 ? 10.494 9.137 22.899 1.00 86.44 349 ILE A C 1
ATOM 2778 O O . ILE A 1 349 ? 9.933 10.229 23.003 1.00 86.44 349 ILE A O 1
ATOM 2782 N N . VAL A 1 350 ? 9.840 8.056 22.468 1.00 86.00 350 VAL A N 1
ATOM 2783 C CA . VAL A 1 350 ? 8.410 8.104 22.128 1.00 86.00 350 VAL A CA 1
ATOM 2784 C C . VAL A 1 350 ? 7.576 8.388 23.375 1.00 86.00 350 VAL A C 1
ATOM 2786 O O . VAL A 1 350 ? 6.707 9.258 23.339 1.00 86.00 350 VAL A O 1
ATOM 2789 N N . TRP A 1 351 ? 7.863 7.712 24.490 1.00 86.94 351 TRP A N 1
ATOM 2790 C CA . TRP A 1 351 ? 7.126 7.891 25.737 1.00 86.94 351 TRP A CA 1
ATOM 2791 C C . TRP A 1 351 ? 7.159 9.331 26.248 1.00 86.94 351 TRP A C 1
ATOM 2793 O O . TRP A 1 351 ? 6.140 9.843 26.705 1.00 86.94 351 TRP A O 1
ATOM 2803 N N . GLU A 1 352 ? 8.289 10.026 26.156 1.00 88.12 352 GLU A N 1
ATOM 2804 C CA . GLU A 1 352 ? 8.351 11.419 26.603 1.00 88.12 352 GLU A CA 1
ATOM 2805 C C . GLU A 1 352 ? 7.479 12.350 25.750 1.00 88.12 352 GLU A C 1
ATOM 2807 O O . GLU A 1 352 ? 6.872 13.278 26.290 1.00 88.12 352 GLU A O 1
ATOM 2812 N N . ASN A 1 353 ? 7.319 12.036 24.462 1.00 86.88 353 ASN A N 1
ATOM 2813 C CA . ASN A 1 353 ? 6.611 12.862 23.484 1.00 86.88 353 ASN A CA 1
ATOM 2814 C C . ASN A 1 353 ? 5.097 12.587 23.368 1.00 86.88 353 ASN A C 1
ATOM 2816 O O . ASN A 1 353 ? 4.389 13.358 22.715 1.00 86.88 353 ASN A O 1
ATOM 2820 N N . ILE A 1 354 ? 4.568 11.522 23.980 1.00 86.12 354 ILE A N 1
ATOM 2821 C CA . ILE A 1 354 ? 3.118 11.247 23.989 1.00 86.12 354 ILE A CA 1
ATOM 2822 C C . ILE A 1 354 ? 2.376 12.081 25.047 1.00 86.12 354 ILE A C 1
ATOM 2824 O O . ILE A 1 354 ? 2.945 12.540 26.038 1.00 86.12 354 ILE A O 1
ATOM 2828 N N . SER A 1 355 ? 1.065 12.255 24.852 1.00 86.81 355 SER A N 1
ATOM 2829 C CA . SER A 1 355 ? 0.216 13.049 25.748 1.00 86.81 355 SER A CA 1
ATOM 2830 C C . SER A 1 355 ? 0.043 12.420 27.135 1.00 86.81 355 SER A C 1
ATOM 2832 O O . SER A 1 355 ? 0.041 11.196 27.285 1.00 86.81 355 SER A O 1
ATOM 2834 N N . ASP A 1 356 ? -0.211 13.250 28.152 1.00 87.50 356 ASP A N 1
ATOM 2835 C CA . ASP A 1 356 ? -0.451 12.782 29.527 1.00 87.50 356 ASP A CA 1
ATOM 2836 C C . ASP A 1 356 ? -1.634 11.810 29.630 1.00 87.50 356 ASP A C 1
ATOM 2838 O O . ASP A 1 356 ? -1.595 10.859 30.410 1.00 87.50 356 ASP A O 1
ATOM 2842 N N . GLY A 1 357 ? -2.663 11.995 28.796 1.00 85.75 357 GLY A N 1
ATOM 2843 C CA . GLY A 1 357 ? -3.796 11.071 28.720 1.00 85.75 357 GLY A CA 1
ATOM 2844 C C . GLY A 1 357 ? -3.383 9.668 28.264 1.00 85.75 357 GLY A C 1
ATOM 2845 O O . GLY A 1 357 ? -3.826 8.680 28.847 1.00 85.75 357 GLY A O 1
ATOM 2846 N N . LEU A 1 358 ? -2.489 9.566 27.272 1.00 85.00 358 LEU A N 1
ATOM 2847 C CA . LEU A 1 358 ? -1.938 8.281 26.829 1.00 85.00 358 LEU A CA 1
ATOM 2848 C C . LEU A 1 358 ? -0.992 7.684 27.877 1.00 85.00 358 LEU A C 1
ATOM 2850 O O . LEU A 1 358 ? -1.087 6.489 28.162 1.00 85.00 358 LEU A O 1
ATOM 2854 N N . LYS A 1 359 ? -0.151 8.507 28.520 1.00 88.12 359 LYS A N 1
ATOM 2855 C CA . LYS A 1 359 ? 0.702 8.071 29.641 1.00 88.12 359 LYS A CA 1
ATOM 2856 C C . LYS A 1 359 ? -0.131 7.480 30.781 1.00 88.12 359 LYS A C 1
ATOM 2858 O O . LYS A 1 359 ? 0.252 6.464 31.359 1.00 88.12 359 LYS A O 1
ATOM 2863 N N . GLN A 1 360 ? -1.278 8.083 31.095 1.00 87.25 360 GLN A N 1
ATOM 2864 C CA . GLN A 1 360 ? -2.203 7.581 32.111 1.00 87.25 360 GLN A CA 1
ATOM 2865 C C . GLN A 1 360 ? -2.889 6.278 31.678 1.00 87.25 360 GLN A C 1
ATOM 2867 O O . GLN A 1 360 ? -3.036 5.377 32.501 1.00 87.25 360 GLN A O 1
ATOM 2872 N N . GLN A 1 361 ? -3.285 6.168 30.405 1.00 83.81 361 GLN A N 1
ATOM 2873 C CA . GLN A 1 361 ? -3.937 4.976 29.856 1.00 83.81 361 GLN A CA 1
ATOM 2874 C C . GLN A 1 361 ? -3.017 3.747 29.872 1.00 83.81 361 GLN A C 1
ATOM 2876 O O . GLN A 1 361 ? -3.443 2.681 30.307 1.00 83.81 361 GLN A O 1
ATOM 2881 N N . TYR A 1 362 ? -1.772 3.887 29.408 1.00 84.44 362 TYR A N 1
ATOM 2882 C CA . TYR A 1 362 ? -0.807 2.779 29.339 1.00 84.44 362 TYR A CA 1
ATOM 2883 C C . TYR A 1 362 ? -0.080 2.544 30.671 1.00 84.44 362 TYR A C 1
ATOM 2885 O O . TYR A 1 362 ? 0.280 1.414 31.002 1.00 84.44 362 TYR A O 1
ATOM 2893 N N . GLY A 1 363 ? 0.094 3.600 31.470 1.00 83.75 363 GLY A N 1
ATOM 2894 C CA . GLY A 1 363 ? 0.784 3.566 32.754 1.00 83.75 363 GLY A CA 1
ATOM 2895 C C . GLY A 1 363 ? 2.305 3.420 32.623 1.00 83.75 363 GLY A C 1
ATOM 2896 O O . GLY A 1 363 ? 2.823 2.786 31.711 1.00 83.75 363 GLY A O 1
ATOM 2897 N N . LYS A 1 364 ? 3.056 3.956 33.595 1.00 78.69 364 LYS A N 1
ATOM 2898 C CA . LYS A 1 364 ? 4.536 3.917 33.590 1.00 78.69 364 LYS A CA 1
ATOM 2899 C C . LYS A 1 364 ? 5.136 2.506 33.573 1.00 78.69 364 LYS A C 1
ATOM 2901 O O . LYS A 1 364 ? 6.294 2.353 33.218 1.00 78.69 364 LYS A O 1
ATOM 2906 N N . LYS A 1 365 ? 4.365 1.480 33.950 1.00 76.88 365 LYS A N 1
ATOM 2907 C CA . LYS A 1 365 ? 4.805 0.077 33.880 1.00 76.88 365 LYS A CA 1
ATOM 2908 C C . LYS A 1 365 ? 5.092 -0.374 32.447 1.00 76.88 365 LYS A C 1
ATOM 2910 O O . LYS A 1 365 ? 5.864 -1.305 32.280 1.00 76.88 365 LYS A O 1
ATOM 2915 N N . TYR A 1 366 ? 4.508 0.294 31.451 1.00 75.12 366 TYR A N 1
ATOM 2916 C CA . TYR A 1 366 ? 4.744 0.024 30.037 1.00 75.12 366 TYR A CA 1
ATOM 2917 C C . TYR A 1 366 ? 6.201 0.278 29.609 1.00 75.12 366 TYR A C 1
ATOM 2919 O O . TYR A 1 366 ? 6.657 -0.324 28.651 1.00 75.12 366 TYR A O 1
ATOM 2927 N N . LEU A 1 367 ? 6.943 1.121 30.339 1.00 70.69 367 LEU A N 1
ATOM 2928 C CA . LEU A 1 367 ? 8.372 1.358 30.094 1.00 70.69 367 LEU A CA 1
ATOM 2929 C C . LEU A 1 367 ? 9.279 0.196 30.525 1.00 70.69 367 LEU A C 1
ATOM 2931 O O . LEU A 1 367 ? 10.442 0.173 30.154 1.00 70.69 367 LEU A O 1
ATOM 2935 N N . ASN A 1 368 ? 8.767 -0.726 31.345 1.00 67.50 368 ASN A N 1
ATOM 2936 C CA . ASN A 1 368 ? 9.560 -1.783 31.979 1.00 67.50 368 ASN A CA 1
ATOM 2937 C C . ASN A 1 368 ? 9.309 -3.174 31.358 1.00 67.50 368 ASN A C 1
ATOM 2939 O O . ASN A 1 368 ? 9.702 -4.177 31.958 1.00 67.50 368 ASN A O 1
ATOM 2943 N N . TYR A 1 369 ? 8.585 -3.228 30.237 1.00 56.56 369 TYR A N 1
ATOM 2944 C CA . TYR A 1 369 ? 8.329 -4.419 29.419 1.00 56.56 369 TYR A CA 1
ATOM 2945 C C . TYR A 1 369 ? 9.133 -4.314 28.132 1.00 56.56 369 TYR A C 1
ATOM 2947 O O . TYR A 1 369 ? 9.643 -5.372 27.696 1.00 56.56 369 TYR A O 1
#

pLDDT: mean 81.41, std 16.47, range [26.45, 98.56]

Mean predicted aligned error: 8.8 Å

Sequence (369 aa):
LHSIELYAIVNNAGIQAEFLYDDFLELNDYKEAINVNTYGAIRVTKAFKNLVKKSRGRIVFCTSCICRFPAPGMGAYSTSKWALTGYLEVIRHELRDYGVDVISVEPGIYCTPLNAIERTMKAMNATWARASNELREEYGEYWFSRGKRFFINVHDASPTDVTPVIDAYFHAITAKYPYKNYVVGLDAILLGVQLALLSNYRFFYSNHVVIEFSDIFEGCQRLLTRSSGLAGQLDCFIMDVRSEESVTTALNHLKRTTTVIHKGLYGLVNNAGVSGVPLPDDLLTLDDYRRVVDVNAFGVIRVTHAFKELIKEQRRELSVFGVNVCAIEPGFFSTPMVNMDNIEEKLHIVWENISDGLKQQYGKKYLNY

Organism: Ascaris lumbricoides (NCBI:txid6252)

Secondary structure (DSSP, 8-state):
-PPP---EEEE--------S-GGG--HHHHHHHHHHHTHHHHHHHHHHHHHHHHHT-EEEEE--GGGTSPPTT-HHHHHHHHHHHHHHHHHHHHHHTTTPEEEEEEE-----GGG-HHHHHHHHHHHHHHS-HHHHHHHHHHHHHHHHHHHHHHHHHS-S--HHHHHHHHHHHH-SS--SEEEESHHHHHHHHHHTT------------EEEE-S-HHHHHHHHHHHGGGTTTS------TT-HHHHHHHHHHHHHHTTSTTS---EEEE----------TTT--HHHHHHHHIIIIIIHHHHHHHHHHHHHTT--SSSS---------------GGG-HHHHHHHHHHHHHHS-HHHHHHH-GGGGG-

InterPro domains:
  IPR002347 Short-chain dehydrogenase/reductase SDR [PF00106] (6-119)
  IPR002347 Short-chain dehydrogenase/reductase SDR [PF00106] (220-314)
  IPR002347 Short-chain dehydrogenase/reductase SDR [PR00081] (4-15)
  IPR002347 Short-chain dehydrogenase/reductase SDR [PR00081] (51-67)
  IPR002347 Short-chain dehydrogenase/reductase SDR [PR00081] (77-96)
  IPR002347 Short-chain dehydrogenase/reductase SDR [PR00081] (98-115)
  IPR020904 Short-chain dehydrogenase/reductase, conserved site [PS00061] (64-92)
  IPR036291 NAD(P)-binding domain superfamily [SSF51735] (7-199)
  IPR036291 NAD(P)-binding domain superfamily [SSF51735] (219-342)

Solvent-accessible surface area (backbone atoms only — not comparable to full-atom values): 21414 Å² total; per-residue (Å²): 131,82,88,85,69,58,41,69,49,75,40,63,68,69,66,65,48,57,39,49,49,72,89,55,55,53,72,64,41,37,51,54,16,26,50,42,37,24,49,41,40,51,54,53,45,67,74,45,43,70,50,22,45,75,55,40,17,34,43,37,34,53,56,37,30,45,72,65,48,80,54,92,31,35,56,27,28,36,54,12,40,43,53,33,50,57,51,51,59,53,51,31,61,71,31,44,87,52,52,27,50,49,29,42,37,21,43,33,72,52,54,42,85,87,57,30,65,68,60,52,51,51,42,39,51,50,34,57,68,71,43,53,70,67,59,50,60,75,56,31,70,64,53,54,51,52,52,53,49,51,55,48,53,52,50,77,69,27,49,66,76,57,59,66,56,52,51,48,51,51,40,58,73,66,44,97,77,48,69,57,66,43,75,32,50,70,62,31,57,54,56,47,59,63,57,79,74,64,83,80,88,87,88,87,88,78,98,70,50,68,44,74,44,51,62,44,65,67,59,43,50,52,48,39,64,71,31,64,90,33,71,94,64,43,77,72,78,88,52,52,56,73,38,70,65,39,46,51,48,52,51,53,45,51,73,60,70,32,84,67,65,89,67,63,42,73,46,82,42,82,63,38,63,62,82,67,79,100,62,60,74,89,75,53,57,72,62,56,53,48,58,32,43,41,36,56,45,50,10,44,50,48,51,47,68,74,46,47,64,48,41,52,72,55,41,75,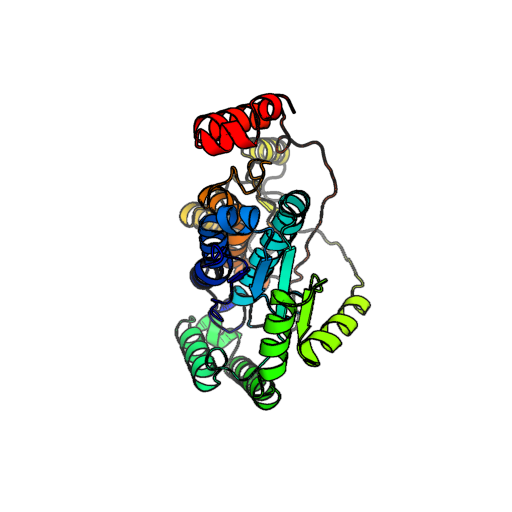71,93,50,102,69,65,72,87,86,83,83,84,83,79,76,96,72,99,46,82,91,71,40,62,71,63,49,52,53,51,49,51,58,48,58,72,72,52,54,71,71,55,50,64,72,66,35,80,68,63,81,78,114